Protein AF-0000000078818838 (afdb_homodimer)

Nearest PDB structures (foldseek):
  2gzx-assembly2_B  TM=6.848E-01  e=1.339E-09  Staphylococcus aureus subsp. aureus MW2
  4ovx-assembly1_A  TM=4.962E-01  e=3.332E-05  Planctopirus limnophila DSM 3776
  3mcm-assembly1_A  TM=5.283E-01  e=4.052E-03  Francisella tularensis subsp. holarctica LVS
  1yad-assembly2_D  TM=4.573E-01  e=8.690E-02  Bacillus subtilis
  4ld0-assembly1_A  TM=4.520E-01  e=1.173E+00  Thermus thermophilus HB8

Secondary structure (DSSP, 8-state):
----S--EEEEEE--TTTTTHHHHHHHHHTT--EEEEEPPPGGGGT---SSGGGGHHHHHHHHHHHHHHHHTT-EEEEEEE--TTHHHHHTTTS-HHHHHHHHHHHHHHHHHHHHTTS-SEEEEE--SS---HHHHHHHHHHHHHHHHHHHHHT-EEEEE-SS--HHHHHHHHHHHHHHT--GGGEEEEEE-S-HHHHHHHT-EEEEE--TTHHHHHHHH-S--EEE--EE--TTSTTSS--TTHHHHHHHHHHHHH-SHHHHIIIIIHHHHHHT-----/---SS--EEEEEE--TTTTTHHHHHHHHHTT--EEEEEPPPGGGGT---SSGGGHHHHHHHHHHHHHHHHHTT-EEEEEEE--TTHHHHHTTTS-HHHHHHHHHHHHHHHHHHHHTTS-SEEEEE--SS---HHHHHHHHHHHHHHHHHHHHHT-EEEEE-SS--HHHHHHHHHHHHHHT--GGGEEEEEE-S-HHHHHHHT-EEEEE--TTHHHHHHHH-S--EEE--EE--TTSTTSS--TTHHHHHHHHHHHHH-SHHHHIIIIIHHHHHHT-----

Radius of gyration: 23.93 Å; Cα contacts (8 Å, |Δi|>4): 1188; chains: 2; bounding box: 56×64×53 Å

Solvent-accessible surface area (backbone atoms only — not comparable to full-atom values): 28040 Å² total; per-residue (Å²): 129,75,72,89,57,66,28,36,35,63,31,33,33,77,26,80,91,45,61,25,65,58,46,51,48,47,16,40,75,43,42,29,37,32,35,32,36,36,56,69,50,50,66,83,71,74,44,79,70,86,49,38,74,54,49,50,60,52,48,54,49,42,43,51,50,29,52,55,40,40,73,75,69,29,47,49,43,29,26,27,49,41,54,39,63,50,56,65,61,37,47,71,82,38,56,64,70,58,37,45,52,33,47,44,47,30,37,52,54,30,48,49,35,35,74,71,67,59,25,38,27,35,32,30,26,32,58,55,59,75,65,28,71,66,54,49,52,47,32,50,52,43,29,47,50,46,34,37,50,20,37,75,66,69,33,14,31,39,27,45,53,40,51,64,52,73,68,54,48,49,55,52,38,53,56,39,54,73,55,61,28,63,42,60,22,35,28,37,48,73,23,50,51,50,36,54,62,26,56,76,60,32,37,28,35,26,23,36,63,49,82,60,20,56,62,47,18,54,74,58,43,55,70,36,32,39,16,39,53,21,56,46,39,81,84,42,72,66,76,52,34,53,62,38,48,54,27,47,50,50,59,57,46,30,76,76,66,43,63,68,56,44,48,36,24,29,33,52,45,50,24,65,36,40,72,50,85,80,77,130,129,74,68,90,56,65,28,37,33,63,32,33,32,77,26,78,92,45,58,24,67,58,46,51,48,46,14,39,76,43,37,30,37,33,35,32,36,36,56,70,51,49,66,84,70,74,44,79,71,86,50,37,74,54,48,50,62,53,49,52,50,43,43,51,50,31,53,57,41,40,74,73,70,29,48,48,41,29,27,28,50,42,55,38,63,50,55,67,62,36,47,72,82,39,55,64,71,58,36,44,49,33,47,45,46,30,36,51,55,30,50,49,36,34,76,72,66,59,26,39,27,34,34,31,26,33,58,53,60,76,65,27,70,66,55,48,52,46,33,50,51,41,30,46,50,46,32,38,49,19,37,74,67,70,33,15,33,40,27,46,53,38,54,62,53,74,68,55,49,47,54,51,39,52,54,38,54,74,55,60,27,62,43,59,22,35,28,38,48,73,22,51,51,50,36,54,64,26,54,75,60,33,36,28,33,26,22,36,63,51,83,59,20,55,62,48,19,56,73,57,42,54,72,36,33,40,15,39,54,21,53,46,37,80,84,41,71,66,76,53,35,52,61,38,47,53,26,47,52,50,58,56,46,30,77,78,66,42,61,68,56,43,49,35,25,30,31,52,44,51,23,65,36,41,71,49,85,80,78,129

InterPro domains:
  IPR001130 3'-5' ssDNA/RNA exonuclease TatD-like [PF01026] (8-274)
  IPR011589 MJ1127-like [PIRSF004961] (3-279)
  IPR011589 MJ1127-like [PTHR42206] (1-280)
  IPR032466 Metal-dependent hydrolase [SSF51556] (6-277)

Foldseek 3Di:
DQPPAEFEAEAEEADPVFCQCVLVVLLVVLRHAEYAYEFDACVLVVQDDPALCSQVVRLVVSLVSQVVSVVVRHHYAYAYAHELCVQVVNVVPDPNVRSLVSRLVNLVVSLVCLVVVSHLAYEAEHDQDDDDPSSRVSSLVSLLSRLLSCQVSVGAYEYDYHPDDLVVLLVSLVSSVVSPHQQLSYEYECDALPCVSSVVSSHEYAHEQDPPRVVSNVVVNLRYAYHFNYDRDPVCVPVTGGSSRSSNVLVVVCVPPNCVSVNCHRAVSCCVNRVDHDDD/DQQPAEFEAEAEEADPVFCQVVLVVLLVVLRHAEYAYEFDACVLVVQDDPALCSQVVRLVVSLVSQVVSVVVRHHYAYAYAHELCVQVVNVVPDPNVRSLVSRLVNLVVSLVCLVVVSHLYYEAEHDQDDDDPSSRVSSLVSLLSRLLSCQVSVGAYEYDYHPDDLVNLLVSLVSSVVSPHQQLSYEYECDALPCVSSVVSSHEYAHEQDPPRVVSNVVVNLRYAYHFNYDRDPVCVPVTGGSSRSSNSLVVVCVPPNCVSVNCHRAVSVCVNRVDHDDD

Structure (mmCIF, N/CA/C/O backbone):
data_AF-0000000078818838-model_v1
#
loop_
_entity.id
_entity.type
_entity.pdbx_description
1 polymer 'Metal-dependent hydrolase'
#
loop_
_atom_site.group_PDB
_atom_site.id
_atom_site.type_symbol
_atom_site.label_atom_id
_atom_site.label_alt_id
_atom_site.label_comp_id
_atom_site.label_asym_id
_atom_site.label_entity_id
_atom_site.label_seq_id
_atom_site.pdbx_PDB_ins_code
_atom_site.Cartn_x
_atom_site.Cartn_y
_atom_site.Cartn_z
_atom_site.occupancy
_atom_site.B_iso_or_equiv
_atom_site.auth_seq_id
_atom_site.auth_comp_id
_atom_site.auth_asym_id
_atom_site.auth_atom_id
_atom_site.pdbx_PDB_model_num
ATOM 1 N N . MET A 1 1 ? 25.266 -16.844 -24.875 1 34.34 1 MET A N 1
ATOM 2 C CA . MET A 1 1 ? 25.016 -18.234 -24.484 1 34.34 1 MET A CA 1
ATOM 3 C C . MET A 1 1 ? 23.641 -18.375 -23.828 1 34.34 1 MET A C 1
ATOM 5 O O . MET A 1 1 ? 23.266 -17.547 -23 1 34.34 1 MET A O 1
ATOM 9 N N . SER A 1 2 ? 22.516 -18.703 -24.562 1 45.09 2 SER A N 1
ATOM 10 C CA . SER A 1 2 ? 21.094 -18.844 -24.25 1 45.09 2 SER A CA 1
ATOM 11 C C . SER A 1 2 ? 20.875 -19.297 -22.812 1 45.09 2 SER A C 1
ATOM 13 O O . SER A 1 2 ? 21.656 -20.109 -22.281 1 45.09 2 SER A O 1
ATOM 15 N N . ALA A 1 3 ? 20.422 -18.406 -22.016 1 51.94 3 ALA A N 1
ATOM 16 C CA . ALA A 1 3 ? 20.312 -18.859 -20.641 1 51.94 3 ALA A CA 1
ATOM 17 C C . ALA A 1 3 ? 19.953 -20.344 -20.562 1 51.94 3 ALA A C 1
ATOM 19 O O . ALA A 1 3 ? 18.984 -20.781 -21.188 1 51.94 3 ALA A O 1
ATOM 20 N N . LYS A 1 4 ? 20.781 -21.344 -20.203 1 77.06 4 LYS A N 1
ATOM 21 C CA . LYS A 1 4 ? 20.672 -22.781 -20.031 1 77.06 4 LYS A CA 1
ATOM 22 C C . LYS A 1 4 ? 19.781 -23.141 -18.844 1 77.06 4 LYS A C 1
ATOM 24 O O . LYS A 1 4 ? 19.359 -24.281 -18.703 1 77.06 4 LYS A O 1
ATOM 29 N N . ILE A 1 5 ? 19.281 -22.172 -18.078 1 94.31 5 ILE A N 1
ATOM 30 C CA . ILE A 1 5 ? 18.438 -22.578 -16.969 1 94.31 5 ILE A CA 1
ATOM 31 C C . ILE A 1 5 ? 17.031 -22.016 -17.141 1 94.31 5 ILE A C 1
ATOM 33 O O . ILE A 1 5 ? 16.859 -20.969 -17.781 1 94.31 5 ILE A O 1
ATOM 37 N N . PRO A 1 6 ? 15.977 -22.719 -16.703 1 97.81 6 PRO A N 1
ATOM 38 C CA . PRO A 1 6 ? 14.656 -22.078 -16.703 1 97.81 6 PRO A CA 1
ATOM 39 C C . PRO A 1 6 ? 14.602 -20.828 -15.836 1 97.81 6 PRO A C 1
ATOM 41 O O . PRO A 1 6 ? 15.289 -20.75 -14.812 1 97.81 6 PRO A O 1
ATOM 44 N N . ILE A 1 7 ? 13.883 -19.828 -16.25 1 98.69 7 ILE A N 1
ATOM 45 C CA . ILE A 1 7 ? 13.641 -18.609 -15.484 1 98.69 7 ILE A CA 1
ATOM 46 C C . ILE A 1 7 ? 12.141 -18.359 -15.375 1 98.69 7 ILE A C 1
ATOM 48 O O . ILE A 1 7 ? 11.477 -18.078 -16.375 1 98.69 7 ILE A O 1
ATOM 52 N N . THR A 1 8 ? 11.633 -18.484 -14.117 1 98.88 8 THR A N 1
ATOM 53 C CA . THR A 1 8 ? 10.203 -18.406 -13.844 1 98.88 8 THR A CA 1
ATOM 54 C C . THR A 1 8 ? 9.867 -17.109 -13.125 1 98.88 8 THR A C 1
ATOM 56 O O . THR A 1 8 ? 10.523 -16.734 -12.148 1 98.88 8 THR A O 1
ATOM 59 N N . ASP A 1 9 ? 8.922 -16.359 -13.633 1 98.88 9 ASP A N 1
ATOM 60 C CA . ASP A 1 9 ? 8.312 -15.25 -12.891 1 98.88 9 ASP A CA 1
ATOM 61 C C . ASP A 1 9 ? 7.062 -15.711 -12.156 1 98.88 9 ASP A C 1
ATOM 63 O O . ASP A 1 9 ? 6.062 -16.062 -12.781 1 98.88 9 ASP A O 1
ATOM 67 N N . ASN A 1 10 ? 7.082 -15.609 -10.859 1 98.88 10 ASN A N 1
ATOM 68 C CA . ASN A 1 10 ? 6.074 -16.25 -10.016 1 98.88 10 ASN A CA 1
ATOM 69 C C . ASN A 1 10 ? 4.781 -15.445 -9.977 1 98.88 10 ASN A C 1
ATOM 71 O O . ASN A 1 10 ? 3.783 -15.891 -9.406 1 98.88 10 ASN A O 1
ATOM 75 N N . HIS A 1 11 ? 4.711 -14.266 -10.555 1 98.62 11 HIS A N 1
ATOM 76 C CA . HIS A 1 11 ? 3.508 -13.445 -10.484 1 98.62 11 HIS A CA 1
ATOM 77 C C . HIS A 1 11 ? 3.508 -12.367 -11.562 1 98.62 11 HIS A C 1
ATOM 79 O O . HIS A 1 11 ? 4.223 -11.367 -11.453 1 98.62 11 HIS A O 1
ATOM 85 N N . MET A 1 12 ? 2.678 -12.555 -12.57 1 97.5 12 MET A N 1
ATOM 86 C CA . MET A 1 12 ? 2.527 -11.594 -13.664 1 97.5 12 MET A CA 1
ATOM 87 C C . MET A 1 12 ? 1.062 -11.461 -14.07 1 97.5 12 MET A C 1
ATOM 89 O O . MET A 1 12 ? 0.307 -12.43 -14.023 1 97.5 12 MET A O 1
ATOM 93 N N . HIS A 1 13 ? 0.708 -10.289 -14.375 1 97.38 13 HIS A N 1
ATOM 94 C CA . HIS A 1 13 ? -0.593 -10.023 -14.977 1 97.38 13 HIS A CA 1
ATOM 95 C C . HIS A 1 13 ? -0.448 -9.586 -16.438 1 97.38 13 HIS A C 1
ATOM 97 O O . HIS A 1 13 ? 0.18 -8.562 -16.719 1 97.38 13 HIS A O 1
ATOM 103 N N . ILE A 1 14 ? -1.091 -10.258 -17.359 1 97.25 14 ILE A N 1
ATOM 104 C CA . ILE A 1 14 ? -1.054 -9.93 -18.781 1 97.25 14 ILE A CA 1
ATOM 105 C C . ILE A 1 14 ? -2.457 -9.57 -19.266 1 97.25 14 ILE A C 1
ATOM 107 O O . ILE A 1 14 ? -3.43 -10.25 -18.938 1 97.25 14 ILE A O 1
ATOM 111 N N . ASP A 1 15 ? -2.559 -8.516 -19.953 1 94.56 15 ASP A N 1
ATOM 112 C CA . ASP A 1 15 ? -3.812 -8.039 -20.531 1 94.56 15 ASP A CA 1
ATOM 113 C C . ASP A 1 15 ? -3.727 -7.973 -22.062 1 94.56 15 ASP A C 1
ATOM 115 O O . ASP A 1 15 ? -2.941 -7.199 -22.609 1 94.56 15 ASP A O 1
ATOM 119 N N . PRO A 1 16 ? -4.504 -8.734 -22.75 1 91.25 16 PRO A N 1
ATOM 120 C CA . PRO A 1 16 ? -4.461 -8.719 -24.219 1 91.25 16 PRO A CA 1
ATOM 121 C C . PRO A 1 16 ? -4.848 -7.363 -24.797 1 91.25 16 PRO A C 1
ATOM 123 O O . PRO A 1 16 ? -4.551 -7.078 -25.969 1 91.25 16 PRO A O 1
ATOM 126 N N . ARG A 1 17 ? -5.555 -6.461 -24.016 1 92.44 17 ARG A N 1
ATOM 127 C CA . ARG A 1 17 ? -5.984 -5.145 -24.484 1 92.44 17 ARG A CA 1
ATOM 128 C C . ARG A 1 17 ? -4.883 -4.109 -24.297 1 92.44 17 ARG A C 1
ATOM 130 O O . ARG A 1 17 ? -5 -2.979 -24.766 1 92.44 17 ARG A O 1
ATOM 137 N N . ALA A 1 18 ? -3.773 -4.535 -23.641 1 93.62 18 ALA A N 1
ATOM 138 C CA . ALA A 1 18 ? -2.611 -3.674 -23.422 1 93.62 18 ALA A CA 1
ATOM 139 C C . ALA A 1 18 ? -1.417 -4.156 -24.25 1 93.62 18 ALA A C 1
ATOM 141 O O . ALA A 1 18 ? -1.499 -4.27 -25.469 1 93.62 18 ALA A O 1
ATOM 142 N N . ARG A 1 19 ? -0.243 -4.453 -23.641 1 94.81 19 ARG A N 1
ATOM 143 C CA . ARG A 1 19 ? 0.895 -4.973 -24.406 1 94.81 19 ARG A CA 1
ATOM 144 C C . ARG A 1 19 ? 0.68 -6.43 -24.781 1 94.81 19 ARG A C 1
ATOM 146 O O . ARG A 1 19 ? 1.132 -6.875 -25.844 1 94.81 19 ARG A O 1
ATOM 153 N N . GLY A 1 20 ? -0.037 -7.18 -23.922 1 96 20 GLY A N 1
ATOM 154 C CA . GLY A 1 20 ? -0.364 -8.562 -24.219 1 96 20 GLY A CA 1
ATOM 155 C C . GLY A 1 20 ? 0.86 -9.43 -24.453 1 96 20 GLY A C 1
ATOM 156 O O . GLY A 1 20 ? 1.785 -9.438 -23.641 1 96 20 GLY A O 1
ATOM 157 N N . LEU A 1 21 ? 0.867 -10.07 -25.547 1 97.69 21 LEU A N 1
ATOM 158 C CA . LEU A 1 21 ? 1.922 -11.023 -25.875 1 97.69 21 LEU A CA 1
ATOM 159 C C . LEU A 1 21 ? 3.248 -10.305 -26.109 1 97.69 21 LEU A C 1
ATOM 161 O O . LEU A 1 21 ? 4.316 -10.906 -25.969 1 97.69 21 LEU A O 1
ATOM 165 N N . GLU A 1 22 ? 3.182 -8.992 -26.422 1 97.62 22 GLU A N 1
ATOM 166 C CA . GLU A 1 22 ? 4.426 -8.25 -26.609 1 97.62 22 GLU A CA 1
ATOM 167 C C . GLU A 1 22 ? 5.215 -8.172 -25.297 1 97.62 22 GLU A C 1
ATOM 169 O O . GLU A 1 22 ? 6.449 -8.219 -25.312 1 97.62 22 GLU A O 1
ATOM 174 N N . ALA A 1 23 ? 4.527 -8.031 -24.156 1 97.56 23 ALA A N 1
ATOM 175 C CA . ALA A 1 23 ? 5.195 -8.047 -22.859 1 97.56 23 ALA A CA 1
ATOM 176 C C . ALA A 1 23 ? 5.832 -9.406 -22.594 1 97.56 23 ALA A C 1
ATOM 178 O O . ALA A 1 23 ? 6.938 -9.484 -22.047 1 97.56 23 ALA A O 1
ATOM 179 N N . VAL A 1 24 ? 5.156 -10.453 -23.016 1 98.62 24 VAL A N 1
ATOM 180 C CA . VAL A 1 24 ? 5.66 -11.805 -22.828 1 98.62 24 VAL A CA 1
ATOM 181 C C . VAL A 1 24 ? 6.895 -12.023 -23.703 1 98.62 24 VAL A C 1
ATOM 183 O O . VAL A 1 24 ? 7.867 -12.656 -23.266 1 98.62 24 VAL A O 1
ATOM 186 N N . LYS A 1 25 ? 6.871 -11.5 -24.875 1 98.44 25 LYS A N 1
ATOM 187 C CA . LYS A 1 25 ? 8.023 -11.617 -25.766 1 98.44 25 LYS A CA 1
ATOM 188 C C . LYS A 1 25 ? 9.242 -10.914 -25.188 1 98.44 25 LYS A C 1
ATOM 190 O O . LYS A 1 25 ? 10.367 -11.398 -25.297 1 98.44 25 LYS A O 1
ATOM 195 N N . ASP A 1 26 ? 9.008 -9.75 -24.594 1 97.75 26 ASP A N 1
ATOM 196 C CA . ASP A 1 26 ? 10.094 -9.055 -23.922 1 97.75 26 ASP A CA 1
ATOM 197 C C . ASP A 1 26 ? 10.68 -9.914 -22.797 1 97.75 26 ASP A C 1
ATOM 199 O O . ASP A 1 26 ? 11.898 -9.977 -22.641 1 97.75 26 ASP A O 1
ATOM 203 N N . PHE A 1 27 ? 9.82 -10.484 -22.031 1 98.38 27 PHE A N 1
ATOM 204 C CA . PHE A 1 27 ? 10.219 -11.422 -20.984 1 98.38 27 PHE A CA 1
ATOM 205 C C . PHE A 1 27 ? 11.047 -12.562 -21.578 1 98.38 27 PHE A C 1
ATOM 207 O O . PHE A 1 27 ? 12.141 -12.859 -21.078 1 98.38 27 PHE A O 1
ATOM 214 N N . GLN A 1 28 ? 10.578 -13.156 -22.625 1 98.19 28 GLN A N 1
ATOM 215 C CA . GLN A 1 28 ? 11.227 -14.281 -23.297 1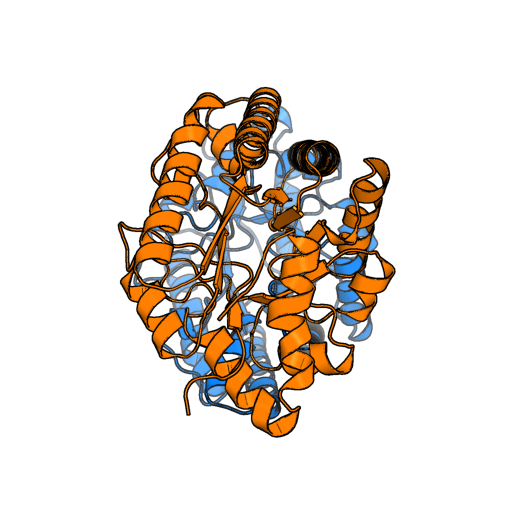 98.19 28 GLN A CA 1
ATOM 216 C C . GLN A 1 28 ? 12.586 -13.875 -23.844 1 98.19 28 GLN A C 1
ATOM 218 O O . GLN A 1 28 ? 13.578 -14.586 -23.672 1 98.19 28 GLN A O 1
ATOM 223 N N . LYS A 1 29 ? 12.672 -12.758 -24.5 1 97.75 29 LYS A N 1
ATOM 224 C CA . LYS A 1 29 ? 13.906 -12.273 -25.109 1 97.75 29 LYS A CA 1
ATOM 225 C C . LYS A 1 29 ? 14.977 -12.008 -24.062 1 97.75 29 LYS A C 1
ATOM 227 O O . LYS A 1 29 ? 16.172 -12.094 -24.344 1 97.75 29 LYS A O 1
ATOM 232 N N . SER A 1 30 ? 14.516 -11.734 -22.891 1 97.81 30 SER A N 1
ATOM 233 C CA . SER A 1 30 ? 15.453 -11.43 -21.812 1 97.81 30 SER A CA 1
ATOM 234 C C . SER A 1 30 ? 15.867 -12.703 -21.078 1 97.81 30 SER A C 1
ATOM 236 O O . SER A 1 30 ? 16.625 -12.641 -20.109 1 97.81 30 SER A O 1
ATOM 238 N N . GLY A 1 31 ? 15.297 -13.812 -21.484 1 97.38 31 GLY A N 1
ATOM 239 C CA . GLY A 1 31 ? 15.727 -15.086 -20.922 1 97.38 31 GLY A CA 1
ATOM 240 C C . GLY A 1 31 ? 14.641 -15.773 -20.109 1 97.38 31 GLY A C 1
ATOM 241 O O . GLY A 1 31 ? 14.836 -16.891 -19.625 1 97.38 31 GLY A O 1
ATOM 242 N N . GLY A 1 32 ? 13.469 -15.141 -20 1 98.5 32 GLY A N 1
ATOM 243 C CA . GLY A 1 32 ? 12.367 -15.75 -19.266 1 98.5 32 GLY A CA 1
ATOM 244 C C . GLY A 1 32 ? 11.773 -16.953 -19.969 1 98.5 32 GLY A C 1
ATOM 245 O O . GLY A 1 32 ? 11.68 -16.984 -21.203 1 98.5 32 GLY A O 1
ATOM 246 N N . THR A 1 33 ? 11.305 -17.984 -19.188 1 98.69 33 THR A N 1
ATOM 247 C CA . THR A 1 33 ? 10.836 -19.203 -19.828 1 98.69 33 THR A CA 1
ATOM 248 C C . THR A 1 33 ? 9.461 -19.609 -19.297 1 98.69 33 THR A C 1
ATOM 250 O O . THR A 1 33 ? 8.688 -20.266 -20 1 98.69 33 THR A O 1
ATOM 253 N N . HIS A 1 34 ? 9.109 -19.312 -18.078 1 98.81 34 HIS A N 1
ATOM 254 C CA . HIS A 1 34 ? 7.84 -19.719 -17.484 1 98.81 34 HIS A CA 1
ATOM 255 C C . HIS A 1 34 ? 7.215 -18.578 -16.688 1 98.81 34 HIS A C 1
ATOM 257 O O . HIS A 1 34 ? 7.93 -17.781 -16.078 1 98.81 34 HIS A O 1
ATOM 263 N N . ILE A 1 35 ? 5.91 -18.531 -16.625 1 98.81 35 ILE A N 1
ATOM 264 C CA . ILE A 1 35 ? 5.16 -17.5 -15.922 1 98.81 35 ILE A CA 1
ATOM 265 C C . ILE A 1 35 ? 4.043 -18.156 -15.109 1 98.81 35 ILE A C 1
ATOM 267 O O . ILE A 1 35 ? 3.311 -19 -15.609 1 98.81 35 ILE A O 1
ATOM 271 N N . ILE A 1 36 ? 3.967 -17.875 -13.805 1 98.94 36 ILE A N 1
ATOM 272 C CA . ILE A 1 36 ? 2.713 -18.031 -13.086 1 98.94 36 ILE A CA 1
ATOM 273 C C . ILE A 1 36 ? 1.794 -16.844 -13.359 1 98.94 36 ILE A C 1
ATOM 275 O O . ILE A 1 36 ? 2.051 -15.734 -12.898 1 98.94 36 ILE A O 1
ATOM 279 N N . LEU A 1 37 ? 0.773 -17.078 -14.195 1 98.81 37 LEU A N 1
ATOM 280 C CA . LEU A 1 37 ? -0.107 -16.031 -14.711 1 98.81 37 LEU A CA 1
ATOM 281 C C . LEU A 1 37 ? -1.313 -15.836 -13.805 1 98.81 37 LEU A C 1
ATOM 283 O O . LEU A 1 37 ? -2.16 -16.719 -13.688 1 98.81 37 LEU A O 1
ATOM 287 N N . VAL A 1 38 ? -1.447 -14.664 -13.211 1 98.5 38 VAL A N 1
ATOM 288 C CA . VAL A 1 38 ? -2.455 -14.43 -12.188 1 98.5 38 VAL A CA 1
ATOM 289 C C . VAL A 1 38 ? -3.57 -13.547 -12.742 1 98.5 38 VAL A C 1
ATOM 291 O O . VAL A 1 38 ? -3.307 -12.578 -13.461 1 98.5 38 VAL A O 1
ATOM 294 N N . THR A 1 39 ? -4.77 -13.828 -12.375 1 96.38 39 THR A N 1
ATOM 295 C CA . THR A 1 39 ? -5.914 -13.055 -12.844 1 96.38 39 THR A CA 1
ATOM 296 C C . THR A 1 39 ? -5.805 -11.602 -12.383 1 96.38 39 THR A C 1
ATOM 298 O O . THR A 1 39 ? -5.277 -11.32 -11.305 1 96.38 39 THR A O 1
ATOM 301 N N . LYS A 1 40 ? -6.262 -10.734 -13.211 1 93.06 40 LYS A N 1
ATOM 302 C CA . LYS A 1 40 ? -6.453 -9.344 -12.828 1 93.06 40 LYS A CA 1
ATOM 303 C C . LYS A 1 40 ? -7.773 -9.156 -12.086 1 93.06 40 LYS A C 1
ATOM 305 O O . LYS A 1 40 ? -8.703 -9.953 -12.242 1 93.06 40 LYS A O 1
ATOM 310 N N . PRO A 1 41 ? -7.902 -8.133 -11.305 1 92.94 41 PRO A N 1
ATOM 311 C CA . PRO A 1 41 ? -9.203 -7.863 -10.68 1 92.94 41 PRO A CA 1
ATOM 312 C C . PRO A 1 41 ? -10.305 -7.598 -11.695 1 92.94 41 PRO A C 1
ATOM 314 O O . PRO A 1 41 ? -10.055 -6.984 -12.734 1 92.94 41 PRO A O 1
ATOM 317 N N . SER A 1 42 ? -11.531 -7.926 -11.359 1 93.69 42 SER A N 1
ATOM 318 C CA . SER A 1 42 ? -12.648 -7.855 -12.297 1 93.69 42 SER A CA 1
ATOM 319 C C . SER A 1 42 ? -12.867 -6.426 -12.781 1 93.69 42 SER A C 1
ATOM 321 O O . SER A 1 42 ? -13.094 -6.203 -13.977 1 93.69 42 SER A O 1
ATOM 323 N N . TRP A 1 43 ? -12.695 -5.469 -11.906 1 86.75 43 TRP A N 1
ATOM 324 C CA . TRP A 1 43 ? -12.992 -4.086 -12.258 1 86.75 43 TRP A CA 1
ATOM 325 C C . TRP A 1 43 ? -11.984 -3.557 -13.273 1 86.75 43 TRP A C 1
ATOM 327 O O . TRP A 1 43 ? -12.312 -2.697 -14.094 1 86.75 43 TRP A O 1
ATOM 337 N N . SER A 1 44 ? -10.773 -4.07 -13.211 1 85.38 44 SER A N 1
ATOM 338 C CA . SER A 1 44 ? -9.742 -3.639 -14.156 1 85.38 44 SER A CA 1
ATOM 339 C C . SER A 1 44 ? -10.016 -4.18 -15.555 1 85.38 44 SER A C 1
ATOM 341 O O . SER A 1 44 ? -9.438 -3.705 -16.531 1 85.38 44 SER A O 1
ATOM 343 N N . LEU A 1 45 ? -10.945 -5.137 -15.625 1 88.88 45 LEU A N 1
ATOM 344 C CA . LEU A 1 45 ? -11.336 -5.719 -16.906 1 88.88 45 LEU A CA 1
ATOM 345 C C . LEU A 1 45 ? -12.711 -5.219 -17.328 1 88.88 45 LEU A C 1
ATOM 347 O O . LEU A 1 45 ? -13.305 -5.75 -18.266 1 88.88 45 LEU A O 1
ATOM 351 N N . GLY A 1 46 ? -13.281 -4.285 -16.578 1 86.19 46 GLY A N 1
ATOM 352 C CA . GLY A 1 46 ? -14.578 -3.715 -16.891 1 86.19 46 GLY A CA 1
ATOM 353 C C . GLY A 1 46 ? -15.734 -4.625 -16.516 1 86.19 46 GLY A C 1
ATOM 354 O O . GLY A 1 46 ? -16.844 -4.469 -17.031 1 86.19 46 GLY A O 1
ATOM 355 N N . ILE A 1 47 ? -15.469 -5.562 -15.727 1 91.31 47 ILE A N 1
ATOM 356 C CA . ILE A 1 47 ? -16.5 -6.52 -15.352 1 91.31 47 ILE A CA 1
ATOM 357 C C . ILE A 1 47 ? -17.078 -6.137 -13.992 1 91.31 47 ILE A C 1
ATOM 359 O O . ILE A 1 47 ? -16.375 -6.137 -12.977 1 91.31 47 ILE A O 1
ATOM 363 N N . ALA A 1 48 ? -18.328 -5.773 -13.93 1 91.88 48 ALA A N 1
ATOM 364 C CA . ALA A 1 48 ? -19.047 -5.535 -12.68 1 91.88 48 ALA A CA 1
ATOM 365 C C . ALA A 1 48 ? -19.609 -6.84 -12.117 1 91.88 48 ALA A C 1
ATOM 367 O O . ALA A 1 48 ? -20.516 -7.438 -12.703 1 91.88 48 ALA A O 1
ATOM 368 N N . VAL A 1 49 ? -19.156 -7.207 -11.031 1 97.38 49 VAL A N 1
ATOM 369 C CA . VAL A 1 49 ? -19.578 -8.477 -10.438 1 97.38 49 VAL A CA 1
ATOM 370 C C . VAL A 1 49 ? -20.875 -8.273 -9.664 1 97.38 49 VAL A C 1
ATOM 372 O O . VAL A 1 49 ? -20.906 -7.574 -8.648 1 97.38 49 VAL A O 1
ATOM 375 N N . LYS A 1 50 ? -21.984 -8.836 -10.109 1 96.38 50 LYS A N 1
ATOM 376 C CA . LYS A 1 50 ? -23.281 -8.758 -9.445 1 96.38 50 LYS A CA 1
ATOM 377 C C . LYS A 1 50 ? -23.656 -10.102 -8.82 1 96.38 50 LYS A C 1
ATOM 379 O O . LYS A 1 50 ? -24.5 -10.156 -7.914 1 96.38 50 LYS A O 1
ATOM 384 N N . LYS A 1 51 ? -23.062 -11.102 -9.375 1 97.38 51 LYS A N 1
ATOM 385 C CA . LYS A 1 51 ? -23.172 -12.477 -8.906 1 97.38 51 LYS A CA 1
ATOM 386 C C . LYS A 1 51 ? -21.875 -13.242 -9.109 1 97.38 51 LYS A C 1
ATOM 388 O O . LYS A 1 51 ? -21.062 -12.867 -9.953 1 97.38 51 LYS A O 1
ATOM 393 N N . PRO A 1 52 ? -21.625 -14.344 -8.383 1 98.19 52 PRO A N 1
ATOM 394 C CA . PRO A 1 52 ? -20.344 -15.078 -8.445 1 98.19 52 PRO A CA 1
ATOM 395 C C . PRO A 1 52 ? -19.984 -15.5 -9.867 1 98.19 52 PRO A C 1
ATOM 397 O O . PRO A 1 52 ? -18.812 -15.453 -10.242 1 98.19 52 PRO A O 1
ATOM 400 N N . GLU A 1 53 ? -20.969 -15.883 -10.695 1 98.38 53 GLU A N 1
ATOM 401 C CA . GLU A 1 53 ? -20.734 -16.422 -12.039 1 98.38 53 GLU A CA 1
ATOM 402 C C . GLU A 1 53 ? -20.094 -15.367 -12.945 1 98.38 53 GLU A C 1
ATOM 404 O O . GLU A 1 53 ? -19.531 -15.703 -13.992 1 98.38 53 GLU A O 1
ATOM 409 N N . ASP A 1 54 ? -20.188 -14.109 -12.539 1 98.25 54 ASP A N 1
ATOM 410 C CA . ASP A 1 54 ? -19.578 -13.047 -13.328 1 98.25 54 ASP A CA 1
ATOM 411 C C . ASP A 1 54 ? -18.047 -13.164 -13.328 1 98.25 54 ASP A C 1
ATOM 413 O O . ASP A 1 54 ? -17.391 -12.672 -14.242 1 98.25 54 ASP A O 1
ATOM 417 N N . TYR A 1 55 ? -17.438 -13.891 -12.367 1 98.44 55 TYR A N 1
ATOM 418 C CA . TYR A 1 55 ? -16 -14.094 -12.305 1 98.44 55 TYR A CA 1
ATOM 419 C C . TYR A 1 55 ? -15.531 -15.031 -13.414 1 98.44 55 TYR A C 1
ATOM 421 O O . TYR A 1 55 ? -14.344 -15.039 -13.766 1 98.44 55 TYR A O 1
ATOM 429 N N . LEU A 1 56 ? -16.453 -15.844 -13.945 1 98.5 56 LEU A N 1
ATOM 430 C CA . LEU A 1 56 ? -16.078 -16.812 -14.969 1 98.5 56 LEU A CA 1
ATOM 431 C C . LEU A 1 56 ? -15.461 -16.125 -16.188 1 98.5 56 LEU A C 1
ATOM 433 O O . LEU A 1 56 ? -14.547 -16.656 -16.812 1 98.5 56 LEU A O 1
ATOM 437 N N . ALA A 1 57 ? -15.953 -14.961 -16.469 1 97.75 57 ALA A N 1
ATOM 438 C CA . ALA A 1 57 ? -15.406 -14.211 -17.594 1 97.75 57 ALA A CA 1
ATOM 439 C C . ALA A 1 57 ? -13.938 -13.859 -17.359 1 97.75 57 ALA A C 1
ATOM 441 O O . ALA A 1 57 ? -13.133 -13.883 -18.297 1 97.75 57 ALA A O 1
ATOM 442 N N . VAL A 1 58 ? -13.602 -13.531 -16.156 1 97.5 58 VAL A N 1
ATOM 443 C CA . VAL A 1 58 ? -12.234 -13.195 -15.773 1 97.5 58 VAL A CA 1
ATOM 444 C C . VAL A 1 58 ? -11.352 -14.438 -15.875 1 97.5 58 VAL A C 1
ATOM 446 O O . VAL A 1 58 ? -10.25 -14.375 -16.438 1 97.5 58 VAL A O 1
ATOM 449 N N . PHE A 1 59 ? -11.852 -15.547 -15.375 1 98.69 59 PHE A N 1
ATOM 450 C CA . PHE A 1 59 ? -11.102 -16.797 -15.344 1 98.69 59 PHE A CA 1
ATOM 451 C C . PHE A 1 59 ? -10.875 -17.328 -16.75 1 98.69 59 PHE A C 1
ATOM 453 O O . PHE A 1 59 ? -9.75 -17.703 -17.109 1 98.69 59 PHE A O 1
ATOM 460 N N . ASP A 1 60 ? -11.93 -17.281 -17.578 1 98.38 60 ASP A N 1
ATOM 461 C CA . ASP A 1 60 ? -11.836 -17.766 -18.953 1 98.38 60 ASP A CA 1
ATOM 462 C C . ASP A 1 60 ? -10.812 -16.953 -19.75 1 98.38 60 ASP A C 1
ATOM 464 O O . ASP A 1 60 ? -10.031 -17.516 -20.516 1 98.38 60 ASP A O 1
ATOM 468 N N . GLU A 1 61 ? -10.844 -15.711 -19.516 1 97.56 61 GLU A N 1
ATOM 469 C CA . GLU A 1 61 ? -9.891 -14.859 -20.219 1 97.56 61 GLU A CA 1
ATOM 470 C C . GLU A 1 61 ? -8.453 -15.188 -19.828 1 97.56 61 GLU A C 1
ATOM 472 O O . GLU A 1 61 ? -7.562 -15.227 -20.672 1 97.56 61 GLU A O 1
ATOM 477 N N . THR A 1 62 ? -8.188 -15.406 -18.562 1 98.38 62 THR A N 1
ATOM 478 C CA . THR A 1 62 ? -6.852 -15.727 -18.078 1 98.38 62 THR A CA 1
ATOM 479 C C . THR A 1 62 ? -6.367 -17.047 -18.656 1 98.38 62 THR A C 1
ATOM 481 O O . THR A 1 62 ? -5.223 -17.156 -19.094 1 98.38 62 THR A O 1
ATOM 484 N N . VAL A 1 63 ? -7.234 -18.031 -18.703 1 98.69 63 VAL A N 1
ATOM 485 C CA . VAL A 1 63 ? -6.891 -19.328 -19.25 1 98.69 63 VAL A CA 1
ATOM 486 C C . VAL A 1 63 ? -6.594 -19.203 -20.75 1 98.69 63 VAL A C 1
ATOM 488 O O . VAL A 1 63 ? -5.648 -19.828 -21.25 1 98.69 63 VAL A O 1
ATOM 491 N N . GLU A 1 64 ? -7.391 -18.406 -21.422 1 98.38 64 GLU A N 1
ATOM 492 C CA . GLU A 1 64 ? -7.172 -18.203 -22.859 1 98.38 64 GLU A CA 1
ATOM 493 C C . GLU A 1 64 ? -5.82 -17.531 -23.109 1 98.38 64 GLU A C 1
ATOM 495 O O . GLU A 1 64 ? -5.09 -17.938 -24.016 1 98.38 64 GLU A O 1
ATOM 500 N N . ILE A 1 65 ? -5.508 -16.516 -22.344 1 98.06 65 ILE A N 1
ATOM 501 C CA . ILE A 1 65 ? -4.234 -15.812 -22.484 1 98.06 65 ILE A CA 1
ATOM 502 C C . ILE A 1 65 ? -3.08 -16.781 -22.219 1 98.06 65 ILE A C 1
ATOM 504 O O . ILE A 1 65 ? -2.055 -16.734 -22.891 1 98.06 65 ILE A O 1
ATOM 508 N N . ALA A 1 66 ? -3.229 -17.625 -21.219 1 98.69 66 ALA A N 1
ATOM 509 C CA . ALA A 1 66 ? -2.203 -18.625 -20.906 1 98.69 66 ALA A CA 1
ATOM 510 C C . ALA A 1 66 ? -1.941 -19.547 -22.094 1 98.69 66 ALA A C 1
ATOM 512 O O . ALA A 1 66 ? -0.79 -19.859 -22.406 1 98.69 66 ALA A O 1
ATOM 513 N N . SER A 1 67 ? -3.02 -19.938 -22.734 1 98.5 67 SER A N 1
ATOM 514 C CA . SER A 1 67 ? -2.891 -20.797 -23.906 1 98.5 67 SER A CA 1
ATOM 515 C C . SER A 1 67 ? -2.105 -20.094 -25.016 1 98.5 67 SER A C 1
ATOM 517 O O . SER A 1 67 ? -1.221 -20.688 -25.625 1 98.5 67 SER A O 1
ATOM 519 N N . LYS A 1 68 ? -2.387 -18.828 -25.25 1 98.5 68 LYS A N 1
ATOM 520 C CA . LYS A 1 68 ? -1.697 -18.047 -26.266 1 98.5 68 LYS A CA 1
ATOM 521 C C . LYS A 1 68 ? -0.22 -17.875 -25.938 1 98.5 68 LYS A C 1
ATOM 523 O O . LYS A 1 68 ? 0.634 -17.891 -26.828 1 98.5 68 LYS A O 1
ATOM 528 N N . ILE A 1 69 ? 0.037 -17.688 -24.656 1 98.75 69 ILE A N 1
ATOM 529 C CA . ILE A 1 69 ? 1.417 -17.562 -24.203 1 98.75 69 ILE A CA 1
ATOM 530 C C . ILE A 1 69 ? 2.178 -18.844 -24.469 1 98.75 69 ILE A C 1
ATOM 532 O O . ILE A 1 69 ? 3.307 -18.812 -24.969 1 98.75 69 ILE A O 1
ATOM 536 N N . ARG A 1 70 ? 1.591 -19.969 -24.203 1 98.19 70 ARG A N 1
ATOM 537 C CA . ARG A 1 70 ? 2.225 -21.266 -24.453 1 98.19 70 ARG A CA 1
ATOM 538 C C . ARG A 1 70 ? 2.502 -21.469 -25.938 1 98.19 70 ARG A C 1
ATOM 540 O O . ARG A 1 70 ? 3.508 -22.078 -26.312 1 98.19 70 ARG A O 1
ATOM 547 N N . GLU A 1 71 ? 1.66 -20.969 -26.766 1 98.19 71 GLU A N 1
ATOM 548 C CA . GLU A 1 71 ? 1.804 -21.109 -28.219 1 98.19 71 GLU A CA 1
ATOM 549 C C . GLU A 1 71 ? 3.074 -20.438 -28.719 1 98.19 71 GLU A C 1
ATOM 551 O O . GLU A 1 71 ? 3.652 -20.844 -29.719 1 98.19 71 GLU A O 1
ATOM 556 N N . ILE A 1 72 ? 3.496 -19.438 -27.984 1 97.19 72 ILE A N 1
ATOM 557 C CA . ILE A 1 72 ? 4.676 -18.734 -28.484 1 97.19 72 ILE A CA 1
ATOM 558 C C . ILE A 1 72 ? 5.918 -19.219 -27.75 1 97.19 72 ILE A C 1
ATOM 560 O O . ILE A 1 72 ? 6.98 -18.609 -27.828 1 97.19 72 ILE A O 1
ATOM 564 N N . GLY A 1 73 ? 5.812 -20.266 -26.906 1 97 73 GLY A N 1
ATOM 565 C CA . GLY A 1 73 ? 6.98 -20.969 -26.406 1 97 73 GLY A CA 1
ATOM 566 C C . GLY A 1 73 ? 7.305 -20.625 -24.969 1 97 73 GLY A C 1
ATOM 567 O O . GLY A 1 73 ? 8.383 -20.969 -24.469 1 97 73 GLY A O 1
ATOM 568 N N . VAL A 1 74 ? 6.449 -19.953 -24.266 1 98.44 74 VAL A N 1
ATOM 569 C CA . VAL A 1 74 ? 6.637 -19.625 -22.859 1 98.44 74 VAL A CA 1
ATOM 570 C C . VAL A 1 74 ? 5.645 -20.438 -22.016 1 98.44 74 VAL A C 1
ATOM 572 O O . VAL A 1 74 ? 4.449 -20.469 -22.312 1 98.44 74 VAL A O 1
ATOM 575 N N . GLY A 1 75 ? 6.164 -21.188 -21.016 1 98.5 75 GLY A N 1
ATOM 576 C CA . GLY A 1 75 ? 5.25 -21.844 -20.094 1 98.5 75 GLY A CA 1
ATOM 577 C C . GLY A 1 75 ? 4.375 -20.875 -19.328 1 98.5 75 GLY A C 1
ATOM 578 O O . GLY A 1 75 ? 4.848 -19.828 -18.875 1 98.5 75 GLY A O 1
ATOM 579 N N . ALA A 1 76 ? 3.115 -21.156 -19.25 1 98.75 76 ALA A N 1
ATOM 580 C CA . ALA A 1 76 ? 2.178 -20.297 -18.547 1 98.75 76 ALA A CA 1
ATOM 581 C C . ALA A 1 76 ? 1.217 -21.109 -17.688 1 98.75 76 ALA A C 1
ATOM 583 O O . ALA A 1 76 ? 0.536 -22 -18.188 1 98.75 76 ALA A O 1
ATOM 584 N N . PHE A 1 77 ? 1.145 -20.828 -16.484 1 98.94 77 PHE A N 1
ATOM 585 C CA . PHE A 1 77 ? 0.346 -21.562 -15.508 1 98.94 77 PHE A CA 1
ATOM 586 C C . PHE A 1 77 ? -0.611 -20.625 -14.773 1 98.94 77 PHE A C 1
ATOM 588 O O . PHE A 1 77 ? -0.186 -19.812 -13.953 1 98.94 77 PHE A O 1
ATOM 595 N N . PRO A 1 78 ? -1.902 -20.719 -15.008 1 98.88 78 PRO A N 1
ATOM 596 C CA . PRO A 1 78 ? -2.877 -19.781 -14.453 1 98.88 78 PRO A CA 1
ATOM 597 C C . PRO A 1 78 ? -3.088 -19.969 -12.953 1 98.88 78 PRO A C 1
ATOM 599 O O . PRO A 1 78 ? -3.17 -21.109 -12.469 1 98.88 78 PRO A O 1
ATOM 602 N N . VAL A 1 79 ? -3.086 -18.938 -12.188 1 98.94 79 VAL A N 1
ATOM 603 C CA . VAL A 1 79 ? -3.617 -18.797 -10.836 1 98.94 79 VAL A CA 1
ATOM 604 C C . VAL A 1 79 ? -4.848 -17.906 -10.844 1 98.94 79 VAL A C 1
ATOM 606 O O . VAL A 1 79 ? -4.758 -16.734 -11.219 1 98.94 79 VAL A O 1
ATOM 609 N N . LEU A 1 80 ? -6.004 -18.5 -10.508 1 98.88 80 LEU A N 1
ATOM 610 C CA . LEU A 1 80 ? -7.285 -17.812 -10.617 1 98.88 80 LEU A CA 1
ATOM 611 C C . LEU A 1 80 ? -7.871 -17.531 -9.242 1 98.88 80 LEU A C 1
ATOM 613 O O . LEU A 1 80 ? -7.66 -18.312 -8.305 1 98.88 80 LEU A O 1
ATOM 617 N N . GLY A 1 81 ? -8.562 -16.422 -9.102 1 97.94 81 GLY A N 1
ATOM 618 C CA . GLY A 1 81 ? -9.195 -16.141 -7.824 1 97.94 81 GLY A CA 1
ATOM 619 C C . GLY A 1 81 ? -9.75 -14.727 -7.734 1 97.94 81 GLY A C 1
ATOM 620 O O . GLY A 1 81 ? -10.148 -14.141 -8.742 1 97.94 81 GLY A O 1
ATOM 621 N N . VAL A 1 82 ? -9.93 -14.344 -6.512 1 97.69 82 VAL A N 1
ATOM 622 C CA . VAL A 1 82 ? -10.594 -13.07 -6.238 1 97.69 82 VAL A CA 1
ATOM 623 C C . VAL A 1 82 ? -9.656 -12.172 -5.438 1 97.69 82 VAL A C 1
ATOM 625 O O . VAL A 1 82 ? -9.242 -12.516 -4.328 1 97.69 82 VAL A O 1
ATOM 628 N N . HIS A 1 83 ? -9.297 -11.055 -6.066 1 95.81 83 HIS A N 1
ATOM 629 C CA . HIS A 1 83 ? -8.43 -10.086 -5.402 1 95.81 83 HIS A CA 1
ATOM 630 C C . HIS A 1 83 ? -9.102 -9.516 -4.156 1 95.81 83 HIS A C 1
ATOM 632 O O . HIS A 1 83 ? -10.297 -9.219 -4.168 1 95.81 83 HIS A O 1
ATOM 638 N N . PRO A 1 84 ? -8.352 -9.367 -3.104 1 94.88 84 PRO A N 1
ATOM 639 C CA . PRO A 1 84 ? -8.984 -8.914 -1.86 1 94.88 84 PRO A CA 1
ATOM 640 C C . PRO A 1 84 ? -9.609 -7.531 -1.982 1 94.88 84 PRO A C 1
ATOM 642 O O . PRO A 1 84 ? -10.602 -7.234 -1.306 1 94.88 84 PRO A O 1
ATOM 645 N N . ALA A 1 85 ? -9.148 -6.695 -2.836 1 90.31 85 ALA A N 1
ATOM 646 C CA . ALA A 1 85 ? -9.672 -5.34 -2.986 1 90.31 85 ALA A CA 1
ATOM 647 C C . ALA A 1 85 ? -11.078 -5.352 -3.574 1 90.31 85 ALA A C 1
ATOM 649 O O . ALA A 1 85 ? -11.773 -4.336 -3.561 1 90.31 85 ALA A O 1
ATOM 650 N N . GLU A 1 86 ? -11.531 -6.465 -4.059 1 94.56 86 GLU A N 1
ATOM 651 C CA . GLU A 1 86 ? -12.875 -6.59 -4.605 1 94.56 86 GLU A CA 1
ATOM 652 C C . GLU A 1 86 ? -13.93 -6.297 -3.545 1 94.56 86 GLU A C 1
ATOM 654 O O . GLU A 1 86 ? -15.023 -5.828 -3.863 1 94.56 86 GLU A O 1
ATOM 659 N N . ILE A 1 87 ? -13.609 -6.516 -2.318 1 94.5 87 ILE A N 1
ATOM 660 C CA . ILE A 1 87 ? -14.578 -6.312 -1.25 1 94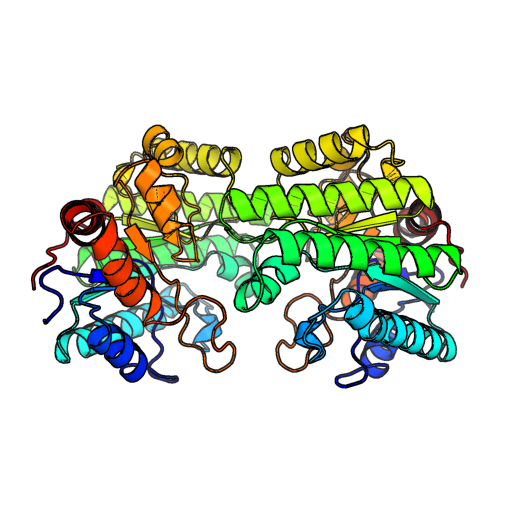.5 87 ILE A CA 1
ATOM 661 C C . ILE A 1 87 ? -14.977 -4.84 -1.186 1 94.5 87 ILE A C 1
ATOM 663 O O . ILE A 1 87 ? -16.156 -4.516 -0.985 1 94.5 87 ILE A O 1
ATOM 667 N N . SER A 1 88 ? -14.039 -3.986 -1.381 1 87 88 SER A N 1
ATOM 668 C CA . SER A 1 88 ? -14.312 -2.553 -1.366 1 87 88 SER A CA 1
ATOM 669 C C . SER A 1 88 ? -15.141 -2.137 -2.574 1 87 88 SER A C 1
ATOM 671 O O . SER A 1 88 ? -16.031 -1.282 -2.465 1 87 88 SER A O 1
ATOM 673 N N . LYS A 1 89 ? -14.898 -2.719 -3.719 1 88.56 89 LYS A N 1
ATOM 674 C CA . LYS A 1 89 ? -15.641 -2.412 -4.938 1 88.56 89 LYS A CA 1
ATOM 675 C C . LYS A 1 89 ? -17.078 -2.91 -4.848 1 88.56 89 LYS A C 1
ATOM 677 O O . LYS A 1 89 ? -18.016 -2.182 -5.172 1 88.56 89 LYS A O 1
ATOM 682 N N . LEU A 1 90 ? -17.172 -4.137 -4.328 1 95.25 90 LEU A N 1
ATOM 683 C CA . LEU A 1 90 ? -18.5 -4.746 -4.254 1 95.25 90 LEU A CA 1
ATOM 684 C C . LEU A 1 90 ? -19.375 -4.016 -3.244 1 95.25 90 LEU A C 1
ATOM 686 O O . LEU A 1 90 ? -20.578 -3.846 -3.471 1 95.25 90 LEU A O 1
ATOM 690 N N . THR A 1 91 ? -18.844 -3.504 -2.207 1 91.44 91 THR A N 1
ATOM 691 C CA . THR A 1 91 ? -19.609 -2.881 -1.145 1 91.44 91 THR A CA 1
ATOM 692 C C . THR A 1 91 ? -20.078 -1.489 -1.562 1 91.44 91 THR A C 1
ATOM 694 O O . THR A 1 91 ? -20.828 -0.831 -0.827 1 91.44 91 THR A O 1
ATOM 697 N N . GLU A 1 92 ? -19.656 -1.08 -2.703 1 81.81 92 GLU A N 1
ATOM 698 C CA . GLU A 1 92 ? -20.203 0.148 -3.273 1 81.81 92 GLU A CA 1
ATOM 699 C C . GLU A 1 92 ? -21.656 -0.043 -3.707 1 81.81 92 GLU A C 1
ATOM 701 O O . GLU A 1 92 ? -22.422 0.923 -3.793 1 81.81 92 GLU A O 1
ATOM 706 N N . TYR A 1 93 ? -22.031 -1.278 -4.023 1 90.25 93 TYR A N 1
ATOM 707 C CA . TYR A 1 93 ? -23.375 -1.46 -4.555 1 90.25 93 TYR A CA 1
ATOM 708 C C . TYR A 1 93 ? -24.016 -2.715 -3.982 1 90.25 93 TYR A C 1
ATOM 710 O O . TYR A 1 93 ? -25.109 -3.111 -4.414 1 90.25 93 TYR A O 1
ATOM 718 N N . MET A 1 94 ? -23.359 -3.402 -3.086 1 94.38 94 MET A N 1
ATOM 719 C CA . MET A 1 94 ? -23.969 -4.523 -2.375 1 94.38 94 MET A CA 1
ATOM 720 C C . MET A 1 94 ? -23.578 -4.508 -0.901 1 94.38 94 MET A C 1
ATOM 722 O O . MET A 1 94 ? -22.547 -3.941 -0.533 1 94.38 94 MET A O 1
ATOM 726 N N . GLU A 1 95 ? -24.359 -5.129 -0.014 1 95.12 95 GLU A N 1
ATOM 727 C CA . GLU A 1 95 ? -24.078 -5.211 1.415 1 95.12 95 GLU A CA 1
ATOM 728 C C . GLU A 1 95 ? -22.875 -6.129 1.688 1 95.12 95 GLU A C 1
ATOM 730 O O . GLU A 1 95 ? -22.625 -7.07 0.934 1 95.12 95 GLU A O 1
ATOM 735 N N . LEU A 1 96 ? -22.188 -5.945 2.777 1 95.88 96 LEU A N 1
ATOM 736 C CA . LEU A 1 96 ? -20.953 -6.637 3.115 1 95.88 96 LEU A CA 1
ATOM 737 C C . LEU A 1 96 ? -21.156 -8.148 3.168 1 95.88 96 LEU A C 1
ATOM 739 O O . LEU A 1 96 ? -20.375 -8.906 2.615 1 95.88 96 LEU A O 1
ATOM 743 N N . PRO A 1 97 ? -22.25 -8.656 3.777 1 97.81 97 PRO A N 1
ATOM 744 C CA . PRO A 1 97 ? -22.453 -10.109 3.787 1 97.81 97 PRO A CA 1
ATOM 745 C C . PRO A 1 97 ? -22.625 -10.688 2.387 1 97.81 97 PRO A C 1
ATOM 747 O O . PRO A 1 97 ? -22.109 -11.773 2.096 1 97.81 97 PRO A O 1
ATOM 750 N N . GLU A 1 98 ? -23.312 -9.945 1.562 1 98.25 98 GLU A N 1
ATOM 751 C CA . GLU A 1 98 ? -23.5 -10.398 0.186 1 98.25 98 GLU A CA 1
ATOM 752 C C . GLU A 1 98 ? -22.188 -10.391 -0.584 1 98.25 98 GLU A C 1
ATOM 754 O O . GLU A 1 98 ? -21.891 -11.32 -1.336 1 98.25 98 GLU A O 1
ATOM 759 N N . ALA A 1 99 ? -21.391 -9.359 -0.41 1 98 99 ALA A N 1
ATOM 760 C CA . ALA A 1 99 ? -20.078 -9.266 -1.034 1 98 99 ALA A CA 1
ATOM 761 C C . ALA A 1 99 ? -19.188 -10.422 -0.599 1 98 99 ALA A C 1
ATOM 763 O O . ALA A 1 99 ? -18.5 -11.039 -1.426 1 98 99 ALA A O 1
ATOM 764 N N . THR A 1 100 ? -19.219 -10.719 0.676 1 98.56 100 THR A N 1
ATOM 765 C CA . THR A 1 100 ? -18.422 -11.805 1.247 1 98.56 100 THR A CA 1
ATOM 766 C C . THR A 1 100 ? -18.781 -13.141 0.602 1 98.56 100 THR A C 1
ATOM 768 O O . THR A 1 100 ? -17.891 -13.875 0.15 1 98.56 100 THR A O 1
ATOM 771 N N . GLU A 1 101 ? -20.062 -13.375 0.501 1 98.69 101 GLU A N 1
ATOM 772 C CA . GLU A 1 101 ? -20.516 -14.625 -0.09 1 98.69 101 GLU A CA 1
ATOM 773 C C . GLU A 1 101 ? -20.188 -14.688 -1.577 1 98.69 101 GLU A C 1
ATOM 775 O O . GLU A 1 101 ? -19.812 -15.75 -2.092 1 98.69 101 GLU A O 1
ATOM 780 N N . THR A 1 102 ? -20.344 -13.602 -2.234 1 98.75 102 THR A N 1
ATOM 781 C CA . THR A 1 102 ? -20.031 -13.531 -3.656 1 98.75 102 THR A CA 1
ATOM 782 C C . THR A 1 102 ? -18.547 -13.852 -3.895 1 98.75 102 THR A C 1
ATOM 784 O O . THR A 1 102 ? -18.219 -14.625 -4.797 1 98.75 102 THR A O 1
ATOM 787 N N . MET A 1 103 ? -17.703 -13.359 -3.092 1 98.75 103 MET A N 1
ATOM 788 C CA . MET A 1 103 ? -16.266 -13.578 -3.236 1 98.75 103 MET A CA 1
ATOM 789 C C . MET A 1 103 ? -15.906 -15.016 -2.902 1 98.75 103 MET A C 1
ATOM 791 O O . MET A 1 103 ? -15.086 -15.625 -3.592 1 98.75 103 MET A O 1
ATOM 795 N N . LYS A 1 104 ? -16.516 -15.57 -1.875 1 98.88 104 LYS A N 1
ATOM 796 C CA . LYS A 1 104 ? -16.25 -16.969 -1.529 1 98.88 104 LYS A CA 1
ATOM 797 C C . LYS A 1 104 ? -16.688 -17.906 -2.658 1 98.88 104 LYS A C 1
ATOM 799 O O . LYS A 1 104 ? -15.953 -18.828 -3.016 1 98.88 104 LYS A O 1
ATOM 804 N N . LYS A 1 105 ? -17.844 -17.609 -3.193 1 98.88 105 LYS A N 1
ATOM 805 C CA . LYS A 1 105 ? -18.312 -18.422 -4.301 1 98.88 105 LYS A CA 1
ATOM 806 C C . LYS A 1 105 ? -17.438 -18.266 -5.535 1 98.88 105 LYS A C 1
ATOM 808 O O . LYS A 1 105 ? -17.25 -19.203 -6.301 1 98.88 105 LYS A O 1
ATOM 813 N N . GLY A 1 106 ? -16.984 -17.047 -5.762 1 98.81 106 GLY A N 1
ATOM 814 C CA . GLY A 1 106 ? -15.992 -16.844 -6.812 1 98.81 106 GLY A CA 1
ATOM 815 C C . GLY A 1 106 ? -14.758 -17.719 -6.652 1 98.81 106 GLY A C 1
ATOM 816 O O . GLY A 1 106 ? -14.258 -18.281 -7.629 1 98.81 106 GLY A O 1
ATOM 817 N N . LEU A 1 107 ? -14.297 -17.859 -5.43 1 98.88 107 LEU A N 1
ATOM 818 C CA . LEU A 1 107 ? -13.148 -18.703 -5.141 1 98.88 107 LEU A CA 1
ATOM 819 C C . LEU A 1 107 ? -13.477 -20.172 -5.41 1 98.88 107 LEU A C 1
ATOM 821 O O . LEU A 1 107 ? -12.617 -20.922 -5.891 1 98.88 107 LEU A O 1
ATOM 825 N N . GLU A 1 108 ? -14.656 -20.562 -5.098 1 98.94 108 GLU A N 1
ATOM 826 C CA . GLU A 1 108 ? -15.078 -21.922 -5.402 1 98.94 108 GLU A CA 1
ATOM 827 C C . GLU A 1 108 ? -15.055 -22.188 -6.906 1 98.94 108 GLU A C 1
ATOM 829 O O . GLU A 1 108 ? -14.648 -23.266 -7.348 1 98.94 108 GLU A O 1
ATOM 834 N N . LEU A 1 109 ? -15.539 -21.234 -7.625 1 98.94 109 LEU A N 1
ATOM 835 C CA . LEU A 1 109 ? -15.5 -21.359 -9.078 1 98.94 109 LEU A CA 1
ATOM 836 C C . LEU A 1 109 ? -14.062 -21.469 -9.578 1 98.94 109 LEU A C 1
ATOM 838 O O . LEU A 1 109 ? -13.766 -22.266 -10.461 1 98.94 109 LEU A O 1
ATOM 842 N N . ALA A 1 110 ? -13.156 -20.688 -9.031 1 98.88 110 ALA A N 1
ATOM 843 C CA . ALA A 1 110 ? -11.742 -20.781 -9.375 1 98.88 110 ALA A CA 1
ATOM 844 C C . ALA A 1 110 ? -11.188 -22.156 -9.055 1 98.88 110 ALA A C 1
ATOM 846 O O . ALA A 1 110 ? -10.453 -22.75 -9.852 1 98.88 110 ALA A O 1
ATOM 847 N N . ALA A 1 111 ? -11.539 -22.656 -7.906 1 98.88 111 ALA A N 1
ATOM 848 C CA . ALA A 1 111 ? -11.125 -24 -7.508 1 98.88 111 ALA A CA 1
ATOM 849 C C . ALA A 1 111 ? -11.609 -25.047 -8.508 1 98.88 111 ALA A C 1
ATOM 851 O O . ALA A 1 111 ? -10.922 -26.047 -8.75 1 98.88 111 ALA A O 1
ATOM 852 N N . GLY A 1 112 ? -12.766 -24.766 -9.047 1 98.81 112 GLY A N 1
ATOM 853 C CA . GLY A 1 112 ? -13.266 -25.656 -10.086 1 98.81 112 GLY A CA 1
ATOM 854 C C . GLY A 1 112 ? -12.352 -25.734 -11.297 1 98.81 112 GLY A C 1
ATOM 855 O O . GLY A 1 112 ? -12.195 -26.797 -11.898 1 98.81 112 GLY A O 1
ATOM 856 N N . TYR A 1 113 ? -11.75 -24.688 -11.656 1 98.88 113 TYR A N 1
ATOM 857 C CA . TYR A 1 113 ? -10.797 -24.688 -12.758 1 98.88 113 TYR A CA 1
ATOM 858 C C . TYR A 1 113 ? -9.562 -25.516 -12.414 1 98.88 113 TYR A C 1
ATOM 860 O O . TYR A 1 113 ? -8.992 -26.172 -13.273 1 98.88 113 TYR A O 1
ATOM 868 N N . VAL A 1 114 ? -9.141 -25.438 -11.172 1 98.88 114 VAL A N 1
ATOM 869 C CA . VAL A 1 114 ? -8.016 -26.25 -10.727 1 98.88 114 VAL A CA 1
ATOM 870 C C . VAL A 1 114 ? -8.367 -27.734 -10.859 1 98.88 114 VAL A C 1
ATOM 872 O O . VAL A 1 114 ? -7.578 -28.516 -11.375 1 98.88 114 VAL A O 1
ATOM 875 N N . GLU A 1 115 ? -9.523 -28.031 -10.43 1 98.56 115 GLU A N 1
ATOM 876 C CA . GLU A 1 115 ? -10.008 -29.406 -10.5 1 98.56 115 GLU A CA 1
ATOM 877 C C . GLU A 1 115 ? -9.984 -29.922 -11.93 1 98.56 115 GLU A C 1
ATOM 879 O O . GLU A 1 115 ? -9.688 -31.094 -12.164 1 98.56 115 GLU A O 1
ATOM 884 N N . ARG A 1 116 ? -10.273 -29.062 -12.898 1 98.38 116 ARG A N 1
ATOM 885 C CA . ARG A 1 116 ? -10.359 -29.453 -14.305 1 98.38 116 ARG A CA 1
ATOM 886 C C . ARG A 1 116 ? -9 -29.375 -14.977 1 98.38 116 ARG A C 1
ATOM 888 O O . ARG A 1 116 ? -8.875 -29.625 -16.172 1 98.38 116 ARG A O 1
ATOM 895 N N . GLY A 1 117 ? -7.996 -28.953 -14.258 1 98.12 117 GLY A N 1
ATOM 896 C CA . GLY A 1 117 ? -6.645 -28.891 -14.789 1 98.12 117 GLY A CA 1
ATOM 897 C C . GLY A 1 117 ? -6.363 -27.641 -15.586 1 98.12 117 GLY A C 1
ATOM 898 O O . GLY A 1 117 ? -5.395 -27.578 -16.344 1 98.12 117 GLY A O 1
ATOM 899 N N . LEU A 1 118 ? -7.176 -26.594 -15.398 1 98.56 118 LEU A N 1
ATOM 900 C CA . LEU A 1 118 ? -7.066 -25.375 -16.188 1 98.56 118 LEU A CA 1
ATOM 901 C C . LEU A 1 118 ? -6.316 -24.297 -15.414 1 98.56 118 LEU A C 1
ATOM 903 O O . LEU A 1 118 ? -5.938 -23.266 -15.984 1 98.56 118 LEU A O 1
ATOM 907 N N . ALA A 1 119 ? -6.062 -24.516 -14.125 1 98.88 119 ALA A N 1
ATOM 908 C CA . ALA A 1 119 ? -5.305 -23.625 -13.258 1 98.88 119 ALA A CA 1
ATOM 909 C C . ALA A 1 119 ? -4.469 -24.422 -12.25 1 98.88 119 ALA A C 1
ATOM 911 O O . ALA A 1 119 ? -4.723 -25.594 -12.023 1 98.88 119 ALA A O 1
ATOM 912 N N . VAL A 1 120 ? -3.473 -23.75 -11.664 1 98.88 120 VAL A N 1
ATOM 913 C CA . VAL A 1 120 ? -2.561 -24.484 -10.797 1 98.88 120 VAL A CA 1
ATOM 914 C C . VAL A 1 120 ? -2.678 -23.953 -9.367 1 98.88 120 VAL A C 1
ATOM 916 O O . VAL A 1 120 ? -1.999 -24.438 -8.461 1 98.88 120 VAL A O 1
ATOM 919 N N . GLY A 1 121 ? -3.506 -22.938 -9.133 1 98.88 121 GLY A N 1
ATOM 920 C CA . GLY A 1 121 ? -3.691 -22.359 -7.812 1 98.88 121 GLY A CA 1
ATOM 921 C C . GLY A 1 121 ? -4.805 -21.328 -7.762 1 98.88 121 GLY A C 1
ATOM 922 O O . GLY A 1 121 ? -5.43 -21.031 -8.781 1 98.88 121 GLY A O 1
ATOM 923 N N . ILE A 1 122 ? -4.988 -20.797 -6.512 1 98.75 122 ILE A N 1
ATOM 924 C CA . ILE A 1 122 ? -6.043 -19.812 -6.242 1 98.75 122 ILE A CA 1
ATOM 925 C C . ILE A 1 122 ? -5.438 -18.562 -5.633 1 98.75 122 ILE A C 1
ATOM 927 O O . ILE A 1 122 ? -4.484 -18.625 -4.852 1 98.75 122 ILE A O 1
ATOM 931 N N . LYS A 1 123 ? -6.047 -17.406 -6.051 1 98.62 123 LYS A N 1
ATOM 932 C CA . LYS A 1 123 ? -5.59 -16.125 -5.527 1 98.62 123 LYS A CA 1
ATOM 933 C C . LYS A 1 123 ? -6.586 -15.555 -4.52 1 98.62 123 LYS A C 1
ATOM 935 O O . LYS A 1 123 ? -7.789 -15.5 -4.789 1 98.62 123 LYS A O 1
ATOM 940 N N . SER A 1 124 ? -6.188 -15.141 -3.369 1 98.12 124 SER A N 1
ATOM 941 C CA . SER A 1 124 ? -6.957 -14.453 -2.334 1 98.12 124 SER A CA 1
ATOM 942 C C . SER A 1 124 ? -6.059 -13.57 -1.474 1 98.12 124 SER A C 1
ATOM 944 O O . SER A 1 124 ? -4.973 -13.18 -1.903 1 98.12 124 SER A O 1
ATOM 946 N N . GLY A 1 125 ? -6.531 -13.164 -0.347 1 95.88 125 GLY A N 1
ATOM 947 C CA . GLY A 1 125 ? -5.707 -12.383 0.561 1 95.88 125 GLY A CA 1
ATOM 948 C C . GLY A 1 125 ? -6.5 -11.391 1.388 1 95.88 125 GLY A C 1
ATOM 949 O O . GLY A 1 125 ? -7.66 -11.641 1.726 1 95.88 125 GLY A O 1
ATOM 950 N N . ARG A 1 126 ? -5.727 -10.234 1.743 1 91.62 126 ARG A N 1
ATOM 951 C CA . ARG A 1 126 ? -6.25 -9.156 2.572 1 91.62 126 ARG A CA 1
ATOM 952 C C . ARG A 1 126 ? -5.926 -7.793 1.966 1 91.62 126 ARG A C 1
ATOM 954 O O . ARG A 1 126 ? -4.949 -7.652 1.23 1 91.62 126 ARG A O 1
ATOM 961 N N . PRO A 1 127 ? -6.844 -6.883 2.338 1 86.25 127 PRO A N 1
ATOM 962 C CA . PRO A 1 127 ? -6.5 -5.535 1.886 1 86.25 127 PRO A CA 1
ATOM 963 C C . PRO A 1 127 ? -5.156 -5.055 2.434 1 86.25 127 PRO A C 1
ATOM 965 O O . PRO A 1 127 ? -4.828 -5.316 3.594 1 86.25 127 PRO A O 1
ATOM 968 N N . HIS A 1 128 ? -4.402 -4.34 1.606 1 80.62 128 HIS A N 1
ATOM 969 C CA . HIS A 1 128 ? -3.143 -3.77 2.062 1 80.62 128 HIS A CA 1
ATOM 970 C C . HIS A 1 128 ? -3.305 -2.297 2.428 1 80.62 128 HIS A C 1
ATOM 972 O O . HIS A 1 128 ? -2.32 -1.556 2.486 1 80.62 128 HIS A O 1
ATOM 978 N N . TYR A 1 129 ? -4.543 -1.834 2.557 1 78.25 129 TYR A N 1
ATOM 979 C CA . TYR A 1 129 ? -4.93 -0.484 2.955 1 78.25 129 TYR A CA 1
ATOM 980 C C . TYR A 1 129 ? -5.906 -0.519 4.125 1 78.25 129 TYR A C 1
ATOM 982 O O . TYR A 1 129 ? -6.512 -1.556 4.402 1 78.25 129 TYR A O 1
ATOM 990 N N . PRO A 1 130 ? -6.031 0.507 4.812 1 78.06 130 PRO A N 1
ATOM 991 C CA . PRO A 1 130 ? -6.93 0.503 5.969 1 78.06 130 PRO A CA 1
ATOM 992 C C . PRO A 1 130 ? -8.391 0.259 5.586 1 78.06 130 PRO A C 1
ATOM 994 O O . PRO A 1 130 ? -8.875 0.83 4.609 1 78.06 130 PRO A O 1
ATOM 997 N N . VAL A 1 131 ? -8.977 -0.58 6.348 1 83.5 131 VAL A N 1
ATOM 998 C CA . VAL A 1 131 ? -10.391 -0.891 6.176 1 83.5 131 VAL A CA 1
ATOM 999 C C . VAL A 1 131 ? -11.07 -0.969 7.539 1 83.5 131 VAL A C 1
ATOM 1001 O O . VAL A 1 131 ? -10.398 -1.023 8.57 1 83.5 131 VAL A O 1
ATOM 1004 N N . SER A 1 132 ? -12.391 -0.967 7.59 1 82.69 132 SER A N 1
ATOM 1005 C CA . SER A 1 132 ? -13.125 -1.124 8.836 1 82.69 132 SER A CA 1
ATOM 1006 C C . SER A 1 132 ? -12.922 -2.514 9.43 1 82.69 132 SER A C 1
ATOM 1008 O O . SER A 1 132 ? -12.477 -3.432 8.734 1 82.69 132 SER A O 1
ATOM 1010 N N . SER A 1 133 ? -13.188 -2.703 10.703 1 84.12 133 SER A N 1
ATOM 1011 C CA . SER A 1 133 ? -13.055 -3.99 11.383 1 84.12 133 SER A CA 1
ATOM 1012 C C . SER A 1 133 ? -13.953 -5.043 10.734 1 84.12 133 SER A C 1
ATOM 1014 O O . SER A 1 133 ? -13.586 -6.219 10.664 1 84.12 133 SER A O 1
ATOM 1016 N N . GLU A 1 134 ? -15.125 -4.547 10.297 1 89.81 134 GLU A N 1
ATOM 1017 C CA . GLU A 1 134 ? -16.047 -5.484 9.664 1 89.81 134 GLU A CA 1
ATOM 1018 C C . GLU A 1 134 ? -15.492 -5.996 8.336 1 89.81 134 GLU A C 1
ATOM 1020 O O . GLU A 1 134 ? -15.578 -7.191 8.039 1 89.81 134 GLU A O 1
ATOM 1025 N N . VAL A 1 135 ? -14.953 -5.121 7.602 1 90.44 135 VAL A N 1
ATOM 1026 C CA . VAL A 1 135 ? -14.359 -5.496 6.32 1 90.44 135 VAL A CA 1
ATOM 1027 C C . VAL A 1 135 ? -13.125 -6.367 6.555 1 90.44 135 VAL A C 1
ATOM 1029 O O . VAL A 1 135 ? -12.883 -7.324 5.816 1 90.44 135 VAL A O 1
ATOM 1032 N N . TRP A 1 136 ? -12.391 -6.082 7.559 1 89.5 136 TRP A N 1
ATOM 1033 C CA . TRP A 1 136 ? -11.227 -6.879 7.91 1 89.5 136 TRP A CA 1
ATOM 1034 C C . TRP A 1 136 ? -11.625 -8.305 8.266 1 89.5 136 TRP A C 1
ATOM 1036 O O . TRP A 1 136 ? -11.023 -9.266 7.781 1 89.5 136 TRP A O 1
ATOM 1046 N N . ALA A 1 137 ? -12.633 -8.398 9.086 1 93.5 137 ALA A N 1
ATOM 1047 C CA . ALA A 1 137 ? -13.133 -9.719 9.477 1 93.5 137 ALA A CA 1
ATOM 1048 C C . ALA A 1 137 ? -13.625 -10.5 8.266 1 93.5 137 ALA A C 1
ATOM 1050 O O . ALA A 1 137 ? -13.344 -11.688 8.125 1 93.5 137 ALA A O 1
ATOM 1051 N N . ALA A 1 138 ? -14.367 -9.789 7.414 1 96.81 138 ALA A N 1
ATOM 1052 C CA . ALA A 1 138 ? -14.859 -10.414 6.191 1 96.81 138 ALA A CA 1
ATOM 1053 C C . ALA A 1 138 ? -13.703 -10.859 5.301 1 96.81 138 ALA A C 1
ATOM 1055 O O . ALA A 1 138 ? -13.742 -11.945 4.711 1 96.81 138 ALA A O 1
ATOM 1056 N N . SER A 1 139 ? -12.703 -10.055 5.195 1 96.12 139 SER A N 1
ATOM 1057 C CA . SER A 1 139 ? -11.531 -10.375 4.387 1 96.12 139 SER A CA 1
ATOM 1058 C C . SER A 1 139 ? -10.82 -11.625 4.91 1 96.12 139 SER A C 1
ATOM 1060 O O . SER A 1 139 ? -10.367 -12.461 4.129 1 96.12 139 SER A O 1
ATOM 1062 N N . ASN A 1 140 ? -10.734 -11.766 6.211 1 96 140 ASN A N 1
ATOM 1063 C CA . ASN A 1 140 ? -10.141 -12.953 6.82 1 96 140 ASN A CA 1
ATOM 1064 C C . ASN A 1 140 ? -10.969 -14.203 6.523 1 96 140 ASN A C 1
ATOM 1066 O O . ASN A 1 140 ? -10.406 -15.266 6.227 1 96 140 ASN A O 1
ATOM 1070 N N . GLU A 1 141 ? -12.227 -14 6.633 1 98.19 141 GLU A N 1
ATOM 1071 C CA . GLU A 1 141 ? -13.117 -15.117 6.328 1 98.19 141 GLU A CA 1
ATOM 1072 C C . GLU A 1 141 ? -12.922 -15.602 4.895 1 98.19 141 GLU A C 1
ATOM 1074 O O . GLU A 1 141 ? -12.852 -16.812 4.645 1 98.19 141 GLU A O 1
ATOM 1079 N N . ILE A 1 142 ? -12.844 -14.711 3.986 1 98.69 142 ILE A N 1
ATOM 1080 C CA . ILE A 1 142 ? -12.672 -15.023 2.572 1 98.69 142 ILE A CA 1
ATOM 1081 C C . ILE A 1 142 ? -11.32 -15.695 2.352 1 98.69 142 ILE A C 1
ATOM 1083 O O . ILE A 1 142 ? -11.234 -16.719 1.664 1 98.69 142 ILE A O 1
ATOM 1087 N N . MET A 1 143 ? -10.273 -15.203 2.918 1 98.31 143 MET A N 1
ATOM 1088 C CA . MET A 1 143 ? -8.938 -15.766 2.809 1 98.31 143 MET A CA 1
ATOM 1089 C C . MET A 1 143 ? -8.891 -17.188 3.375 1 98.31 143 MET A C 1
ATOM 1091 O O . MET A 1 143 ? -8.312 -18.078 2.77 1 98.31 143 MET A O 1
ATOM 1095 N N . GLU A 1 144 ? -9.516 -17.391 4.504 1 98.69 144 GLU A N 1
ATOM 1096 C CA . GLU A 1 144 ? -9.57 -18.719 5.113 1 98.69 144 GLU A CA 1
ATOM 1097 C C . GLU A 1 144 ? -10.32 -19.703 4.23 1 98.69 144 GLU A C 1
ATOM 1099 O O . GLU A 1 144 ? -9.961 -20.875 4.156 1 98.69 144 GLU A O 1
ATOM 1104 N N . HIS A 1 145 ? -11.383 -19.219 3.611 1 98.81 145 HIS A N 1
ATOM 1105 C CA . HIS A 1 145 ? -12.086 -20.062 2.656 1 98.81 145 HIS A CA 1
ATOM 1106 C C . HIS A 1 145 ? -11.164 -20.5 1.518 1 98.81 145 HIS A C 1
ATOM 1108 O O . HIS A 1 145 ? -11.227 -21.641 1.064 1 98.81 145 HIS A O 1
ATOM 1114 N N . ALA A 1 146 ? -10.328 -19.625 1.075 1 98.88 146 ALA A N 1
ATOM 1115 C CA . ALA A 1 146 ? -9.352 -19.969 0.043 1 98.88 146 ALA A CA 1
ATOM 1116 C C . ALA A 1 146 ? -8.398 -21.047 0.529 1 98.88 146 ALA A C 1
ATOM 1118 O O . ALA A 1 146 ? -8.062 -21.969 -0.219 1 98.88 146 ALA A O 1
ATOM 1119 N N . PHE A 1 147 ? -7.938 -20.922 1.775 1 98.88 147 PHE A N 1
ATOM 1120 C CA . PHE A 1 147 ? -7.074 -21.953 2.338 1 98.88 147 PHE A CA 1
ATOM 1121 C C . PHE A 1 147 ? -7.777 -23.297 2.348 1 98.88 147 PHE A C 1
ATOM 1123 O O . PHE A 1 147 ? -7.176 -24.328 2.014 1 98.88 147 PHE A O 1
ATOM 1130 N N . PHE A 1 148 ? -8.992 -23.281 2.74 1 98.81 148 PHE A N 1
ATOM 1131 C CA . PHE A 1 148 ? -9.781 -24.5 2.766 1 98.81 148 PHE A CA 1
ATOM 1132 C C . PHE A 1 148 ? -9.867 -25.125 1.374 1 98.81 148 PHE A C 1
ATOM 1134 O O . PHE A 1 148 ? -9.68 -26.328 1.213 1 98.81 148 PHE A O 1
ATOM 1141 N N . LEU A 1 149 ? -10.156 -24.312 0.384 1 98.88 149 LEU A N 1
ATOM 1142 C CA . LEU A 1 149 ? -10.234 -24.797 -0.991 1 98.88 149 LEU A CA 1
ATOM 1143 C C . LEU A 1 149 ? -8.883 -25.328 -1.459 1 98.88 149 LEU A C 1
ATOM 1145 O O . LEU A 1 149 ? -8.812 -26.328 -2.18 1 98.88 149 LEU A O 1
ATOM 1149 N N . GLY A 1 150 ? -7.789 -24.594 -1.07 1 98.81 150 GLY A N 1
ATOM 1150 C CA . GLY A 1 150 ? -6.449 -25.062 -1.381 1 98.81 150 GLY A CA 1
ATOM 1151 C C . GLY A 1 150 ? -6.168 -26.453 -0.826 1 98.81 150 GLY A C 1
ATOM 1152 O O . GLY A 1 150 ? -5.57 -27.281 -1.505 1 98.81 150 GLY A O 1
ATOM 1153 N N . LYS A 1 151 ? -6.578 -26.656 0.386 1 98.81 151 LYS A N 1
ATOM 1154 C CA . LYS A 1 151 ? -6.457 -27.984 1.001 1 98.81 151 LYS A CA 1
ATOM 1155 C C . LYS A 1 151 ? -7.246 -29.016 0.216 1 98.81 151 LYS A C 1
ATOM 1157 O O . LYS A 1 151 ? -6.707 -30.078 -0.143 1 98.81 151 LYS A O 1
ATOM 1162 N N . GLU A 1 152 ? -8.453 -28.688 -0.123 1 98.62 152 GLU A N 1
ATOM 1163 C CA . GLU A 1 152 ? -9.344 -29.641 -0.782 1 98.62 152 GLU A CA 1
ATOM 1164 C C . GLU A 1 152 ? -8.836 -30 -2.174 1 98.62 152 GLU A C 1
ATOM 1166 O O . GLU A 1 152 ? -8.922 -31.156 -2.592 1 98.62 152 GLU A O 1
ATOM 1171 N N . GLN A 1 153 ? -8.312 -29.047 -2.867 1 98.62 153 GLN A N 1
ATOM 1172 C CA . GLN A 1 153 ? -7.855 -29.266 -4.238 1 98.62 153 GLN A CA 1
ATOM 1173 C C . GLN A 1 153 ? -6.367 -29.609 -4.273 1 98.62 153 GLN A C 1
ATOM 1175 O O . GLN A 1 153 ? -5.816 -29.891 -5.34 1 98.62 153 GLN A O 1
ATOM 1180 N N . ASP A 1 154 ? -5.762 -29.531 -3.102 1 98.62 154 ASP A N 1
ATOM 1181 C CA . ASP A 1 154 ? -4.32 -29.734 -3.006 1 98.62 154 ASP A CA 1
ATOM 1182 C C . ASP A 1 154 ? -3.57 -28.844 -3.988 1 98.62 154 ASP A C 1
ATOM 1184 O O . ASP A 1 154 ? -2.77 -29.328 -4.793 1 98.62 154 ASP A O 1
ATOM 1188 N N . CYS A 1 155 ? -3.865 -27.562 -3.922 1 98.88 155 CYS A N 1
ATOM 1189 C CA . CYS A 1 155 ? -3.254 -26.609 -4.832 1 98.88 155 CYS A CA 1
ATOM 1190 C C . CYS A 1 155 ? -2.736 -25.391 -4.07 1 98.88 155 CYS A C 1
ATOM 1192 O O . CYS A 1 155 ? -3.004 -25.234 -2.879 1 98.88 155 CYS A O 1
ATOM 1194 N N . ALA A 1 156 ? -1.954 -24.578 -4.734 1 98.94 156 ALA A N 1
ATOM 1195 C CA . ALA A 1 156 ? -1.357 -23.391 -4.137 1 98.94 156 ALA A CA 1
ATOM 1196 C C . ALA A 1 156 ? -2.404 -22.297 -3.924 1 98.94 156 ALA A C 1
ATOM 1198 O O . ALA A 1 156 ? -3.359 -22.188 -4.699 1 98.94 156 ALA A O 1
ATOM 1199 N N . VAL A 1 157 ? -2.248 -21.547 -2.869 1 98.88 157 VAL A N 1
ATOM 1200 C CA . VAL A 1 157 ? -2.969 -20.297 -2.637 1 98.88 157 VAL A CA 1
ATOM 1201 C C . VAL A 1 157 ? -1.985 -19.141 -2.602 1 98.88 157 VAL A C 1
ATOM 1203 O O . VAL A 1 157 ? -1.14 -19.062 -1.707 1 98.88 157 VAL A O 1
ATOM 1206 N N . GLN A 1 158 ? -2.045 -18.297 -3.605 1 98.62 158 GLN A N 1
ATOM 1207 C CA . GLN A 1 158 ? -1.208 -17.109 -3.639 1 98.62 158 GLN A CA 1
ATOM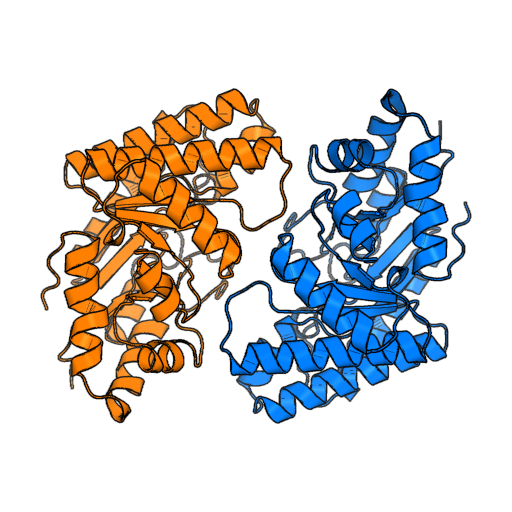 1208 C C . GLN A 1 158 ? -1.905 -15.93 -2.965 1 98.62 158 GLN A C 1
ATOM 1210 O O . GLN A 1 158 ? -3.049 -15.602 -3.293 1 98.62 158 GLN A O 1
ATOM 1215 N N . LEU A 1 159 ? -1.205 -15.273 -2.07 1 96.94 159 LEU A N 1
ATOM 1216 C CA . LEU A 1 159 ? -1.833 -14.281 -1.207 1 96.94 159 LEU A CA 1
ATOM 1217 C C . LEU A 1 159 ? -1.381 -12.867 -1.581 1 96.94 159 LEU A C 1
ATOM 1219 O O . LEU A 1 159 ? -0.181 -12.602 -1.654 1 96.94 159 LEU A O 1
ATOM 1223 N N . HIS A 1 160 ? -2.346 -12.031 -1.886 1 92.56 160 HIS A N 1
ATOM 1224 C CA . HIS A 1 160 ? -2.17 -10.586 -1.784 1 92.56 160 HIS A CA 1
ATOM 1225 C C . HIS A 1 160 ? -2.496 -10.094 -0.379 1 92.56 160 HIS A C 1
ATOM 1227 O O . HIS A 1 160 ? -3.646 -10.164 0.059 1 92.56 160 HIS A O 1
ATOM 1233 N N . THR A 1 161 ? -1.445 -9.609 0.308 1 85.88 161 THR A N 1
ATOM 1234 C CA . THR A 1 161 ? -1.658 -9.258 1.707 1 85.88 161 THR A CA 1
ATOM 1235 C C . THR A 1 161 ? -1.072 -7.879 2.01 1 85.88 161 THR A C 1
ATOM 1237 O O . THR A 1 161 ? -0.375 -7.297 1.177 1 85.88 161 THR A O 1
ATOM 1240 N N . GLU A 1 162 ? -1.437 -7.375 3.186 1 67.56 162 GLU A N 1
ATOM 1241 C CA . GLU A 1 162 ? -0.868 -6.137 3.707 1 67.56 162 GLU A CA 1
ATOM 1242 C C . GLU A 1 162 ? 0.656 -6.203 3.75 1 67.56 162 GLU A C 1
ATOM 1244 O O . GLU A 1 162 ? 1.242 -7.266 3.537 1 67.56 162 GLU A O 1
ATOM 1249 N N . SER A 1 163 ? 1.202 -4.918 3.703 1 63.88 163 SER A N 1
ATOM 1250 C CA . SER A 1 163 ? 2.645 -4.953 3.922 1 63.88 163 SER A CA 1
ATOM 1251 C C . SER A 1 163 ? 2.994 -5.773 5.16 1 63.88 163 SER A C 1
ATOM 1253 O O . SER A 1 163 ? 2.389 -5.598 6.219 1 63.88 163 SER A O 1
ATOM 1255 N N . VAL A 1 164 ? 3.656 -6.77 4.996 1 58.66 164 VAL A N 1
ATOM 1256 C CA . VAL A 1 164 ? 3.742 -7.77 6.055 1 58.66 164 VAL A CA 1
ATOM 1257 C C . VAL A 1 164 ? 5.141 -7.758 6.664 1 58.66 164 VAL A C 1
ATOM 1259 O O . VAL A 1 164 ? 6.141 -7.773 5.945 1 58.66 164 VAL A O 1
ATOM 1262 N N . GLU A 1 165 ? 5.031 -7.363 7.824 1 63.22 165 GLU A N 1
ATOM 1263 C CA . GLU A 1 165 ? 6.16 -7.738 8.672 1 63.22 165 GLU A CA 1
ATOM 1264 C C . GLU A 1 165 ? 5.883 -9.047 9.414 1 63.22 165 GLU A C 1
ATOM 1266 O O . GLU A 1 165 ? 4.871 -9.703 9.164 1 63.22 165 GLU A O 1
ATOM 1271 N N . GLU A 1 166 ? 6.738 -9.461 10.203 1 67 166 GLU A N 1
ATOM 1272 C CA . GLU A 1 166 ? 6.73 -10.75 10.883 1 67 166 GLU A CA 1
ATOM 1273 C C . GLU A 1 166 ? 5.406 -10.984 11.609 1 67 166 GLU A C 1
ATOM 1275 O O . GLU A 1 166 ? 4.828 -12.07 11.523 1 67 166 GLU A O 1
ATOM 1280 N N . PRO A 1 167 ? 4.73 -9.961 12.164 1 71.44 167 PRO A N 1
ATOM 1281 C CA . PRO A 1 167 ? 3.484 -10.242 12.883 1 71.44 167 PRO A CA 1
ATOM 1282 C C . PRO A 1 167 ? 2.326 -10.578 11.953 1 71.44 167 PRO A C 1
ATOM 1284 O O . PRO A 1 167 ? 1.508 -11.445 12.266 1 71.44 167 PRO A O 1
ATOM 1287 N N . GLU A 1 168 ? 2.256 -9.859 10.867 1 77.38 168 GLU A N 1
ATOM 1288 C CA . GLU A 1 168 ? 1.196 -10.141 9.906 1 77.38 168 GLU A CA 1
ATOM 1289 C C . GLU A 1 168 ? 1.377 -11.523 9.266 1 77.38 168 GLU A C 1
ATOM 1291 O O . GLU A 1 168 ? 0.4 -12.234 9.031 1 77.38 168 GLU A O 1
ATOM 1296 N N . LEU A 1 169 ? 2.615 -11.875 9.062 1 84 169 LEU A N 1
ATOM 1297 C CA . LEU A 1 169 ? 2.908 -13.188 8.5 1 84 169 LEU A CA 1
ATOM 1298 C C . LEU A 1 169 ? 2.516 -14.297 9.477 1 84 169 LEU A C 1
ATOM 1300 O O . LEU A 1 169 ? 2.016 -15.344 9.062 1 84 169 LEU A O 1
ATOM 1304 N N . GLN A 1 170 ? 2.76 -14.008 10.703 1 88.56 170 GLN A N 1
ATOM 1305 C CA . GLN A 1 170 ? 2.406 -14.992 11.727 1 88.56 170 GLN A CA 1
ATOM 1306 C C . GLN A 1 170 ? 0.898 -15.211 11.773 1 88.56 170 GLN A C 1
ATOM 1308 O O . GLN A 1 170 ? 0.436 -16.344 11.891 1 88.56 170 GLN A O 1
ATOM 1313 N N . ASP A 1 171 ? 0.181 -14.164 11.773 1 89.88 171 ASP A N 1
ATOM 1314 C CA . ASP A 1 171 ? -1.275 -14.266 11.797 1 89.88 171 ASP A CA 1
ATOM 1315 C C . ASP A 1 171 ? -1.795 -15.055 10.594 1 89.88 171 ASP A C 1
ATOM 1317 O O . ASP A 1 171 ? -2.656 -15.922 10.742 1 89.88 171 ASP A O 1
ATOM 1321 N N . ILE A 1 172 ? -1.287 -14.773 9.461 1 92.81 172 ILE A N 1
ATOM 1322 C CA . ILE A 1 172 ? -1.679 -15.453 8.227 1 92.81 172 ILE A CA 1
ATOM 1323 C C . ILE A 1 172 ? -1.335 -16.938 8.32 1 92.81 172 ILE A C 1
ATOM 1325 O O . ILE A 1 172 ? -2.158 -17.797 7.992 1 92.81 172 ILE A O 1
ATOM 1329 N N . ALA A 1 173 ? -0.13 -17.234 8.781 1 96 173 ALA A N 1
ATOM 1330 C CA . ALA A 1 173 ? 0.325 -18.609 8.898 1 96 173 ALA A CA 1
ATOM 1331 C C . ALA A 1 173 ? -0.566 -19.406 9.844 1 96 173 ALA A C 1
ATOM 1333 O O . ALA A 1 173 ? -0.925 -20.547 9.562 1 96 173 ALA A O 1
ATOM 1334 N N . GLU A 1 174 ? -0.925 -18.797 10.93 1 96.69 174 GLU A N 1
ATOM 1335 C CA . GLU A 1 174 ? -1.771 -19.469 11.914 1 96.69 174 GLU A CA 1
ATOM 1336 C C . GLU A 1 174 ? -3.145 -19.781 11.328 1 96.69 174 GLU A C 1
ATOM 1338 O O . GLU A 1 174 ? -3.678 -20.875 11.539 1 96.69 174 GLU A O 1
ATOM 1343 N N . ARG A 1 175 ? -3.684 -18.844 10.656 1 96.62 175 ARG A N 1
ATOM 1344 C CA . ARG A 1 175 ? -4.988 -19.047 10.023 1 96.62 175 ARG A CA 1
ATOM 1345 C C . ARG A 1 175 ? -4.922 -20.156 8.977 1 96.62 175 ARG A C 1
ATOM 1347 O O . ARG A 1 175 ? -5.844 -20.969 8.859 1 96.62 175 ARG A O 1
ATOM 1354 N N . ALA A 1 176 ? -3.898 -20.156 8.18 1 98.44 176 ALA A N 1
ATOM 1355 C CA . ALA A 1 176 ? -3.711 -21.188 7.168 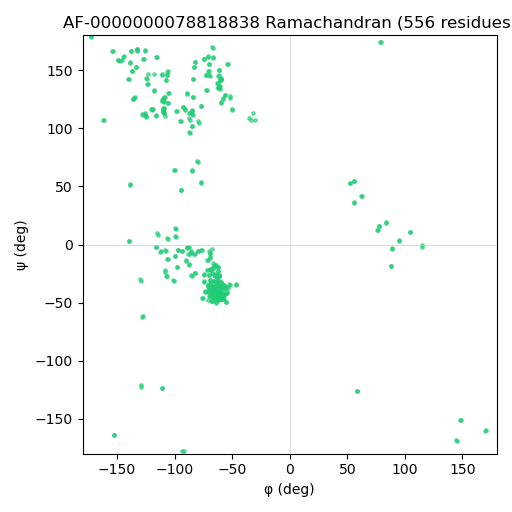1 98.44 176 ALA A CA 1
ATOM 1356 C C . ALA A 1 176 ? -3.576 -22.562 7.812 1 98.44 176 ALA A C 1
ATOM 1358 O O . ALA A 1 176 ? -4.23 -23.516 7.391 1 98.44 176 ALA A O 1
ATOM 1359 N N . LYS A 1 177 ? -2.748 -22.656 8.836 1 98.06 177 LYS A N 1
ATOM 1360 C CA . LYS A 1 177 ? -2.504 -23.922 9.523 1 98.06 177 LYS A CA 1
ATOM 1361 C C . LYS A 1 177 ? -3.809 -24.531 10.039 1 98.06 177 LYS A C 1
ATOM 1363 O O . LYS A 1 177 ? -3.996 -25.75 9.977 1 98.06 177 LYS A O 1
ATOM 1368 N N . LYS A 1 178 ? -4.66 -23.703 10.484 1 97.81 178 LYS A N 1
ATOM 1369 C CA . LYS A 1 178 ? -5.926 -24.156 11.062 1 97.81 178 LYS A CA 1
ATOM 1370 C C . LYS A 1 178 ? -6.777 -24.875 10.016 1 97.81 178 LYS A C 1
ATOM 1372 O O . LYS A 1 178 ? -7.582 -25.734 10.352 1 97.81 178 LYS A O 1
ATOM 1377 N N . THR A 1 179 ? -6.652 -24.562 8.781 1 97.94 179 THR A N 1
ATOM 1378 C CA . THR A 1 179 ? -7.465 -25.156 7.723 1 97.94 179 THR A CA 1
ATOM 1379 C C . THR A 1 179 ? -6.898 -26.5 7.301 1 97.94 179 THR A C 1
ATOM 1381 O O . THR A 1 179 ? -7.59 -27.297 6.668 1 97.94 179 THR A O 1
ATOM 1384 N N . GLY A 1 180 ? -5.551 -26.719 7.527 1 97.94 180 GLY A N 1
ATOM 1385 C CA . GLY A 1 180 ? -4.918 -27.969 7.152 1 97.94 180 GLY A CA 1
ATOM 1386 C C . GLY A 1 180 ? -4.25 -27.922 5.793 1 97.94 180 GLY A C 1
ATOM 1387 O O . GLY A 1 180 ? -3.746 -28.938 5.305 1 97.94 180 GLY A O 1
ATOM 1388 N N . ILE A 1 181 ? -4.246 -26.797 5.164 1 98.75 181 ILE A N 1
ATOM 1389 C CA . ILE A 1 181 ? -3.541 -26.672 3.893 1 98.75 181 ILE A CA 1
ATOM 1390 C C . ILE A 1 181 ? -2.055 -26.969 4.094 1 98.75 181 ILE A C 1
ATOM 1392 O O . ILE A 1 181 ? -1.502 -26.688 5.16 1 98.75 181 ILE A O 1
ATOM 1396 N N . LYS A 1 182 ? -1.462 -27.641 3.117 1 98.81 182 LYS A N 1
ATOM 1397 C CA . LYS A 1 182 ? -0.008 -27.766 3.154 1 98.81 182 LYS A CA 1
ATOM 1398 C C . LYS A 1 182 ? 0.67 -26.406 3.119 1 98.81 182 LYS A C 1
ATOM 1400 O O . LYS A 1 182 ? 0.527 -25.656 2.148 1 98.81 182 LYS A O 1
ATOM 1405 N N . MET A 1 183 ? 1.454 -26.078 4.074 1 98.69 183 MET A N 1
ATOM 1406 C CA . MET A 1 183 ? 1.932 -24.719 4.285 1 98.69 183 MET A CA 1
ATOM 1407 C C . MET A 1 183 ? 2.838 -24.266 3.143 1 98.69 183 MET A C 1
ATOM 1409 O O . MET A 1 183 ? 2.863 -23.094 2.789 1 98.69 183 MET A O 1
ATOM 1413 N N . TYR A 1 184 ? 3.566 -25.219 2.533 1 98.62 184 TYR A N 1
ATOM 1414 C CA . TYR A 1 184 ? 4.449 -24.828 1.44 1 98.62 184 TYR A CA 1
ATOM 1415 C C . TYR A 1 184 ? 3.648 -24.391 0.218 1 98.62 184 TYR A C 1
ATOM 1417 O O . TYR A 1 184 ? 4.207 -23.844 -0.734 1 98.62 184 TYR A O 1
ATOM 1425 N N . ARG A 1 185 ? 2.312 -24.562 0.222 1 98.75 185 ARG A N 1
ATOM 1426 C CA . ARG A 1 185 ? 1.449 -24.141 -0.879 1 98.75 185 ARG A CA 1
ATOM 1427 C C . ARG A 1 185 ? 0.831 -22.781 -0.605 1 98.75 185 ARG A C 1
ATOM 1429 O O . ARG A 1 185 ? 0.102 -22.234 -1.443 1 98.75 185 ARG A O 1
ATOM 1436 N N . VAL A 1 186 ? 1.082 -22.266 0.576 1 98.62 186 VAL A N 1
ATOM 1437 C CA . VAL A 1 186 ? 0.696 -20.891 0.909 1 98.62 186 VAL A CA 1
ATOM 1438 C C . VAL A 1 186 ? 1.801 -19.938 0.485 1 98.62 186 VAL A C 1
ATOM 1440 O O . VAL A 1 186 ? 2.857 -19.875 1.119 1 98.62 186 VAL A O 1
ATOM 1443 N N . VAL A 1 187 ? 1.514 -19.172 -0.576 1 98.19 187 VAL A N 1
ATOM 1444 C CA . VAL A 1 187 ? 2.531 -18.328 -1.197 1 98.19 187 VAL A CA 1
ATOM 1445 C C . VAL A 1 187 ? 2.285 -16.875 -0.834 1 98.19 187 VAL A C 1
ATOM 1447 O O . VAL A 1 187 ? 1.193 -16.344 -1.06 1 98.19 187 VAL A O 1
ATOM 1450 N N . LYS A 1 188 ? 3.215 -16.234 -0.233 1 95.44 188 LYS A N 1
ATOM 1451 C CA . LYS A 1 188 ? 3.148 -14.781 -0.037 1 95.44 188 LYS A CA 1
ATOM 1452 C C . LYS A 1 188 ? 3.678 -14.039 -1.259 1 95.44 188 LYS A C 1
ATOM 1454 O O . LYS A 1 188 ? 4.887 -13.852 -1.405 1 95.44 188 LYS A O 1
ATOM 1459 N N . HIS A 1 189 ? 2.754 -13.531 -2.061 1 94.12 189 HIS A N 1
ATOM 1460 C CA . HIS A 1 189 ? 3.123 -12.688 -3.191 1 94.12 189 HIS A CA 1
ATOM 1461 C C . HIS A 1 189 ? 3.633 -11.328 -2.721 1 94.12 189 HIS A C 1
ATOM 1463 O O . HIS A 1 189 ? 3.246 -10.852 -1.651 1 94.12 189 HIS A O 1
ATOM 1469 N N . TYR A 1 190 ? 4.574 -10.758 -3.553 1 92.62 190 TYR A N 1
ATOM 1470 C CA . TYR A 1 190 ? 5.125 -9.445 -3.238 1 92.62 190 TYR A CA 1
ATOM 1471 C C . TYR A 1 190 ? 5.859 -9.461 -1.903 1 92.62 190 TYR A C 1
ATOM 1473 O O . TYR A 1 190 ? 5.703 -8.555 -1.084 1 92.62 190 TYR A O 1
ATOM 1481 N N . SER A 1 191 ? 6.625 -10.492 -1.636 1 91.69 191 SER A N 1
ATOM 1482 C CA . SER A 1 191 ? 7.285 -10.711 -0.354 1 91.69 191 SER A CA 1
ATOM 1483 C C . SER A 1 191 ? 8.609 -9.953 -0.279 1 91.69 191 SER A C 1
ATOM 1485 O O . SER A 1 191 ? 9.352 -9.898 -1.258 1 91.69 191 SER A O 1
ATOM 1487 N N . PRO A 1 192 ? 8.914 -9.422 0.917 1 87.94 192 PRO A N 1
ATOM 1488 C CA . PRO A 1 192 ? 10.312 -9.055 1.173 1 87.94 192 PRO A CA 1
ATOM 1489 C C . PRO A 1 192 ? 11.234 -10.266 1.251 1 87.94 192 PRO A C 1
ATOM 1491 O O . PRO A 1 192 ? 10.773 -11.406 1.193 1 87.94 192 PRO A O 1
ATOM 1494 N N . PRO A 1 193 ? 12.531 -10.062 1.271 1 91.31 193 PRO A N 1
ATOM 1495 C CA . PRO A 1 193 ? 13.477 -11.18 1.292 1 91.31 193 PRO A CA 1
ATOM 1496 C C . PRO A 1 193 ? 13.602 -11.828 2.672 1 91.31 193 PRO A C 1
ATOM 1498 O O . PRO A 1 193 ? 14.711 -12.055 3.154 1 91.31 193 PRO A O 1
ATOM 1501 N N . LEU A 1 194 ? 12.492 -12.203 3.223 1 87.69 194 LEU A N 1
ATOM 1502 C CA . LEU A 1 194 ? 12.422 -12.836 4.535 1 87.69 194 LEU A CA 1
ATOM 1503 C C . LEU A 1 194 ? 12.281 -14.352 4.406 1 87.69 194 LEU A C 1
ATOM 1505 O O . LEU A 1 194 ? 11.305 -14.93 4.895 1 87.69 194 LEU A O 1
ATOM 1509 N N . VAL A 1 195 ? 13.297 -14.961 3.854 1 95.19 195 VAL A N 1
ATOM 1510 C CA . VAL A 1 195 ? 13.25 -16.375 3.467 1 95.19 195 VAL A CA 1
ATOM 1511 C C . VAL A 1 195 ? 13.219 -17.25 4.715 1 95.19 195 VAL A C 1
ATOM 1513 O O . VAL A 1 195 ? 12.367 -18.141 4.84 1 95.19 195 VAL A O 1
ATOM 1516 N N . LYS A 1 196 ? 14.039 -16.938 5.688 1 95.31 196 LYS A N 1
ATOM 1517 C CA . LYS A 1 196 ? 14.117 -17.75 6.902 1 95.31 196 LYS A CA 1
ATOM 1518 C C . LYS A 1 196 ? 12.836 -17.641 7.727 1 95.31 196 LYS A C 1
ATOM 1520 O O . LYS A 1 196 ? 12.328 -18.625 8.242 1 95.31 196 LYS A O 1
ATOM 1525 N N . THR A 1 197 ? 12.375 -16.469 7.836 1 92.12 197 THR A N 1
ATOM 1526 C CA . THR A 1 197 ? 11.133 -16.234 8.562 1 92.12 197 THR A CA 1
ATOM 1527 C C . THR A 1 197 ? 9.984 -17.016 7.934 1 92.12 197 THR A C 1
ATOM 1529 O O . THR A 1 197 ? 9.211 -17.672 8.633 1 92.12 197 THR A O 1
ATOM 1532 N N . CYS A 1 198 ? 9.883 -16.953 6.641 1 94.94 198 CYS A N 1
ATOM 1533 C CA . CYS A 1 198 ? 8.828 -17.672 5.93 1 94.94 198 CYS A CA 1
ATOM 1534 C C . CYS A 1 198 ? 8.992 -19.172 6.086 1 94.94 198 CYS A C 1
ATOM 1536 O O . CYS A 1 198 ? 8.008 -19.906 6.219 1 94.94 198 CYS A O 1
ATOM 1538 N N . GLU A 1 199 ? 10.219 -19.609 6.066 1 97.12 199 GLU A N 1
ATOM 1539 C CA . GLU A 1 199 ? 10.492 -21.031 6.246 1 97.12 199 GLU A CA 1
ATOM 1540 C C . GLU A 1 199 ? 10.023 -21.516 7.617 1 97.12 199 GLU A C 1
ATOM 1542 O O . GL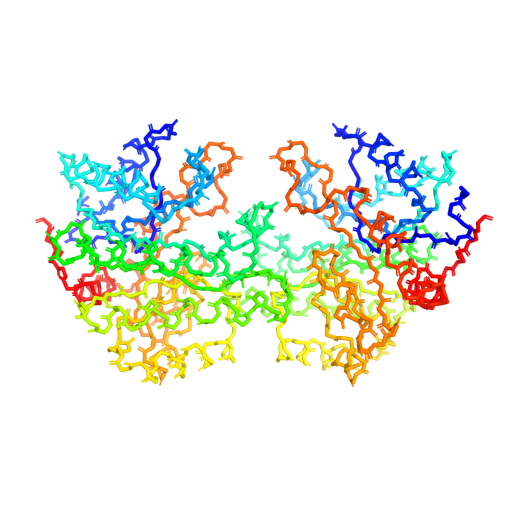U A 1 199 ? 9.414 -22.578 7.734 1 97.12 199 GLU A O 1
ATOM 1547 N N . GLU A 1 200 ? 10.281 -20.703 8.625 1 96.56 200 GLU A N 1
ATOM 1548 C CA . GLU A 1 200 ? 9.875 -21.047 9.992 1 96.56 200 GLU A CA 1
ATOM 1549 C C . GLU A 1 200 ? 8.352 -21.109 10.109 1 96.56 200 GLU A C 1
ATOM 1551 O O . GLU A 1 200 ? 7.82 -21.922 10.867 1 96.56 200 GLU A O 1
ATOM 1556 N N . LEU A 1 201 ? 7.695 -20.328 9.359 1 96.19 201 LEU A N 1
ATOM 1557 C CA . LEU A 1 201 ? 6.238 -20.266 9.414 1 96.19 201 LEU A CA 1
ATOM 1558 C C . LEU A 1 201 ? 5.613 -21.25 8.445 1 96.19 201 LEU A C 1
ATOM 1560 O O . LEU A 1 201 ? 4.402 -21.484 8.477 1 96.19 201 LEU A O 1
ATOM 1564 N N . GLY A 1 202 ? 6.422 -21.797 7.52 1 97.38 202 GLY A N 1
ATOM 1565 C CA . GLY A 1 202 ? 5.965 -22.766 6.539 1 97.38 202 GLY A CA 1
ATOM 1566 C C . GLY A 1 202 ? 5.434 -22.141 5.27 1 97.38 202 GLY A C 1
ATOM 1567 O O . GLY A 1 202 ? 5.07 -22.828 4.32 1 97.38 202 GLY A O 1
ATOM 1568 N N . ILE A 1 203 ? 5.371 -20.797 5.207 1 96.75 203 ILE A N 1
ATOM 1569 C CA . ILE A 1 203 ? 4.863 -20.062 4.059 1 96.75 203 ILE A CA 1
ATOM 1570 C C . ILE A 1 203 ? 5.965 -19.922 3.008 1 96.75 203 ILE A C 1
ATOM 1572 O O . ILE A 1 203 ? 7.152 -20.016 3.328 1 96.75 203 ILE A O 1
ATOM 1576 N N . PHE A 1 204 ? 5.602 -19.797 1.781 1 98.12 204 PHE A N 1
ATOM 1577 C CA . PHE A 1 204 ? 6.574 -19.734 0.694 1 98.12 204 PHE A CA 1
ATOM 1578 C C . PHE A 1 204 ? 6.625 -18.344 0.099 1 98.12 204 PHE A C 1
ATOM 1580 O O . PHE A 1 204 ? 5.656 -17.875 -0.502 1 98.12 204 PHE A O 1
ATOM 1587 N N . PRO A 1 205 ? 7.734 -17.672 0.186 1 96.56 205 PRO A N 1
ATOM 1588 C CA . PRO A 1 205 ? 7.805 -16.281 -0.283 1 96.56 205 PRO A CA 1
ATOM 1589 C C . PRO A 1 205 ? 8.07 -16.188 -1.783 1 96.56 205 PRO A C 1
ATOM 1591 O O . PRO A 1 205 ? 8.953 -16.875 -2.307 1 96.56 205 PRO A O 1
ATOM 1594 N N . GLY A 1 206 ? 7.242 -15.445 -2.535 1 97.31 206 GLY A N 1
ATOM 1595 C CA . GLY A 1 206 ? 7.59 -14.875 -3.826 1 97.31 206 GLY A CA 1
ATOM 1596 C C . GLY A 1 206 ? 8.25 -13.508 -3.717 1 97.31 206 GLY A C 1
ATOM 1597 O O . GLY A 1 206 ? 7.57 -12.484 -3.65 1 97.31 206 GLY A O 1
ATOM 1598 N N . VAL A 1 207 ? 9.539 -13.531 -3.758 1 96.19 207 VAL A N 1
ATOM 1599 C CA . VAL A 1 207 ? 10.305 -12.328 -3.443 1 96.19 207 VAL A CA 1
ATOM 1600 C C . VAL A 1 207 ? 10.266 -11.359 -4.629 1 96.19 207 VAL A C 1
ATOM 1602 O O . VAL A 1 207 ? 10.641 -11.727 -5.746 1 96.19 207 VAL A O 1
ATOM 1605 N N . ILE A 1 208 ? 9.734 -10.203 -4.359 1 94.44 208 ILE A N 1
ATOM 1606 C CA . ILE A 1 208 ? 9.711 -9.164 -5.375 1 94.44 208 ILE A CA 1
ATOM 1607 C C . ILE A 1 208 ? 11.141 -8.797 -5.777 1 94.44 208 ILE A C 1
ATOM 1609 O O . ILE A 1 208 ? 12 -8.609 -4.914 1 94.44 208 ILE A O 1
ATOM 1613 N N . SER A 1 209 ? 11.422 -8.633 -7.027 1 95.75 209 SER A N 1
ATOM 1614 C CA . SER A 1 209 ? 12.789 -8.562 -7.531 1 95.75 209 SER A CA 1
ATOM 1615 C C . SER A 1 209 ? 13.266 -7.121 -7.637 1 95.75 209 SER A C 1
ATOM 1617 O O . SER A 1 209 ? 13.836 -6.719 -8.648 1 95.75 209 SER A O 1
ATOM 1619 N N . VAL A 1 210 ? 13.023 -6.422 -6.594 1 88.12 210 VAL A N 1
ATOM 1620 C CA . VAL A 1 210 ? 13.586 -5.078 -6.527 1 88.12 210 VAL A CA 1
ATOM 1621 C C . VAL A 1 210 ? 15.078 -5.16 -6.234 1 88.12 210 VAL A C 1
ATOM 1623 O O . VAL A 1 210 ? 15.578 -6.199 -5.801 1 88.12 210 VAL A O 1
ATOM 1626 N N . LYS A 1 211 ? 15.812 -4.137 -6.527 1 83.62 211 LYS A N 1
ATOM 1627 C CA . LYS A 1 211 ? 17.266 -4.102 -6.375 1 83.62 211 LYS A CA 1
ATOM 1628 C C . LYS A 1 211 ? 17.672 -4.523 -4.965 1 83.62 211 LYS A C 1
ATOM 1630 O O . LYS A 1 211 ? 17.125 -4.031 -3.979 1 83.62 211 LYS A O 1
ATOM 1635 N N . GLY A 1 212 ? 18.516 -5.426 -4.844 1 88.81 212 GLY A N 1
ATOM 1636 C CA . GLY A 1 212 ? 19.109 -5.852 -3.584 1 88.81 212 GLY A CA 1
ATOM 1637 C C . GLY A 1 212 ? 18.297 -6.922 -2.879 1 88.81 212 GLY A C 1
ATOM 1638 O O . GLY A 1 212 ? 18.812 -7.609 -1.991 1 88.81 212 GLY A O 1
ATOM 1639 N N . ALA A 1 213 ? 17.094 -7.098 -3.197 1 92.19 213 ALA A N 1
ATOM 1640 C CA . ALA A 1 213 ? 16.203 -8.016 -2.482 1 92.19 213 ALA A CA 1
ATOM 1641 C C . ALA A 1 213 ? 16.625 -9.461 -2.717 1 92.19 213 ALA A C 1
ATOM 1643 O O . ALA A 1 213 ? 16.625 -10.273 -1.785 1 92.19 213 ALA A O 1
ATOM 1644 N N . ILE A 1 214 ? 16.938 -9.75 -3.975 1 96.88 214 ILE A N 1
ATOM 1645 C CA . ILE A 1 214 ? 17.25 -11.133 -4.301 1 96.88 214 ILE A CA 1
ATOM 1646 C C . ILE A 1 214 ? 18.609 -11.508 -3.686 1 96.88 214 ILE A C 1
ATOM 1648 O O . ILE A 1 214 ? 18.781 -12.617 -3.189 1 96.88 214 ILE A O 1
ATOM 1652 N N . GLU A 1 215 ? 19.516 -10.555 -3.691 1 95.5 215 GLU A N 1
ATOM 1653 C CA . GLU A 1 215 ? 20.781 -10.789 -3.012 1 95.5 215 GLU A CA 1
ATOM 1654 C C . GLU A 1 215 ? 20.562 -11.102 -1.533 1 95.5 215 GLU A C 1
ATOM 1656 O O . GLU A 1 215 ? 21.156 -12.047 -1.003 1 95.5 215 GLU A O 1
ATOM 1661 N N . GLN A 1 216 ? 19.734 -10.375 -0.97 1 94.56 216 GLN A N 1
ATOM 1662 C CA . GLN A 1 216 ? 19.438 -10.586 0.442 1 94.56 216 GLN A CA 1
ATOM 1663 C C . GLN A 1 216 ? 18.734 -11.93 0.66 1 94.56 216 GLN A C 1
ATOM 1665 O O . GLN A 1 216 ? 19.016 -12.633 1.631 1 94.56 216 GLN A O 1
ATOM 1670 N N . ALA A 1 217 ? 17.812 -12.25 -0.159 1 96.94 217 ALA A N 1
ATOM 1671 C CA . ALA A 1 217 ? 17.125 -13.539 -0.067 1 96.94 217 ALA A CA 1
ATOM 1672 C C . ALA A 1 217 ? 18.125 -14.688 -0.143 1 96.94 217 ALA A C 1
ATOM 1674 O O . ALA A 1 217 ? 18.047 -15.641 0.642 1 96.94 217 ALA A O 1
ATOM 1675 N N . LEU A 1 218 ? 19.094 -14.57 -1.067 1 97.69 218 LEU A N 1
ATOM 1676 C CA . LEU A 1 218 ? 20.094 -15.617 -1.283 1 97.69 218 LEU A CA 1
ATOM 1677 C C . LEU A 1 218 ? 20.984 -15.781 -0.057 1 97.69 218 LEU A C 1
ATOM 1679 O O . LEU A 1 218 ? 21.5 -16.875 0.203 1 97.69 218 LEU A O 1
ATOM 1683 N N . GLU A 1 219 ? 21.109 -14.672 0.696 1 96.56 219 GLU A N 1
ATOM 1684 C CA . GLU A 1 219 ? 21.875 -14.766 1.938 1 96.56 219 GLU A CA 1
ATOM 1685 C C . GLU A 1 219 ? 21.156 -15.641 2.959 1 96.56 219 GLU A C 1
ATOM 1687 O O . GLU A 1 219 ? 21.797 -16.234 3.83 1 96.56 219 GLU A O 1
ATOM 1692 N N . GLU A 1 220 ? 19.891 -15.742 2.805 1 96.69 220 GLU A N 1
ATOM 1693 C CA . GLU A 1 220 ? 19.094 -16.5 3.773 1 96.69 220 GLU A CA 1
ATOM 1694 C C . GLU A 1 220 ? 18.812 -17.906 3.273 1 96.69 220 GLU A C 1
ATOM 1696 O O . GLU A 1 220 ? 18.422 -18.781 4.051 1 96.69 220 GLU A O 1
ATOM 1701 N N . GLY A 1 221 ? 18.938 -18.156 1.994 1 97.62 221 GLY A N 1
ATOM 1702 C CA . GLY A 1 221 ? 18.719 -19.469 1.412 1 97.62 221 GLY A CA 1
ATOM 1703 C C . GLY A 1 221 ? 18.094 -19.406 0.029 1 97.62 221 GLY A C 1
ATOM 1704 O O . GLY A 1 221 ? 18.047 -18.344 -0.592 1 97.62 221 GLY A O 1
ATOM 1705 N N . THR A 1 222 ? 17.641 -20.609 -0.447 1 98.62 222 THR A N 1
ATOM 1706 C CA . THR A 1 222 ? 17.109 -20.672 -1.809 1 98.62 222 THR A CA 1
ATOM 1707 C C . THR A 1 222 ? 15.625 -21.016 -1.803 1 98.62 222 THR A C 1
ATOM 1709 O O . THR A 1 222 ? 15.031 -21.234 -2.859 1 98.62 222 THR A O 1
ATOM 1712 N N . ARG A 1 223 ? 15.016 -21 -0.574 1 98.69 223 ARG A N 1
ATOM 1713 C CA . ARG A 1 223 ? 13.609 -21.375 -0.474 1 98.69 223 ARG A CA 1
ATOM 1714 C C . ARG A 1 223 ? 12.703 -20.188 -0.767 1 98.69 223 ARG A C 1
ATOM 1716 O O . ARG A 1 223 ? 11.953 -19.734 0.107 1 98.69 223 ARG A O 1
ATOM 1723 N N . PHE A 1 224 ? 12.758 -19.688 -1.95 1 98.69 224 PHE A N 1
ATOM 1724 C CA . PHE A 1 224 ? 11.898 -18.609 -2.422 1 98.69 224 PHE A CA 1
ATOM 1725 C C . PHE A 1 224 ? 11.734 -18.672 -3.936 1 98.69 224 PHE A C 1
ATOM 1727 O O . PHE A 1 224 ? 12.414 -19.453 -4.609 1 98.69 224 PHE A O 1
ATOM 1734 N N . MET A 1 225 ? 10.805 -17.969 -4.449 1 98.88 225 MET A N 1
ATOM 1735 C CA . MET A 1 225 ? 10.617 -17.703 -5.875 1 98.88 225 MET A CA 1
ATOM 1736 C C . MET A 1 225 ? 10.789 -16.234 -6.188 1 98.88 225 MET A C 1
ATOM 1738 O O . MET A 1 225 ? 10.812 -15.398 -5.281 1 98.88 225 MET A O 1
ATOM 1742 N N . MET A 1 226 ? 11.023 -15.938 -7.438 1 98.75 226 MET A N 1
ATOM 1743 C CA . MET A 1 226 ? 11.195 -14.547 -7.855 1 98.75 226 MET A CA 1
ATOM 1744 C C . MET A 1 226 ? 9.969 -14.055 -8.617 1 98.75 226 MET A C 1
ATOM 1746 O O . MET A 1 226 ? 9.344 -14.812 -9.359 1 98.75 226 MET A O 1
ATOM 1750 N N . GLU A 1 227 ? 9.688 -12.781 -8.414 1 98.5 227 GLU A N 1
ATOM 1751 C CA . GLU A 1 227 ? 8.555 -12.25 -9.164 1 98.5 227 GLU A CA 1
ATOM 1752 C C . GLU A 1 227 ? 8.742 -10.773 -9.484 1 98.5 227 GLU A C 1
ATOM 1754 O O . GLU A 1 227 ? 9.547 -10.094 -8.836 1 98.5 227 GLU A O 1
ATOM 1759 N N . THR A 1 228 ? 7.996 -10.336 -10.531 1 97.12 228 THR A N 1
ATOM 1760 C CA . THR A 1 228 ? 7.988 -8.93 -10.898 1 97.12 228 THR A CA 1
ATOM 1761 C C . THR A 1 228 ? 6.727 -8.242 -10.383 1 97.12 228 THR A C 1
ATOM 1763 O O . THR A 1 228 ? 6.738 -7.043 -10.086 1 97.12 228 THR A O 1
ATOM 1766 N N . ASP A 1 229 ? 5.637 -9.008 -10.297 1 96.19 229 ASP A N 1
ATOM 1767 C CA . ASP A 1 229 ? 4.301 -8.43 -10.164 1 96.19 229 ASP A CA 1
ATOM 1768 C C . ASP A 1 229 ? 4.008 -7.453 -11.305 1 96.19 229 ASP A C 1
ATOM 1770 O O . ASP A 1 229 ? 3.371 -6.418 -11.086 1 96.19 229 ASP A O 1
ATOM 1774 N N . TYR A 1 230 ? 4.473 -7.727 -12.492 1 96.25 230 TYR A N 1
ATOM 1775 C CA . TYR A 1 230 ? 4.191 -6.906 -13.664 1 96.25 230 TYR A CA 1
ATOM 1776 C C . TYR A 1 230 ? 2.691 -6.801 -13.906 1 96.25 230 TYR A C 1
ATOM 1778 O O . TYR A 1 230 ? 1.988 -7.812 -13.938 1 96.25 230 TYR A O 1
ATOM 1786 N N . ILE A 1 231 ? 2.275 -5.605 -13.984 1 91.75 231 ILE A N 1
ATOM 1787 C CA . ILE A 1 231 ? 0.879 -5.332 -14.312 1 91.75 231 ILE A CA 1
ATOM 1788 C C . ILE A 1 231 ? 0.782 -4.73 -15.711 1 91.75 231 ILE A C 1
ATOM 1790 O O . ILE A 1 231 ? 1.215 -3.6 -15.945 1 91.75 231 ILE A O 1
ATOM 1794 N N . ASP A 1 232 ? 0.187 -5.445 -16.625 1 92.06 232 ASP A N 1
ATOM 1795 C CA . ASP A 1 232 ? 0.033 -5.004 -18.016 1 92.06 232 ASP A CA 1
ATOM 1796 C C . ASP A 1 232 ? -1.133 -4.027 -18.156 1 92.06 232 ASP A C 1
ATOM 1798 O O . ASP A 1 232 ? -2.213 -4.406 -18.609 1 92.06 232 ASP A O 1
ATOM 1802 N N . ASP A 1 233 ? -0.917 -2.877 -17.641 1 82.25 233 ASP A N 1
ATOM 1803 C CA . ASP A 1 233 ? -1.9 -1.798 -17.625 1 82.25 233 ASP A CA 1
ATOM 1804 C C . ASP A 1 233 ? -1.312 -0.509 -18.203 1 82.25 233 ASP A C 1
ATOM 1806 O O . ASP A 1 233 ? -0.422 0.093 -17.594 1 82.25 233 ASP A O 1
ATOM 1810 N N . PRO A 1 234 ? -1.814 -0.127 -19.344 1 73 234 PRO A N 1
ATOM 1811 C CA . PRO A 1 234 ? -1.264 1.069 -19.984 1 73 234 PRO A CA 1
ATOM 1812 C C . PRO A 1 234 ? -1.448 2.328 -19.141 1 73 234 PRO A C 1
ATOM 1814 O O . PRO A 1 234 ? -0.7 3.297 -19.297 1 73 234 PRO A O 1
ATOM 1817 N N . ASP A 1 235 ? -2.451 2.266 -18.234 1 67.31 235 ASP A N 1
ATOM 1818 C CA . ASP A 1 235 ? -2.73 3.453 -17.438 1 67.31 235 ASP A CA 1
ATOM 1819 C C . ASP A 1 235 ? -1.789 3.541 -16.234 1 67.31 235 ASP A C 1
ATOM 1821 O O . ASP A 1 235 ? -1.701 4.586 -15.586 1 67.31 235 ASP A O 1
ATOM 1825 N N . ARG A 1 236 ? -0.971 2.486 -15.969 1 71.5 236 ARG A N 1
ATOM 1826 C CA . ARG A 1 236 ? -0.048 2.441 -14.836 1 71.5 236 ARG A CA 1
ATOM 1827 C C . ARG A 1 236 ? 1.292 1.84 -15.25 1 71.5 236 ARG A C 1
ATOM 1829 O O . ARG A 1 236 ? 1.759 0.876 -14.641 1 71.5 236 ARG A O 1
ATOM 1836 N N . PRO A 1 237 ? 1.812 2.48 -16.391 1 58.94 237 PRO A N 1
ATOM 1837 C CA . PRO A 1 237 ? 3.086 1.899 -16.828 1 58.94 237 PRO A CA 1
ATOM 1838 C C . PRO A 1 237 ? 4.145 1.909 -15.719 1 58.94 237 PRO A C 1
ATOM 1840 O O . PRO A 1 237 ? 4.312 2.918 -15.031 1 58.94 237 PRO A O 1
ATOM 1843 N N . GLY A 1 238 ? 4.77 0.687 -15.469 1 62.81 238 GLY A N 1
ATOM 1844 C CA . GLY A 1 238 ? 5.848 0.617 -14.5 1 62.81 238 GLY A CA 1
ATOM 1845 C C . GLY A 1 238 ? 5.355 0.641 -13.062 1 62.81 238 GLY A C 1
ATOM 1846 O O . GLY A 1 238 ? 6.133 0.902 -12.141 1 62.81 238 GLY A O 1
ATOM 1847 N N . ALA A 1 239 ? 4.027 0.469 -12.836 1 68.31 239 ALA A N 1
ATOM 1848 C CA . ALA A 1 239 ? 3.469 0.473 -11.484 1 68.31 239 ALA A CA 1
ATOM 1849 C C . ALA A 1 239 ? 4.297 -0.397 -10.547 1 68.31 239 ALA A C 1
ATOM 1851 O O . ALA A 1 239 ? 4.469 -0.064 -9.375 1 68.31 239 ALA A O 1
ATOM 1852 N N . VAL A 1 240 ? 4.809 -1.449 -11.117 1 81.12 240 VAL A N 1
ATOM 1853 C CA . VAL A 1 240 ? 5.723 -2.301 -10.359 1 81.12 240 VAL A CA 1
ATOM 1854 C C . VAL A 1 240 ? 6.996 -2.541 -11.172 1 81.12 240 VAL A C 1
ATOM 1856 O O . VAL A 1 240 ? 7.691 -1.593 -11.547 1 81.12 240 VAL A O 1
ATOM 1859 N N . LEU A 1 241 ? 7.355 -3.812 -11.461 1 90.94 241 LEU A N 1
ATOM 1860 C CA . LEU A 1 241 ? 8.57 -4.098 -12.219 1 90.94 241 LEU A CA 1
ATOM 1861 C C . LEU A 1 241 ? 8.227 -4.516 -13.648 1 90.94 241 LEU A C 1
ATOM 1863 O O . LEU A 1 241 ? 7.148 -5.055 -13.898 1 90.94 241 LEU A O 1
ATOM 1867 N N . GLY A 1 242 ? 9.102 -4.195 -14.523 1 93.38 242 GLY A N 1
ATOM 1868 C CA . GLY A 1 242 ? 8.914 -4.617 -15.898 1 93.38 242 GLY A CA 1
ATOM 1869 C C . GLY A 1 242 ? 9.117 -6.109 -16.109 1 93.38 242 GLY A C 1
ATOM 1870 O O . GLY A 1 242 ? 9.742 -6.77 -15.273 1 93.38 242 GLY A O 1
ATOM 1871 N N . PRO A 1 243 ? 8.578 -6.574 -17.266 1 96.94 243 PRO A N 1
ATOM 1872 C CA . PRO A 1 243 ? 8.594 -8.016 -17.5 1 96.94 243 PRO A CA 1
ATOM 1873 C C . PRO A 1 243 ? 10.008 -8.57 -17.672 1 96.94 243 PRO A C 1
ATOM 1875 O O . PRO A 1 243 ? 10.227 -9.781 -17.562 1 96.94 243 PRO A O 1
ATOM 1878 N N . LYS A 1 244 ? 11.039 -7.734 -17.953 1 97.38 244 LYS A N 1
ATOM 1879 C CA . LYS A 1 244 ? 12.398 -8.188 -18.219 1 97.38 244 LYS A CA 1
ATOM 1880 C C . LYS A 1 244 ? 13.188 -8.336 -16.922 1 97.38 244 LYS A C 1
ATOM 1882 O O . LYS A 1 244 ? 14.281 -8.906 -16.922 1 97.38 244 LYS A O 1
ATOM 1887 N N . THR A 1 245 ? 12.648 -7.895 -15.812 1 97.06 245 THR A N 1
ATOM 1888 C CA . THR A 1 245 ? 13.414 -7.684 -14.594 1 97.06 245 THR A CA 1
ATOM 1889 C C . THR A 1 245 ? 13.914 -9.008 -14.031 1 97.06 245 THR A C 1
ATOM 1891 O O . THR A 1 245 ? 15.102 -9.164 -13.734 1 97.06 245 THR A O 1
ATOM 1894 N N . VAL A 1 246 ? 13.055 -10.008 -13.914 1 98.5 246 VAL A N 1
ATOM 1895 C CA . VAL A 1 246 ? 13.43 -11.273 -13.281 1 98.5 246 VAL A CA 1
ATOM 1896 C C . VAL A 1 246 ? 14.492 -11.969 -14.125 1 98.5 246 VAL A C 1
ATOM 1898 O O . VAL A 1 246 ? 15.547 -12.359 -13.609 1 98.5 246 VAL A O 1
ATOM 1901 N N . PRO A 1 247 ? 14.328 -12.055 -15.461 1 98.38 247 PRO A N 1
ATOM 1902 C CA . PRO A 1 247 ? 15.383 -12.695 -16.25 1 98.38 247 PRO A CA 1
ATOM 1903 C C . PRO A 1 247 ? 16.719 -11.945 -16.172 1 98.38 247 PRO A C 1
ATOM 1905 O O . PRO A 1 247 ? 17.766 -12.562 -15.953 1 98.38 247 PRO A O 1
ATOM 1908 N N . LYS A 1 248 ? 16.672 -10.664 -16.25 1 97.44 248 LYS A N 1
ATOM 1909 C CA . LYS A 1 248 ? 17.906 -9.883 -16.234 1 97.44 248 LYS A CA 1
ATOM 1910 C C . LYS A 1 248 ? 18.609 -10 -14.883 1 97.44 248 LYS A C 1
ATOM 1912 O O . LYS A 1 248 ? 19.828 -10.164 -14.828 1 97.44 248 LYS A O 1
ATOM 1917 N N . ARG A 1 249 ? 17.859 -9.906 -13.867 1 97.31 249 ARG A N 1
ATOM 1918 C CA . ARG A 1 249 ? 18.453 -10 -12.531 1 97.31 249 ARG A CA 1
ATOM 1919 C C . ARG A 1 249 ? 19.016 -11.391 -12.281 1 97.31 249 ARG A C 1
ATOM 1921 O O . ARG A 1 249 ? 20.094 -11.531 -11.688 1 97.31 249 ARG A O 1
ATOM 1928 N N . THR A 1 250 ? 18.281 -12.391 -12.688 1 98.19 250 THR A N 1
ATOM 1929 C CA . THR A 1 250 ? 18.766 -13.766 -12.539 1 98.19 250 THR A CA 1
ATOM 1930 C C . THR A 1 250 ? 20.094 -13.961 -13.266 1 98.19 250 THR A C 1
ATOM 1932 O O . THR A 1 250 ? 21.047 -14.461 -12.68 1 98.19 250 THR A O 1
ATOM 1935 N N . MET A 1 251 ? 20.172 -13.484 -14.484 1 97.12 251 MET A N 1
ATOM 1936 C CA . MET A 1 251 ? 21.391 -13.656 -15.289 1 97.12 251 MET A CA 1
ATOM 1937 C C . MET A 1 251 ? 22.562 -12.914 -14.664 1 97.12 251 MET A C 1
ATOM 1939 O O . MET A 1 251 ? 23.688 -13.43 -14.641 1 97.12 251 MET A O 1
ATOM 1943 N N . LYS A 1 252 ? 22.297 -11.773 -14.148 1 96.5 252 LYS A N 1
ATOM 1944 C CA . LYS A 1 252 ? 23.344 -11.008 -13.492 1 96.5 252 LYS A CA 1
ATOM 1945 C C . LYS A 1 252 ? 23.844 -11.719 -12.234 1 96.5 252 LYS A C 1
ATOM 1947 O O . LYS A 1 252 ? 25.062 -11.797 -12.008 1 96.5 252 LYS A O 1
ATOM 1952 N N . LEU A 1 253 ? 22.984 -12.227 -11.469 1 97.25 253 LEU A N 1
ATOM 1953 C CA . LEU A 1 253 ? 23.328 -12.82 -10.18 1 97.25 253 LEU A CA 1
ATOM 1954 C C . LEU A 1 253 ? 24 -14.18 -10.375 1 97.25 253 LEU A C 1
ATOM 1956 O O . LEU A 1 253 ? 24.75 -14.633 -9.516 1 97.25 253 LEU A O 1
ATOM 1960 N N . ILE A 1 254 ? 23.719 -14.836 -11.484 1 96.81 254 ILE A N 1
ATOM 1961 C CA . ILE A 1 254 ? 24.375 -16.094 -11.805 1 96.81 254 ILE A CA 1
ATOM 1962 C C . ILE A 1 254 ? 25.875 -15.883 -11.914 1 96.81 254 ILE A C 1
ATOM 1964 O O . ILE A 1 254 ? 26.672 -16.75 -11.539 1 96.81 254 ILE A O 1
ATOM 1968 N N . GLU A 1 255 ? 26.281 -14.711 -12.359 1 96.31 255 GLU A N 1
ATOM 1969 C CA . GLU A 1 255 ? 27.703 -14.391 -12.508 1 96.31 255 GLU A CA 1
ATOM 1970 C C . GLU A 1 255 ? 28.422 -14.438 -11.156 1 96.31 255 GLU A C 1
ATOM 1972 O O . GLU A 1 255 ? 29.594 -14.805 -11.086 1 96.31 255 GLU A O 1
ATOM 1977 N N . THR A 1 256 ? 27.703 -14.125 -10.141 1 95.38 256 THR A N 1
ATOM 1978 C CA . THR A 1 256 ? 28.359 -14.016 -8.836 1 95.38 256 THR A CA 1
ATOM 1979 C C . THR A 1 256 ? 27.969 -15.195 -7.945 1 95.38 256 THR A C 1
ATOM 1981 O O . THR A 1 256 ? 28.75 -15.609 -7.086 1 95.38 256 THR A O 1
ATOM 1984 N N . HIS A 1 257 ? 26.812 -15.812 -8.133 1 96.06 257 HIS A N 1
ATOM 1985 C CA . HIS A 1 257 ? 26.312 -16.828 -7.207 1 96.06 257 HIS A CA 1
ATOM 1986 C C . HIS A 1 257 ? 26.297 -18.203 -7.863 1 96.06 257 HIS A C 1
ATOM 1988 O O . HIS A 1 257 ? 26.016 -19.203 -7.199 1 96.06 257 HIS A O 1
ATOM 1994 N N . GLY A 1 258 ? 26.594 -18.234 -9.156 1 95.69 258 GLY A N 1
ATOM 1995 C CA . GLY A 1 258 ? 26.484 -19.5 -9.875 1 95.69 258 GLY A CA 1
ATOM 1996 C C . GLY A 1 258 ? 25.047 -19.828 -10.258 1 95.69 258 GLY A C 1
ATOM 1997 O O . GLY A 1 258 ? 24.109 -19.188 -9.805 1 95.69 258 GLY A O 1
ATOM 1998 N N . GLU A 1 259 ? 24.859 -20.938 -11.039 1 96.06 259 GLU A N 1
ATOM 1999 C CA . GLU A 1 259 ? 23.562 -21.328 -11.578 1 96.06 259 GLU A CA 1
ATOM 2000 C C . GLU A 1 259 ? 22.766 -22.156 -10.578 1 96.06 259 GLU A C 1
ATOM 2002 O O . GLU A 1 259 ? 21.531 -22.172 -10.602 1 96.06 259 GLU A O 1
ATOM 2007 N N . GLU A 1 260 ? 23.453 -22.828 -9.727 1 96.81 260 GLU A N 1
ATOM 2008 C CA . GLU A 1 260 ? 22.844 -23.875 -8.898 1 96.81 260 GLU A CA 1
ATOM 2009 C C . GLU A 1 260 ? 21.688 -23.312 -8.062 1 96.81 260 GLU A C 1
ATOM 2011 O O . GLU A 1 260 ? 20.594 -23.875 -8.047 1 96.81 260 GLU A O 1
ATOM 2016 N N . PRO A 1 261 ? 21.875 -22.125 -7.391 1 98.12 261 PRO A N 1
ATOM 2017 C CA . PRO A 1 261 ? 20.766 -21.594 -6.598 1 98.12 261 PRO A CA 1
ATOM 2018 C C . PRO A 1 261 ? 19.531 -21.281 -7.441 1 98.12 261 PRO A C 1
ATOM 2020 O O . PRO A 1 261 ? 18.406 -21.406 -6.961 1 98.12 261 PRO A O 1
ATOM 2023 N N . PHE A 1 262 ? 19.766 -21.016 -8.641 1 98.19 262 PHE A N 1
ATOM 2024 C CA . PHE A 1 262 ? 18.656 -20.547 -9.469 1 98.19 262 PHE A CA 1
ATOM 2025 C C . PHE A 1 262 ? 17.906 -21.703 -10.094 1 98.19 262 PHE A C 1
ATOM 2027 O O . PHE A 1 262 ? 16.766 -21.547 -10.523 1 98.19 262 PHE A O 1
ATOM 2034 N N . TRP A 1 263 ? 18.484 -22.953 -10.148 1 97.94 263 TRP A N 1
ATOM 2035 C CA . TRP A 1 263 ? 17.734 -24.156 -10.469 1 97.94 263 TRP A CA 1
ATOM 2036 C C . TRP A 1 263 ? 16.672 -24.422 -9.406 1 97.94 263 TRP A C 1
ATOM 2038 O O . TRP A 1 263 ? 15.562 -24.859 -9.719 1 97.94 263 TRP A O 1
ATOM 2048 N N . VAL A 1 264 ? 17.031 -24.078 -8.203 1 98.56 264 VAL A N 1
ATOM 2049 C CA . VAL A 1 264 ? 16.109 -24.281 -7.098 1 98.56 264 VAL A CA 1
ATOM 2050 C C . VAL A 1 264 ? 15.016 -23.203 -7.141 1 98.56 264 VAL A C 1
ATOM 2052 O O . VAL A 1 264 ? 13.828 -23.531 -7.145 1 98.56 264 VAL A O 1
ATOM 2055 N N . VAL A 1 265 ? 15.328 -21.938 -7.336 1 98.81 265 VAL A N 1
ATOM 2056 C CA . VAL A 1 265 ? 14.445 -20.781 -7.23 1 98.81 265 VAL A CA 1
ATOM 2057 C C . VAL A 1 265 ? 13.461 -20.781 -8.398 1 98.81 265 VAL A C 1
ATOM 2059 O O . VAL A 1 265 ? 12.281 -20.453 -8.227 1 98.81 265 VAL A O 1
ATOM 2062 N N . HIS A 1 266 ? 13.945 -21.25 -9.57 1 98.75 266 HIS A N 1
ATOM 2063 C CA . HIS A 1 266 ? 13.141 -21.062 -10.773 1 98.75 266 HIS A CA 1
ATOM 2064 C C . HIS A 1 266 ? 12.508 -22.375 -11.219 1 98.75 266 HIS A C 1
ATOM 2066 O O . HIS A 1 266 ? 11.602 -22.375 -12.062 1 98.75 266 HIS A O 1
ATOM 2072 N N . LYS A 1 267 ? 12.938 -23.547 -10.672 1 98.5 267 LYS A N 1
ATOM 2073 C CA . LYS A 1 267 ? 12.398 -24.828 -11.125 1 98.5 267 LYS A CA 1
ATOM 2074 C C . LYS A 1 267 ? 11.898 -25.656 -9.953 1 98.5 267 LYS A C 1
ATOM 2076 O O . LYS A 1 267 ? 10.695 -25.922 -9.836 1 98.5 267 LYS A O 1
ATOM 2081 N N . GLU A 1 268 ? 12.773 -25.984 -9.086 1 98.62 268 GLU A N 1
ATOM 2082 C CA . GLU A 1 268 ? 12.398 -26.922 -8.031 1 98.62 268 GLU A CA 1
ATOM 2083 C C . GLU A 1 268 ? 11.289 -26.344 -7.152 1 98.62 268 GLU A C 1
ATOM 2085 O O . GLU A 1 268 ? 10.312 -27.031 -6.848 1 98.62 268 GLU A O 1
ATOM 2090 N N . ASN A 1 269 ? 11.445 -25.062 -6.707 1 98.88 269 ASN A N 1
ATOM 2091 C CA . ASN A 1 269 ? 10.461 -24.438 -5.824 1 98.88 269 ASN A CA 1
ATOM 2092 C C . ASN A 1 269 ? 9.109 -24.281 -6.516 1 98.88 269 ASN A C 1
ATOM 2094 O O . ASN A 1 269 ? 8.086 -24.719 -5.996 1 98.88 269 ASN A O 1
ATOM 2098 N N . PRO A 1 270 ? 9.094 -23.719 -7.727 1 98.88 270 PRO A N 1
ATOM 2099 C CA . PRO A 1 270 ? 7.785 -23.625 -8.391 1 98.88 270 PRO A CA 1
ATOM 2100 C C . PRO A 1 270 ? 7.148 -24.984 -8.648 1 98.88 270 PRO A C 1
ATOM 2102 O O . PRO A 1 270 ? 5.934 -25.141 -8.516 1 98.88 270 PRO A O 1
ATOM 2105 N N . GLU A 1 271 ? 7.938 -26.016 -9.031 1 98.88 271 GLU A N 1
ATOM 2106 C CA . GLU A 1 271 ? 7.398 -27.359 -9.266 1 98.88 271 GLU A CA 1
ATOM 2107 C C . GLU A 1 271 ? 6.762 -27.922 -8 1 98.88 271 GLU A C 1
ATOM 2109 O O . GLU A 1 271 ? 5.668 -28.484 -8.047 1 98.88 271 GLU A O 1
ATOM 2114 N N . LYS A 1 272 ? 7.395 -27.703 -6.934 1 98.75 272 LYS A N 1
ATOM 2115 C CA . LYS A 1 272 ? 6.906 -28.203 -5.652 1 98.75 272 LYS A CA 1
ATOM 2116 C C . LYS A 1 272 ? 5.633 -27.484 -5.227 1 98.75 272 LYS A C 1
ATOM 2118 O O . LYS A 1 272 ? 4.633 -28.109 -4.883 1 98.75 272 LYS A O 1
ATOM 2123 N N . VAL A 1 273 ? 5.605 -26.172 -5.27 1 98.88 273 VAL A N 1
ATOM 2124 C CA . VAL A 1 273 ? 4.543 -25.344 -4.73 1 98.88 273 VAL A CA 1
ATOM 2125 C C . VAL A 1 273 ? 3.275 -25.5 -5.562 1 98.88 273 VAL A C 1
ATOM 2127 O O . VAL A 1 273 ? 2.176 -25.625 -5.016 1 98.88 273 VAL A O 1
ATOM 2130 N N . TYR A 1 274 ? 3.461 -25.594 -6.914 1 98.88 274 TYR A N 1
ATOM 2131 C CA . TYR A 1 274 ? 2.301 -25.531 -7.793 1 98.88 274 TYR A CA 1
ATOM 2132 C C . TYR A 1 274 ? 1.995 -26.891 -8.398 1 98.88 274 TYR A C 1
ATOM 2134 O O . TYR A 1 274 ? 0.991 -27.062 -9.094 1 98.88 274 TYR A O 1
ATOM 2142 N N . ASP A 1 275 ? 2.828 -27.891 -8.156 1 98.5 275 ASP A N 1
ATOM 2143 C CA . ASP A 1 275 ? 2.691 -29.219 -8.75 1 98.5 275 ASP A CA 1
ATOM 2144 C C . ASP A 1 275 ? 2.66 -29.141 -10.273 1 98.5 275 ASP A C 1
ATOM 2146 O O . ASP A 1 275 ? 1.724 -29.641 -10.906 1 98.5 275 ASP A O 1
ATOM 2150 N N . ILE A 1 276 ? 3.732 -28.484 -10.766 1 98.44 276 ILE A N 1
ATOM 2151 C CA . ILE A 1 276 ? 3.877 -28.328 -12.211 1 98.44 276 ILE A CA 1
ATOM 2152 C C . ILE A 1 276 ? 5.238 -28.859 -12.656 1 98.44 276 ILE A C 1
ATOM 2154 O O . ILE A 1 276 ? 6.09 -29.172 -11.82 1 98.44 276 ILE A O 1
ATOM 2158 N N . GLU A 1 277 ? 5.348 -29 -13.969 1 97.25 277 GLU A N 1
ATOM 2159 C CA . GLU A 1 277 ? 6.629 -29.375 -14.562 1 97.25 277 GLU A CA 1
ATOM 2160 C C . GLU A 1 277 ? 7.238 -28.203 -15.336 1 97.25 277 GLU A C 1
ATOM 2162 O O . GLU A 1 277 ? 6.602 -27.656 -16.234 1 97.25 277 GLU A O 1
ATOM 2167 N N . ILE A 1 278 ? 8.398 -27.781 -14.867 1 97 278 ILE A N 1
ATOM 2168 C CA . ILE A 1 278 ? 9.164 -26.75 -15.555 1 97 278 ILE A CA 1
ATOM 2169 C C . ILE A 1 278 ? 10.203 -27.391 -16.469 1 97 278 ILE A C 1
ATOM 2171 O O . ILE A 1 278 ? 11.172 -27.984 -16 1 97 278 ILE A O 1
ATOM 2175 N N . GLU A 1 279 ? 9.977 -27.359 -17.766 1 90.19 279 GLU A N 1
ATOM 2176 C CA . GLU A 1 279 ? 10.875 -27.953 -18.75 1 90.19 279 GLU A CA 1
ATOM 2177 C C . GLU A 1 279 ? 11.328 -26.922 -19.781 1 90.19 279 GLU A C 1
ATOM 2179 O O . GLU A 1 279 ? 10.562 -26.031 -20.141 1 90.19 279 GLU A O 1
ATOM 2184 N N . LEU A 1 280 ? 12.586 -26.984 -20.094 1 86.5 280 LEU A N 1
ATOM 2185 C CA . LEU A 1 280 ? 13.109 -26.125 -21.141 1 86.5 280 LEU A CA 1
ATOM 2186 C C . LEU A 1 280 ? 12.859 -26.734 -22.516 1 86.5 280 LEU A C 1
ATOM 2188 O O . LEU A 1 280 ? 12.875 -27.953 -22.672 1 86.5 280 LEU A O 1
ATOM 2192 N N . MET B 1 1 ? -28.266 25.062 5.852 1 34.31 1 MET B N 1
ATOM 2193 C CA . MET B 1 1 ? -27.719 25.688 7.059 1 34.31 1 MET B CA 1
ATOM 2194 C C . MET B 1 1 ? -26.203 25.516 7.121 1 34.31 1 MET B C 1
ATOM 2196 O O . MET B 1 1 ? -25.672 24.453 6.828 1 34.31 1 MET B O 1
ATOM 2200 N N . SER B 1 2 ? -25.375 26.547 6.684 1 45.28 2 SER B N 1
ATOM 2201 C CA . SER B 1 2 ? -23.922 26.672 6.586 1 45.28 2 SER B CA 1
ATOM 2202 C C . SER B 1 2 ? -23.219 25.875 7.68 1 45.28 2 SER B C 1
ATOM 2204 O O . SER B 1 2 ? -23.734 25.75 8.789 1 45.28 2 SER B O 1
ATOM 2206 N N . ALA B 1 3 ? -22.531 24.875 7.277 1 52.16 3 ALA B N 1
ATOM 2207 C CA . ALA B 1 3 ? -21.891 24.109 8.336 1 52.16 3 ALA B CA 1
ATOM 2208 C C . ALA B 1 3 ? -21.438 25.016 9.477 1 52.16 3 ALA B C 1
ATOM 2210 O O . ALA B 1 3 ? -20.734 25.984 9.258 1 52.16 3 ALA B O 1
ATOM 2211 N N . LYS B 1 4 ? -21.984 25.094 10.703 1 76.56 4 LYS B N 1
ATOM 2212 C CA . LYS B 1 4 ? -21.703 25.844 11.914 1 76.56 4 LYS B CA 1
ATOM 2213 C C . LYS B 1 4 ? -20.422 25.359 12.578 1 76.56 4 LYS B C 1
ATOM 2215 O O . LYS B 1 4 ? -19.828 26.078 13.383 1 76.56 4 LYS B O 1
ATOM 2220 N N . ILE B 1 5 ? -19.812 24.312 12.094 1 94.69 5 ILE B N 1
ATOM 2221 C CA . ILE B 1 5 ? -18.578 23.906 12.75 1 94.69 5 ILE B CA 1
ATOM 2222 C C . ILE B 1 5 ? -17.438 23.875 11.734 1 94.69 5 ILE B C 1
ATOM 2224 O O . ILE B 1 5 ? -17.656 23.688 10.539 1 94.69 5 ILE B O 1
ATOM 2228 N N . PRO B 1 6 ? -16.203 24.188 12.125 1 97.88 6 PRO B N 1
ATOM 2229 C CA . PRO B 1 6 ? -15.086 23.984 11.203 1 97.88 6 PRO B CA 1
ATOM 2230 C C . PRO B 1 6 ? -14.938 22.516 10.773 1 97.88 6 PRO B C 1
ATOM 2232 O O . PRO B 1 6 ? -15.227 21.609 11.555 1 97.88 6 PRO B O 1
ATOM 2235 N N . ILE B 1 7 ? -14.586 22.281 9.547 1 98.69 7 ILE B N 1
ATOM 2236 C CA . ILE B 1 7 ? -14.297 20.953 9.016 1 98.69 7 ILE B CA 1
ATOM 2237 C C . ILE B 1 7 ? -12.914 20.953 8.375 1 98.69 7 ILE B C 1
ATOM 2239 O O . ILE B 1 7 ? -12.695 21.594 7.348 1 98.69 7 ILE B O 1
ATOM 2243 N N . THR B 1 8 ? -11.977 20.188 9.016 1 98.88 8 THR B N 1
ATOM 2244 C CA . THR B 1 8 ? -10.578 20.172 8.617 1 98.88 8 THR B CA 1
ATOM 2245 C C . THR B 1 8 ? -10.227 18.828 7.961 1 98.88 8 THR B C 1
ATOM 2247 O O . THR B 1 8 ? -10.555 17.766 8.492 1 98.88 8 THR B O 1
ATOM 2250 N N . ASP B 1 9 ? -9.664 18.859 6.781 1 98.88 9 ASP B N 1
ATOM 2251 C CA . ASP B 1 9 ? -9.023 17.688 6.191 1 98.88 9 ASP B CA 1
ATOM 2252 C C . ASP B 1 9 ? -7.531 17.656 6.516 1 98.88 9 ASP B C 1
ATOM 2254 O O . ASP B 1 9 ? -6.773 18.516 6.059 1 98.88 9 ASP B O 1
ATOM 2258 N N . ASN B 1 10 ? -7.117 16.641 7.211 1 98.81 10 ASN B N 1
ATOM 2259 C CA . ASN B 1 10 ? -5.789 16.609 7.812 1 98.81 10 ASN B CA 1
ATOM 2260 C C . ASN B 1 10 ? -4.715 16.25 6.789 1 98.81 10 ASN B C 1
ATOM 2262 O O . ASN B 1 10 ? -3.523 16.297 7.094 1 98.81 10 ASN B O 1
ATOM 2266 N N . HIS B 1 11 ? -5.055 15.906 5.566 1 98.62 11 HIS B N 1
ATOM 2267 C CA . HIS B 1 11 ? -4.051 15.508 4.582 1 98.62 11 HIS B CA 1
ATOM 2268 C C . HIS B 1 11 ? -4.609 15.594 3.166 1 98.62 11 HIS B C 1
ATOM 2270 O O . HIS B 1 11 ? -5.391 14.734 2.752 1 98.62 11 HIS B O 1
ATOM 2276 N N . MET B 1 12 ? -4.16 16.594 2.42 1 97.5 12 MET B N 1
ATOM 2277 C CA . MET B 1 12 ? -4.555 16.781 1.027 1 97.5 12 MET B CA 1
ATOM 2278 C C . MET B 1 12 ? -3.369 17.219 0.178 1 97.5 12 MET B C 1
ATOM 2280 O O . MET B 1 12 ? -2.492 17.938 0.656 1 97.5 12 MET B O 1
ATOM 2284 N N . HIS B 1 13 ? -3.346 16.719 -0.978 1 97.44 13 HIS B N 1
ATOM 2285 C CA . HIS B 1 13 ? -2.4 17.188 -1.983 1 97.44 13 HIS B CA 1
ATOM 2286 C C . HIS B 1 13 ? -3.115 17.938 -3.098 1 97.44 13 HIS B C 1
ATOM 2288 O O . HIS B 1 13 ? -3.957 17.375 -3.799 1 97.44 13 HIS B O 1
ATOM 2294 N N . ILE B 1 14 ? -2.729 19.188 -3.369 1 97.31 14 ILE B N 1
ATOM 2295 C CA . ILE B 1 14 ? -3.316 20 -4.426 1 97.31 14 ILE B CA 1
ATOM 2296 C C . ILE B 1 14 ? -2.252 20.344 -5.465 1 97.31 14 ILE B C 1
ATOM 2298 O O . ILE B 1 14 ? -1.128 20.719 -5.113 1 97.31 14 ILE B O 1
ATOM 2302 N N . ASP B 1 15 ? -2.58 20.172 -6.676 1 94.62 15 ASP B N 1
ATOM 2303 C CA . ASP B 1 15 ? -1.702 20.484 -7.801 1 94.62 15 ASP B CA 1
ATOM 2304 C C . ASP B 1 15 ? -2.328 21.531 -8.711 1 94.62 15 ASP B C 1
ATOM 2306 O O . ASP B 1 15 ? -3.371 21.297 -9.328 1 94.62 15 ASP B O 1
ATOM 2310 N N . PRO B 1 16 ? -1.729 22.688 -8.828 1 91.31 16 PRO B N 1
ATOM 2311 C CA . PRO B 1 16 ? -2.285 23.734 -9.68 1 91.31 16 PRO B CA 1
ATOM 2312 C C . PRO B 1 16 ? -2.355 23.328 -11.148 1 91.31 16 PRO B C 1
ATOM 2314 O O . PRO B 1 16 ? -3.09 23.938 -11.93 1 91.31 16 PRO B O 1
ATOM 2317 N N . ARG B 1 17 ? -1.568 22.266 -11.609 1 92.5 17 ARG B N 1
ATOM 2318 C CA . ARG B 1 17 ? -1.545 21.812 -12.992 1 92.5 17 ARG B CA 1
ATOM 2319 C C . ARG B 1 17 ? -2.666 20.812 -13.25 1 92.5 17 ARG B C 1
ATOM 2321 O O . ARG B 1 17 ? -2.914 20.438 -14.398 1 92.5 17 ARG B O 1
ATOM 2328 N N . ALA B 1 18 ? -3.391 20.422 -12.164 1 93.69 18 ALA B N 1
ATOM 2329 C CA . ALA B 1 18 ? -4.527 19.516 -12.258 1 93.69 18 ALA B CA 1
ATOM 2330 C C . ALA B 1 18 ? -5.836 20.234 -11.969 1 93.69 18 ALA B C 1
ATOM 2332 O O . ALA B 1 18 ? -6.16 21.234 -12.609 1 93.69 18 ALA B O 1
ATOM 2333 N N . ARG B 1 19 ? -6.664 19.797 -10.992 1 94.88 19 ARG B N 1
ATOM 2334 C CA . ARG B 1 19 ? -7.891 20.516 -10.656 1 94.88 19 ARG B CA 1
ATOM 2335 C C . ARG B 1 19 ? -7.59 21.797 -9.883 1 94.88 19 ARG B C 1
ATOM 2337 O O . ARG B 1 19 ? -8.305 22.781 -10.016 1 94.88 19 ARG B O 1
ATOM 2344 N N . GLY B 1 20 ? -6.512 21.766 -9.078 1 96.06 20 GLY B N 1
ATOM 2345 C CA . GLY B 1 20 ? -6.094 22.953 -8.352 1 96.06 20 GLY B CA 1
ATOM 2346 C C . GLY B 1 20 ? -7.164 23.5 -7.426 1 96.06 20 GLY B C 1
ATOM 2347 O O . GLY B 1 20 ? -7.734 22.766 -6.621 1 96.06 20 GLY B O 1
ATOM 2348 N N . LEU B 1 21 ? -7.449 24.734 -7.602 1 97.75 21 LEU B N 1
ATOM 2349 C CA . LEU B 1 21 ? -8.383 25.438 -6.727 1 97.75 21 LEU B CA 1
ATOM 2350 C C . LEU B 1 21 ? -9.805 24.922 -6.926 1 97.75 21 LEU B C 1
ATOM 2352 O O . LEU B 1 21 ? -10.641 25.047 -6.031 1 97.75 21 LEU B O 1
ATOM 2356 N N . GLU B 1 22 ? -10.062 24.281 -8.102 1 97.62 22 GLU B N 1
ATOM 2357 C CA . GLU B 1 22 ? -11.398 23.719 -8.305 1 97.62 22 GLU B CA 1
ATOM 2358 C C . GLU B 1 22 ? -11.68 22.594 -7.32 1 97.62 22 GLU B C 1
ATOM 2360 O O . GLU B 1 22 ? -12.812 22.438 -6.859 1 97.62 22 GLU B O 1
ATOM 2365 N N . ALA B 1 23 ? -10.664 21.781 -7 1 97.56 23 ALA B N 1
ATOM 2366 C CA . ALA B 1 23 ? -10.82 20.734 -5.992 1 97.56 23 ALA B CA 1
ATOM 2367 C C . ALA B 1 23 ? -11.094 21.328 -4.617 1 97.56 23 ALA B C 1
ATOM 2369 O O . ALA B 1 23 ? -11.906 20.797 -3.852 1 97.56 23 ALA B O 1
ATOM 2370 N N . VAL B 1 24 ? -10.445 22.438 -4.336 1 98.62 24 VAL B N 1
ATOM 2371 C CA . VAL B 1 24 ? -10.617 23.109 -3.057 1 98.62 24 VAL B CA 1
ATOM 2372 C C . VAL B 1 24 ? -12.023 23.703 -2.973 1 98.62 24 VAL B C 1
ATOM 2374 O O . VAL B 1 24 ? -12.664 23.641 -1.921 1 98.62 24 VAL B O 1
ATOM 2377 N N . LYS B 1 25 ? -12.5 24.234 -4.055 1 98.44 25 LYS B N 1
ATOM 2378 C CA . LYS B 1 25 ? -13.852 24.766 -4.082 1 98.44 25 LYS B CA 1
ATOM 2379 C C . LYS B 1 25 ? -14.883 23.672 -3.83 1 98.44 25 LYS B C 1
ATOM 2381 O O . LYS B 1 25 ? -15.883 23.906 -3.146 1 98.44 25 LYS B O 1
ATOM 2386 N N . ASP B 1 26 ? -14.656 22.516 -4.422 1 97.75 26 ASP B N 1
ATOM 2387 C CA . ASP B 1 26 ? -15.539 21.391 -4.152 1 97.75 26 ASP B CA 1
ATOM 2388 C C . ASP B 1 26 ? -15.547 21.031 -2.664 1 97.75 26 ASP B C 1
ATOM 2390 O O . ASP B 1 26 ? -16.594 20.75 -2.092 1 97.75 26 ASP B O 1
ATOM 2394 N N . PHE B 1 27 ? -14.391 20.984 -2.098 1 98.44 27 PHE B N 1
ATOM 2395 C CA . PHE B 1 27 ? -14.234 20.781 -0.664 1 98.44 27 PHE B CA 1
ATOM 2396 C C . PHE B 1 27 ? -15.016 21.828 0.123 1 98.44 27 PHE B C 1
ATOM 2398 O O . PHE B 1 27 ? -15.805 21.5 1.006 1 98.44 27 PHE B O 1
ATOM 2405 N N . GLN B 1 28 ? -14.852 23.062 -0.223 1 98.25 28 GLN B N 1
ATOM 2406 C CA . GLN B 1 28 ? -15.5 24.203 0.437 1 98.25 28 GLN B CA 1
ATOM 2407 C C . GLN B 1 28 ? -17.016 24.125 0.291 1 98.25 28 GLN B C 1
ATOM 2409 O O . GLN B 1 28 ? -17.75 24.297 1.267 1 98.25 28 GLN B O 1
ATOM 2414 N N . LYS B 1 29 ? -17.5 23.828 -0.876 1 97.81 29 LYS B N 1
ATOM 2415 C CA . LYS B 1 29 ? -18.938 23.766 -1.155 1 97.81 29 LYS B CA 1
ATOM 2416 C C . LYS B 1 29 ? -19.594 22.641 -0.357 1 97.81 29 LYS B C 1
ATOM 2418 O O . LYS B 1 29 ? -20.781 22.719 -0.039 1 97.81 29 LYS B O 1
ATOM 2423 N N . SER B 1 30 ? -18.812 21.688 -0.037 1 97.88 30 SER B N 1
ATOM 2424 C CA . SER B 1 30 ? -19.344 20.547 0.702 1 97.88 30 SER B CA 1
ATOM 2425 C C . SER B 1 30 ? -19.266 20.781 2.207 1 97.88 30 SER B C 1
ATOM 2427 O O . SER B 1 30 ? -19.625 19.906 2.994 1 97.88 30 SER B O 1
ATOM 2429 N N . GLY B 1 31 ? -18.703 21.906 2.586 1 97.44 31 GLY B N 1
ATOM 2430 C CA . GLY B 1 31 ? -18.688 22.25 3.998 1 97.44 31 GLY B CA 1
ATOM 2431 C C . GLY B 1 31 ? -17.297 22.297 4.59 1 97.44 31 GLY B C 1
ATOM 2432 O O . GLY B 1 31 ? -17.125 22.641 5.762 1 97.44 31 GLY B O 1
ATOM 2433 N N . GLY B 1 32 ? -16.281 21.984 3.77 1 98.56 32 GLY B N 1
ATOM 2434 C CA . GLY B 1 32 ? -14.906 22.031 4.25 1 98.56 32 GLY B CA 1
ATOM 2435 C C . GLY B 1 32 ? -14.414 23.438 4.516 1 98.56 32 GLY B C 1
ATOM 2436 O O . GLY B 1 32 ? -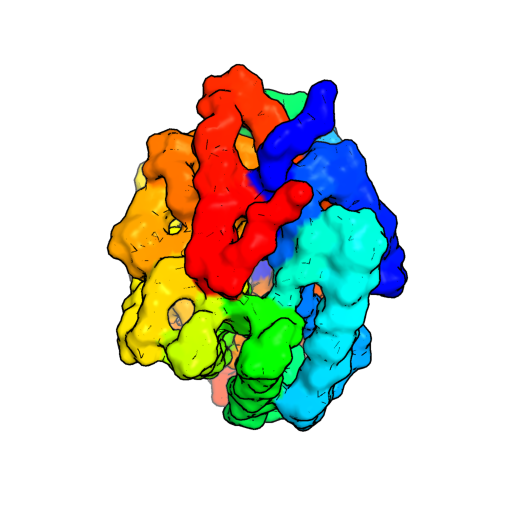14.766 24.375 3.789 1 98.56 32 GLY B O 1
ATOM 2437 N N . THR B 1 33 ? -13.539 23.625 5.57 1 98.69 33 THR B N 1
ATOM 2438 C CA . THR B 1 33 ? -13.125 24.969 5.93 1 98.69 33 THR B CA 1
ATOM 2439 C C . THR B 1 33 ? -11.609 25.062 6.043 1 98.69 33 THR B C 1
ATOM 2441 O O . THR B 1 33 ? -11.031 26.141 5.855 1 98.69 33 THR B O 1
ATOM 2444 N N . HIS B 1 34 ? -10.906 24.031 6.426 1 98.81 34 HIS B N 1
ATOM 2445 C CA . HIS B 1 34 ? -9.461 24.078 6.625 1 98.81 34 HIS B CA 1
ATOM 2446 C C . HIS B 1 34 ? -8.797 22.828 6.031 1 98.81 34 HIS B C 1
ATOM 2448 O O . HIS B 1 34 ? -9.367 21.75 6.047 1 98.81 34 HIS B O 1
ATOM 2454 N N . ILE B 1 35 ? -7.578 22.984 5.566 1 98.81 35 ILE B N 1
ATOM 2455 C CA . ILE B 1 35 ? -6.805 21.906 4.961 1 98.81 35 ILE B CA 1
ATOM 2456 C C . ILE B 1 35 ? -5.383 21.922 5.52 1 98.81 35 ILE B C 1
ATOM 2458 O O . ILE B 1 35 ? -4.742 22.969 5.594 1 98.81 35 ILE B O 1
ATOM 2462 N N . ILE B 1 36 ? -4.91 20.781 6.047 1 98.94 36 ILE B N 1
ATOM 2463 C CA . ILE B 1 36 ? -3.471 20.578 6.152 1 98.94 36 ILE B CA 1
ATOM 2464 C C . ILE B 1 36 ? -2.916 20.141 4.797 1 98.94 36 ILE B C 1
ATOM 2466 O O . ILE B 1 36 ? -3.172 19.016 4.344 1 98.94 36 ILE B O 1
ATOM 2470 N N . LEU B 1 37 ? -2.221 21.047 4.113 1 98.88 37 LEU B N 1
ATOM 2471 C CA . LEU B 1 37 ? -1.764 20.891 2.738 1 98.88 37 LEU B CA 1
ATOM 2472 C C . LEU B 1 37 ? -0.364 20.281 2.699 1 98.88 37 LEU B C 1
ATOM 2474 O O . LEU B 1 37 ? 0.605 20.922 3.113 1 98.88 37 LEU B O 1
ATOM 2478 N N . VAL B 1 38 ? -0.237 19.094 2.145 1 98.5 38 VAL B N 1
ATOM 2479 C CA . VAL B 1 38 ? 1.016 18.359 2.221 1 98.5 38 VAL B CA 1
ATOM 2480 C C . VAL B 1 38 ? 1.705 18.359 0.858 1 98.5 38 VAL B C 1
ATOM 2482 O O . VAL B 1 38 ? 1.05 18.203 -0.176 1 98.5 38 VAL B O 1
ATOM 2485 N N . THR B 1 39 ? 2.988 18.484 0.86 1 96.44 39 THR B N 1
ATOM 2486 C CA . THR B 1 39 ? 3.754 18.5 -0.382 1 96.44 39 THR B CA 1
ATOM 2487 C C . THR B 1 39 ? 3.578 17.188 -1.143 1 96.44 39 THR B C 1
ATOM 2489 O O . THR B 1 39 ? 3.416 16.125 -0.535 1 96.44 39 THR B O 1
ATOM 2492 N N . LYS B 1 40 ? 3.582 17.281 -2.416 1 93.06 40 LYS B N 1
ATOM 2493 C CA . LYS B 1 40 ? 3.668 16.109 -3.283 1 93.06 40 LYS B CA 1
ATOM 2494 C C . LYS B 1 40 ? 5.113 15.656 -3.445 1 93.06 40 LYS B C 1
ATOM 2496 O O . LYS B 1 40 ? 6.043 16.438 -3.275 1 93.06 40 LYS B O 1
ATOM 2501 N N . PRO B 1 41 ? 5.328 14.43 -3.783 1 92.94 41 PRO B N 1
ATOM 2502 C CA . PRO B 1 41 ? 6.699 14 -4.07 1 92.94 41 PRO B CA 1
ATOM 2503 C C . PRO B 1 41 ? 7.316 14.75 -5.25 1 92.94 41 PRO B C 1
ATOM 2505 O O . PRO B 1 41 ? 6.621 15.062 -6.223 1 92.94 41 PRO B O 1
ATOM 2508 N N . SER B 1 42 ? 8.625 14.914 -5.234 1 93.75 42 SER B N 1
ATOM 2509 C CA . SER B 1 42 ? 9.32 15.727 -6.227 1 93.75 42 SER B CA 1
ATOM 2510 C C . SER B 1 42 ? 9.117 15.18 -7.633 1 93.75 42 SER B C 1
ATOM 2512 O O . SER B 1 42 ? 8.875 15.93 -8.578 1 93.75 42 SER B O 1
ATOM 2514 N N . TRP B 1 43 ? 9.117 13.867 -7.766 1 86.75 43 TRP B N 1
ATOM 2515 C CA . TRP B 1 43 ? 9.039 13.258 -9.086 1 86.75 43 TRP B CA 1
ATOM 2516 C C . TRP B 1 43 ? 7.668 13.484 -9.719 1 86.75 43 TRP B C 1
ATOM 2518 O O . TRP B 1 43 ? 7.547 13.57 -10.938 1 86.75 43 TRP B O 1
ATOM 2528 N N . SER B 1 44 ? 6.652 13.578 -8.875 1 85.25 44 SER B N 1
ATOM 2529 C CA . SER B 1 44 ? 5.305 13.82 -9.383 1 85.25 44 SER B CA 1
ATOM 2530 C C . SER B 1 44 ? 5.152 15.242 -9.906 1 85.25 44 SER B C 1
ATOM 2532 O O . SER B 1 44 ? 4.199 15.547 -10.625 1 85.25 44 SER B O 1
ATOM 2534 N N . LEU B 1 45 ? 6.137 16.078 -9.57 1 88.88 45 LEU B N 1
ATOM 2535 C CA . LEU B 1 45 ? 6.141 17.469 -10.031 1 88.88 45 LEU B CA 1
ATOM 2536 C C . LEU B 1 45 ? 7.176 17.672 -11.133 1 88.88 45 LEU B C 1
ATOM 2538 O O . LEU B 1 45 ? 7.48 18.812 -11.5 1 88.88 45 LEU B O 1
ATOM 2542 N N . GLY B 1 46 ? 7.816 16.594 -11.57 1 86.19 46 GLY B N 1
ATOM 2543 C CA . GLY B 1 46 ? 8.812 16.656 -12.625 1 86.19 46 GLY B CA 1
ATOM 2544 C C . GLY B 1 46 ? 10.156 17.172 -12.148 1 86.19 46 GLY B C 1
ATOM 2545 O O . GLY B 1 46 ? 10.977 17.625 -12.953 1 86.19 46 GLY B O 1
ATOM 2546 N N . ILE B 1 47 ? 10.344 17.188 -10.914 1 91.31 47 ILE B N 1
ATOM 2547 C CA . ILE B 1 47 ? 11.586 17.703 -10.352 1 91.31 47 ILE B CA 1
ATOM 2548 C C . ILE B 1 47 ? 12.539 16.547 -10.047 1 91.31 47 ILE B C 1
ATOM 2550 O O . ILE B 1 47 ? 12.234 15.695 -9.203 1 91.31 47 ILE B O 1
ATOM 2554 N N . ALA B 1 48 ? 13.641 16.469 -10.719 1 91.88 48 ALA B N 1
ATOM 2555 C CA . ALA B 1 48 ? 14.711 15.508 -10.422 1 91.88 48 ALA B CA 1
ATOM 2556 C C . ALA B 1 48 ? 15.641 16.047 -9.336 1 91.88 48 ALA B C 1
ATOM 2558 O O . ALA B 1 48 ? 16.375 17.016 -9.555 1 91.88 48 ALA B O 1
ATOM 2559 N N . VAL B 1 49 ? 15.664 15.43 -8.258 1 97.38 49 VAL B N 1
ATOM 2560 C CA . VAL B 1 49 ? 16.469 15.898 -7.137 1 97.38 49 VAL B CA 1
ATOM 2561 C C . VAL B 1 49 ? 17.906 15.406 -7.285 1 97.38 49 VAL B C 1
ATOM 2563 O O . VAL B 1 49 ? 18.172 14.203 -7.199 1 97.38 49 VAL B O 1
ATOM 2566 N N . LYS B 1 50 ? 18.859 16.281 -7.531 1 96.44 50 LYS B N 1
ATOM 2567 C CA . LYS B 1 50 ? 20.266 15.953 -7.656 1 96.44 50 LYS B CA 1
ATOM 2568 C C . LYS B 1 50 ? 21.062 16.453 -6.441 1 96.44 50 LYS B C 1
ATOM 2570 O O . LYS B 1 50 ? 22.156 15.961 -6.164 1 96.44 50 LYS B O 1
ATOM 2575 N N . LYS B 1 51 ? 20.469 17.406 -5.824 1 97.44 51 LYS B N 1
ATOM 2576 C CA . LYS B 1 51 ? 20.969 18 -4.586 1 97.44 51 LYS B CA 1
ATOM 2577 C C . LYS B 1 51 ? 19.828 18.453 -3.688 1 97.44 51 LYS B C 1
ATOM 2579 O O . LYS B 1 51 ? 18.719 18.688 -4.164 1 97.44 51 LYS B O 1
ATOM 2584 N N . PRO B 1 52 ? 20.016 18.609 -2.369 1 98.19 52 PRO B N 1
ATOM 2585 C CA . PRO B 1 52 ? 18.953 18.938 -1.423 1 98.19 52 PRO B CA 1
ATOM 2586 C C . PRO B 1 52 ? 18.172 20.188 -1.81 1 98.19 52 PRO B C 1
ATOM 2588 O O . PRO B 1 52 ? 16.953 20.25 -1.652 1 98.19 52 PRO B O 1
ATOM 2591 N N . GLU B 1 53 ? 18.859 21.219 -2.363 1 98.38 53 GLU B N 1
ATOM 2592 C CA . GLU B 1 53 ? 18.266 22.516 -2.668 1 98.38 53 GLU B CA 1
ATOM 2593 C C . GLU B 1 53 ? 17.188 22.375 -3.738 1 98.38 53 GLU B C 1
ATOM 2595 O O . GLU B 1 53 ? 16.359 23.266 -3.906 1 98.38 53 GLU B O 1
ATOM 2600 N N . ASP B 1 54 ? 17.203 21.266 -4.453 1 98.25 54 ASP B N 1
ATOM 2601 C CA . ASP B 1 54 ? 16.188 21.031 -5.48 1 98.25 54 ASP B CA 1
ATOM 2602 C C . ASP B 1 54 ? 14.797 20.875 -4.855 1 98.25 54 ASP B C 1
ATOM 2604 O O . ASP B 1 54 ? 13.781 21.094 -5.52 1 98.25 54 ASP B O 1
ATOM 2608 N N . TYR B 1 55 ? 14.695 20.547 -3.547 1 98.44 55 TYR B N 1
ATOM 2609 C CA . TYR B 1 55 ? 13.422 20.406 -2.852 1 98.44 55 TYR B CA 1
ATOM 2610 C C . TYR B 1 55 ? 12.75 21.766 -2.652 1 98.44 55 TYR B C 1
ATOM 2612 O O . TYR B 1 55 ? 11.539 21.844 -2.434 1 98.44 55 TYR B O 1
ATOM 2620 N N . LEU B 1 56 ? 13.539 22.844 -2.689 1 98.5 56 LEU B N 1
ATOM 2621 C CA . LEU B 1 56 ? 13 24.172 -2.445 1 98.5 56 LEU B CA 1
ATOM 2622 C C . LEU B 1 56 ? 11.891 24.5 -3.445 1 98.5 56 LEU B C 1
ATOM 2624 O O . LEU B 1 56 ? 10.914 25.172 -3.1 1 98.5 56 LEU B O 1
ATOM 2628 N N . ALA B 1 57 ? 12.055 24.016 -4.648 1 97.75 57 ALA B N 1
ATOM 2629 C CA . ALA B 1 57 ? 11.031 24.266 -5.66 1 97.75 57 ALA B CA 1
ATOM 2630 C C . ALA B 1 57 ? 9.703 23.625 -5.266 1 97.75 57 ALA B C 1
ATOM 2632 O O . ALA B 1 57 ? 8.633 24.203 -5.512 1 97.75 57 ALA B O 1
ATOM 2633 N N . VAL B 1 58 ? 9.758 22.469 -4.676 1 97.5 58 VAL B N 1
ATOM 2634 C CA . VAL B 1 58 ? 8.57 21.75 -4.215 1 97.5 58 VAL B CA 1
ATOM 2635 C C . VAL B 1 58 ? 7.926 22.5 -3.059 1 97.5 58 VAL B C 1
ATOM 2637 O O . VAL B 1 58 ? 6.707 22.688 -3.035 1 97.5 58 VAL B O 1
ATOM 2640 N N . PHE B 1 59 ? 8.758 22.953 -2.129 1 98.69 59 PHE B N 1
ATOM 2641 C CA . PHE B 1 59 ? 8.281 23.641 -0.935 1 98.69 59 PHE B CA 1
ATOM 2642 C C . PHE B 1 59 ? 7.664 24.984 -1.294 1 98.69 59 PHE B C 1
ATOM 2644 O O . PHE B 1 59 ? 6.57 25.312 -0.832 1 98.69 59 PHE B O 1
ATOM 2651 N N . ASP B 1 60 ? 8.336 25.719 -2.178 1 98.38 60 ASP B N 1
ATOM 2652 C CA . ASP B 1 60 ? 7.848 27.031 -2.6 1 98.38 60 ASP B CA 1
ATOM 2653 C C . ASP B 1 60 ? 6.492 26.922 -3.293 1 98.38 60 ASP B C 1
ATOM 2655 O O . ASP B 1 60 ? 5.594 27.719 -3.051 1 98.38 60 ASP B O 1
ATOM 2659 N N . GLU B 1 61 ? 6.398 25.922 -4.078 1 97.56 61 GLU B N 1
ATOM 2660 C CA . GLU B 1 61 ? 5.137 25.719 -4.781 1 97.56 61 GLU B CA 1
ATOM 2661 C C . GLU B 1 61 ? 4.004 25.422 -3.807 1 97.56 61 GLU B C 1
ATOM 2663 O O . GLU B 1 61 ? 2.889 25.922 -3.961 1 97.56 61 GLU B O 1
ATOM 2668 N N . THR B 1 62 ? 4.234 24.594 -2.805 1 98.38 62 THR B N 1
ATOM 2669 C CA . THR B 1 62 ? 3.225 24.25 -1.814 1 98.38 62 THR B CA 1
ATOM 2670 C C . THR B 1 62 ? 2.789 25.469 -1.018 1 98.38 62 THR B C 1
ATOM 2672 O O . THR B 1 62 ? 1.596 25.672 -0.783 1 98.38 62 THR B O 1
ATOM 2675 N N . VAL B 1 63 ? 3.738 26.281 -0.637 1 98.69 63 VAL B N 1
ATOM 2676 C CA . VAL B 1 63 ? 3.447 27.5 0.12 1 98.69 63 VAL B CA 1
ATOM 2677 C C . VAL B 1 63 ? 2.627 28.453 -0.738 1 98.69 63 VAL B C 1
ATOM 2679 O O . VAL B 1 63 ? 1.682 29.078 -0.251 1 98.69 63 VAL B O 1
ATOM 2682 N N . GLU B 1 64 ? 2.988 28.547 -2.004 1 98.38 64 GLU B N 1
ATOM 2683 C CA . GLU B 1 64 ? 2.254 29.422 -2.916 1 98.38 64 GLU B CA 1
ATOM 2684 C C . GLU B 1 64 ? 0.809 28.969 -3.074 1 98.38 64 GLU B C 1
ATOM 2686 O O . GLU B 1 64 ? -0.115 29.781 -3.053 1 98.38 64 GLU B O 1
ATOM 2691 N N . ILE B 1 65 ? 0.617 27.688 -3.262 1 98.06 65 ILE B N 1
ATOM 2692 C CA . ILE B 1 65 ? -0.72 27.109 -3.414 1 98.06 65 ILE B CA 1
ATOM 2693 C C . ILE B 1 65 ? -1.532 27.359 -2.145 1 98.06 65 ILE B C 1
ATOM 2695 O O . ILE B 1 65 ? -2.727 27.672 -2.213 1 98.06 65 ILE B O 1
ATOM 2699 N N . ALA B 1 66 ? -0.898 27.219 -0.992 1 98.69 66 ALA B N 1
ATOM 2700 C CA . ALA B 1 66 ? -1.571 27.469 0.279 1 98.69 66 ALA B CA 1
ATOM 2701 C C . ALA B 1 66 ? -2.078 28.906 0.351 1 98.69 66 ALA B C 1
ATOM 2703 O O . ALA B 1 66 ? -3.197 29.156 0.806 1 98.69 66 ALA B O 1
ATOM 2704 N N . SER B 1 67 ? -1.249 29.812 -0.109 1 98.5 67 SER B N 1
ATOM 2705 C CA . SER B 1 67 ? -1.644 31.219 -0.129 1 98.5 67 SER B CA 1
ATOM 2706 C C . SER B 1 67 ? -2.869 31.438 -1.011 1 98.5 67 SER B C 1
ATOM 2708 O O . SER B 1 67 ? -3.801 32.156 -0.624 1 98.5 67 SER B O 1
ATOM 2710 N N . LYS B 1 68 ? -2.902 30.812 -2.17 1 98.5 68 LYS B N 1
ATOM 2711 C CA . LYS B 1 68 ? -4.027 30.938 -3.094 1 98.5 68 LYS B CA 1
ATOM 2712 C C . LYS B 1 68 ? -5.297 30.344 -2.498 1 98.5 68 LYS B C 1
ATOM 2714 O O . LYS B 1 68 ? -6.395 30.859 -2.707 1 98.5 68 LYS B O 1
ATOM 2719 N N . ILE B 1 69 ? -5.109 29.25 -1.796 1 98.75 69 ILE B N 1
ATOM 2720 C CA . ILE B 1 69 ? -6.242 28.594 -1.143 1 98.75 69 ILE B CA 1
ATOM 2721 C C . ILE B 1 69 ? -6.828 29.531 -0.087 1 98.75 69 ILE B C 1
ATOM 2723 O O . ILE B 1 69 ? -8.047 29.703 -0 1 98.75 69 ILE B O 1
ATOM 2727 N N . ARG B 1 70 ? -6.008 30.188 0.686 1 98.25 70 ARG B N 1
ATOM 2728 C CA . ARG B 1 70 ? -6.465 31.109 1.712 1 98.25 70 ARG B CA 1
ATOM 2729 C C . ARG B 1 70 ? -7.207 32.281 1.091 1 98.25 70 ARG B C 1
ATOM 2731 O O . ARG B 1 70 ? -8.172 32.812 1.67 1 98.25 70 ARG B O 1
ATOM 2738 N N . GLU B 1 71 ? -6.812 32.719 -0.059 1 98.19 71 GLU B N 1
ATOM 2739 C CA . GLU B 1 71 ? -7.426 33.844 -0.746 1 98.19 71 GLU B CA 1
ATOM 2740 C C . GLU B 1 71 ? -8.883 33.562 -1.09 1 98.19 71 GLU B C 1
ATOM 2742 O O . GLU B 1 71 ? -9.703 34.469 -1.168 1 98.19 71 GLU B O 1
ATOM 2747 N N . ILE B 1 72 ? -9.188 32.281 -1.247 1 97.19 72 ILE B N 1
ATOM 2748 C CA . ILE B 1 72 ? -10.562 31.984 -1.639 1 97.19 72 ILE B CA 1
ATOM 2749 C C . ILE B 1 72 ? -11.367 31.578 -0.41 1 97.19 72 ILE B C 1
ATOM 2751 O O . ILE B 1 72 ? -12.484 31.062 -0.535 1 97.19 72 ILE B O 1
ATOM 2755 N N . GLY B 1 73 ? -10.812 31.672 0.801 1 97 73 GLY B N 1
ATOM 2756 C CA . GLY B 1 73 ? -11.594 31.578 2.021 1 97 73 GLY B CA 1
ATOM 2757 C C . GLY B 1 73 ? -11.445 30.25 2.729 1 97 73 GLY B C 1
ATOM 2758 O O . GLY B 1 73 ? -12.219 29.922 3.635 1 97 73 GLY B O 1
ATOM 2759 N N . VAL B 1 74 ? -10.516 29.422 2.338 1 98.44 74 VAL B N 1
ATOM 2760 C CA . VAL B 1 74 ? -10.25 28.141 2.996 1 98.44 74 VAL B CA 1
ATOM 2761 C C . VAL B 1 74 ? -8.906 28.219 3.727 1 98.44 74 VAL B C 1
ATOM 2763 O O . VAL B 1 74 ? -7.906 28.656 3.156 1 98.44 74 VAL B O 1
ATOM 2766 N N . GLY B 1 75 ? -8.922 27.906 5.039 1 98.56 75 GLY B N 1
ATOM 2767 C CA . GLY B 1 75 ? -7.652 27.828 5.734 1 98.56 75 GLY B CA 1
ATOM 2768 C C . GLY B 1 75 ? -6.73 26.766 5.16 1 98.56 75 GLY B C 1
ATOM 2769 O O . GLY B 1 75 ? -7.176 25.656 4.828 1 98.56 75 GLY B O 1
ATOM 2770 N N . ALA B 1 76 ? -5.492 27.094 4.973 1 98.75 76 ALA B N 1
ATOM 2771 C CA . ALA B 1 76 ? -4.516 26.156 4.422 1 98.75 76 ALA B CA 1
ATOM 2772 C C . ALA B 1 76 ? -3.199 26.219 5.188 1 98.75 76 ALA B C 1
ATOM 2774 O O . ALA B 1 76 ? -2.602 27.297 5.309 1 98.75 76 ALA B O 1
ATOM 2775 N N . PHE B 1 77 ? -2.756 25.156 5.656 1 98.94 77 PHE B N 1
ATOM 2776 C CA . PHE B 1 77 ? -1.557 25.062 6.48 1 98.94 77 PHE B CA 1
ATOM 2777 C C . PHE B 1 77 ? -0.573 24.062 5.887 1 98.94 77 PHE B C 1
ATOM 2779 O O . PHE B 1 77 ? -0.812 22.859 5.914 1 98.94 77 PHE B O 1
ATOM 2786 N N . PRO B 1 78 ? 0.563 24.5 5.367 1 98.94 78 PRO B N 1
ATOM 2787 C CA . PRO B 1 78 ? 1.502 23.625 4.66 1 98.94 78 PRO B CA 1
ATOM 2788 C C . PRO B 1 78 ? 2.252 22.688 5.598 1 98.94 78 PRO B C 1
ATOM 2790 O O . PRO B 1 78 ? 2.68 23.094 6.68 1 98.94 78 PRO B O 1
ATOM 2793 N N . VAL B 1 79 ? 2.34 21.438 5.289 1 98.94 79 VAL B N 1
ATOM 2794 C CA . VAL B 1 79 ? 3.283 20.438 5.797 1 98.94 79 VAL B CA 1
ATOM 2795 C C . VAL B 1 79 ? 4.266 20.047 4.695 1 98.94 79 VAL B C 1
ATOM 2797 O O . VAL B 1 79 ? 3.863 19.531 3.654 1 98.94 79 VAL B O 1
ATOM 2800 N N . LEU B 1 80 ? 5.547 20.391 4.938 1 98.88 80 LEU B N 1
ATOM 2801 C CA . LEU B 1 80 ? 6.578 20.219 3.92 1 98.88 80 LEU B CA 1
ATOM 2802 C C . LEU B 1 80 ? 7.559 19.125 4.312 1 98.88 80 LEU B C 1
ATOM 2804 O O . LEU B 1 80 ? 7.801 18.906 5.5 1 98.88 80 LEU B O 1
ATOM 2808 N N . GLY B 1 81 ? 8.07 18.406 3.336 1 97.94 81 GLY B N 1
ATOM 2809 C CA . GLY B 1 81 ? 9.055 17.375 3.648 1 97.94 81 GLY B CA 1
ATOM 2810 C C . GLY B 1 81 ? 9.359 16.469 2.473 1 97.94 81 GLY B C 1
ATOM 2811 O O . GLY B 1 81 ? 9.281 16.891 1.317 1 97.94 81 GLY B O 1
ATOM 2812 N N . VAL B 1 82 ? 9.898 15.359 2.846 1 97.69 82 VAL B N 1
ATOM 2813 C CA . VAL B 1 82 ? 10.391 14.422 1.844 1 97.69 82 VAL B CA 1
ATOM 2814 C C . VAL B 1 82 ? 9.656 13.086 1.979 1 97.69 82 VAL B C 1
ATOM 2816 O O . VAL B 1 82 ? 9.727 12.438 3.027 1 97.69 82 VAL B O 1
ATOM 2819 N N . HIS B 1 83 ? 8.93 12.75 0.917 1 95.75 83 HIS B N 1
ATOM 2820 C CA . HIS B 1 83 ? 8.203 11.484 0.901 1 95.75 83 HIS B CA 1
ATOM 2821 C C . HIS B 1 83 ? 9.164 10.297 0.976 1 95.75 83 HIS B C 1
ATOM 2823 O O . HIS B 1 83 ? 10.219 10.305 0.331 1 95.75 83 HIS B O 1
ATOM 2829 N N . PRO B 1 84 ? 8.828 9.305 1.737 1 94.81 84 PRO B N 1
ATOM 2830 C CA . PRO B 1 84 ? 9.773 8.203 1.915 1 94.81 84 PRO B CA 1
ATOM 2831 C C . PRO B 1 84 ? 10.078 7.477 0.608 1 94.81 84 PRO B C 1
ATOM 2833 O O . PRO B 1 84 ? 11.188 6.949 0.436 1 94.81 84 PRO B O 1
ATOM 2836 N N . ALA B 1 85 ? 9.227 7.473 -0.334 1 90.31 85 ALA B N 1
ATOM 2837 C CA . ALA B 1 85 ? 9.43 6.77 -1.597 1 90.31 85 ALA B CA 1
ATOM 2838 C C . ALA B 1 85 ? 10.523 7.438 -2.426 1 90.31 85 ALA B C 1
ATOM 2840 O O . ALA B 1 85 ? 11.008 6.859 -3.402 1 90.31 85 ALA B O 1
ATOM 2841 N N . GLU B 1 86 ? 10.945 8.602 -2.047 1 94.56 86 GLU B N 1
ATOM 2842 C CA . GLU B 1 86 ? 12.016 9.305 -2.752 1 94.56 86 GLU B CA 1
ATOM 2843 C C . GLU B 1 86 ? 13.312 8.5 -2.719 1 94.56 86 GLU B C 1
ATOM 2845 O O . GLU B 1 86 ? 14.133 8.602 -3.633 1 94.56 86 GLU B O 1
ATOM 2850 N N . ILE B 1 87 ? 13.477 7.691 -1.729 1 94.5 87 ILE B N 1
ATOM 2851 C CA . ILE B 1 87 ? 14.719 6.934 -1.594 1 94.5 87 ILE B CA 1
ATOM 2852 C C . ILE B 1 87 ? 14.867 5.973 -2.773 1 94.5 87 ILE B C 1
ATOM 2854 O O . ILE B 1 87 ? 15.969 5.801 -3.305 1 94.5 87 ILE B O 1
ATOM 2858 N N . SER B 1 88 ? 13.789 5.398 -3.176 1 86.94 88 SER B N 1
ATOM 2859 C CA . SER B 1 88 ? 13.82 4.48 -4.312 1 86.94 88 SER B CA 1
ATOM 2860 C C . SER B 1 88 ? 14.094 5.223 -5.613 1 86.94 88 SER B C 1
ATOM 2862 O O . SER B 1 88 ? 14.797 4.715 -6.488 1 86.94 88 SER B O 1
ATOM 2864 N N . LYS B 1 89 ? 13.555 6.41 -5.777 1 88.56 89 LYS B N 1
ATOM 2865 C CA . LYS B 1 89 ? 13.766 7.219 -6.977 1 88.56 89 LYS B CA 1
ATOM 2866 C C . LYS B 1 89 ? 15.203 7.715 -7.062 1 88.56 89 LYS B C 1
ATOM 2868 O O . LYS B 1 89 ? 15.836 7.629 -8.117 1 88.56 89 LYS B O 1
ATOM 2873 N N . LEU B 1 90 ? 15.688 8.148 -5.895 1 95.25 90 LEU B N 1
ATOM 2874 C CA . LEU B 1 90 ? 17.031 8.711 -5.871 1 95.25 90 LEU B CA 1
ATOM 2875 C C . LEU B 1 90 ? 18.078 7.629 -6.125 1 95.25 90 LEU B C 1
ATOM 2877 O O . LEU B 1 90 ? 19.078 7.871 -6.805 1 95.25 90 LEU B O 1
ATOM 2881 N N . THR B 1 91 ? 17.859 6.453 -5.699 1 91.44 91 THR B N 1
ATOM 2882 C CA . THR B 1 91 ? 18.844 5.387 -5.809 1 91.44 91 THR B CA 1
ATOM 2883 C C . THR B 1 91 ? 18.906 4.848 -7.238 1 91.44 91 THR B C 1
ATOM 2885 O O . THR B 1 91 ? 19.734 3.994 -7.551 1 91.44 91 THR B O 1
ATOM 2888 N N . GLU B 1 92 ? 18.047 5.344 -8.055 1 81.88 92 GLU B N 1
ATOM 2889 C CA . GLU B 1 92 ? 18.156 5.039 -9.484 1 81.88 92 GLU B CA 1
ATOM 2890 C C . GLU B 1 92 ? 19.375 5.719 -10.102 1 81.88 92 GLU B C 1
ATOM 2892 O O . GLU B 1 92 ? 19.875 5.266 -11.133 1 81.88 92 GLU B O 1
ATOM 2897 N N . TYR B 1 93 ? 19.797 6.824 -9.508 1 90.25 93 TYR B N 1
ATOM 2898 C CA . TYR B 1 93 ? 20.875 7.551 -10.156 1 90.25 93 TYR B CA 1
ATOM 2899 C C . TYR B 1 93 ? 21.891 8.07 -9.133 1 90.25 93 TYR B C 1
ATOM 2901 O O . TYR B 1 93 ? 22.797 8.828 -9.477 1 90.25 93 TYR B O 1
ATOM 2909 N N . MET B 1 94 ? 21.703 7.758 -7.875 1 94.38 94 MET B N 1
ATOM 2910 C CA . MET B 1 94 ? 22.688 8.078 -6.852 1 94.38 94 MET B CA 1
ATOM 2911 C C . MET B 1 94 ? 22.844 6.926 -5.863 1 94.38 94 MET B C 1
ATOM 2913 O O . MET B 1 94 ? 21.938 6.117 -5.699 1 94.38 94 MET B O 1
ATOM 2917 N N . GLU B 1 95 ? 23.984 6.82 -5.172 1 95.06 95 GLU B N 1
ATOM 2918 C CA . GLU B 1 95 ? 24.234 5.781 -4.176 1 95.06 95 GLU B CA 1
ATOM 2919 C C . GLU B 1 95 ? 23.375 5.996 -2.93 1 95.06 95 GLU B C 1
ATOM 2921 O O . GLU B 1 95 ? 23.031 7.133 -2.6 1 95.06 95 GLU B O 1
ATOM 2926 N N . LEU B 1 96 ? 23.094 4.965 -2.18 1 95.81 96 LEU B N 1
ATOM 2927 C CA . LEU B 1 96 ? 22.172 4.973 -1.041 1 95.81 96 LEU B CA 1
ATOM 2928 C C . LEU B 1 96 ? 22.641 5.969 0.018 1 95.81 96 LEU B C 1
ATOM 2930 O O . LEU B 1 96 ? 21.844 6.754 0.531 1 95.81 96 LEU B O 1
ATOM 2934 N N . PRO B 1 97 ? 23.938 6.047 0.359 1 97.81 97 PRO B N 1
ATOM 2935 C CA . PRO B 1 97 ? 24.359 7.031 1.356 1 97.81 97 PRO B CA 1
ATOM 2936 C C . PRO B 1 97 ? 24.125 8.469 0.902 1 97.81 97 PRO B C 1
ATOM 2938 O O . PRO B 1 97 ? 23.719 9.312 1.705 1 97.81 97 PRO B O 1
ATOM 2941 N N . GLU B 1 98 ? 24.344 8.688 -0.364 1 98.25 98 GLU B N 1
ATOM 2942 C CA . GLU B 1 98 ? 24.109 10.023 -0.908 1 98.25 98 GLU B CA 1
ATOM 2943 C C . GLU B 1 98 ? 22.625 10.367 -0.902 1 98.25 98 GLU B C 1
ATOM 2945 O O . GLU B 1 98 ? 22.25 11.484 -0.557 1 98.25 98 GLU B O 1
ATOM 2950 N N . ALA B 1 99 ? 21.797 9.438 -1.276 1 98 99 ALA B N 1
ATOM 2951 C CA . ALA B 1 99 ? 20.344 9.617 -1.248 1 98 99 ALA B CA 1
ATOM 2952 C C . ALA B 1 99 ? 19.859 9.922 0.167 1 98 99 ALA B C 1
ATOM 2954 O O . ALA B 1 99 ? 19.031 10.82 0.369 1 98 99 ALA B O 1
ATOM 2955 N N . THR B 1 100 ? 20.391 9.188 1.122 1 98.56 100 THR B N 1
ATOM 2956 C CA . THR B 1 100 ? 20.016 9.359 2.525 1 98.56 100 THR B CA 1
ATOM 2957 C C . THR B 1 100 ? 20.344 10.773 3 1 98.56 100 THR B C 1
ATOM 2959 O O . THR B 1 100 ? 19.5 11.445 3.586 1 98.56 100 THR B O 1
ATOM 2962 N N . GLU B 1 101 ? 21.531 11.211 2.662 1 98.69 101 GLU B N 1
ATOM 2963 C CA . GLU B 1 101 ? 21.953 12.547 3.074 1 98.69 101 GLU B CA 1
ATOM 2964 C C . GLU B 1 101 ? 21.141 13.625 2.367 1 98.69 101 GLU B C 1
ATOM 2966 O O . GLU B 1 101 ? 20.781 14.641 2.969 1 98.69 101 GLU B O 1
ATOM 2971 N N . THR B 1 102 ? 20.875 13.406 1.133 1 98.75 102 THR B N 1
ATOM 2972 C CA . THR B 1 102 ? 20.078 14.352 0.362 1 98.75 102 THR B CA 1
ATOM 2973 C C . THR B 1 102 ? 18.688 14.5 0.972 1 98.75 102 THR B C 1
ATOM 2975 O O . THR B 1 102 ? 18.188 15.617 1.126 1 98.75 102 THR B O 1
ATOM 2978 N N . MET B 1 103 ? 18.109 13.453 1.377 1 98.75 103 MET B N 1
ATOM 2979 C CA . MET B 1 103 ? 16.766 13.469 1.954 1 98.75 103 MET B CA 1
ATOM 2980 C C . MET B 1 103 ? 16.781 14.125 3.334 1 98.75 103 MET B C 1
ATOM 2982 O O . MET B 1 103 ? 15.883 14.898 3.664 1 98.75 103 MET B O 1
ATOM 2986 N N . LYS B 1 104 ? 17.797 13.836 4.125 1 98.88 104 LYS B N 1
ATOM 2987 C CA . LYS B 1 104 ? 17.906 14.461 5.438 1 98.88 104 LYS B CA 1
ATOM 2988 C C . LYS B 1 104 ? 18.047 15.977 5.309 1 98.88 104 LYS B C 1
ATOM 2990 O O . LYS B 1 104 ? 17.406 16.734 6.035 1 98.88 104 LYS B O 1
ATOM 2995 N N . LYS B 1 105 ? 18.875 16.359 4.379 1 98.88 105 LYS B N 1
ATOM 2996 C CA . LYS B 1 105 ? 19.062 17.797 4.16 1 98.88 105 LYS B CA 1
ATOM 2997 C C . LYS B 1 105 ? 17.797 18.438 3.629 1 98.88 105 LYS B C 1
ATOM 2999 O O . LYS B 1 105 ? 17.5 19.594 3.943 1 98.88 105 LYS B O 1
ATOM 3004 N N . GLY B 1 106 ? 17.094 17.734 2.775 1 98.81 106 GLY B N 1
ATOM 3005 C CA . GLY B 1 106 ? 15.773 18.203 2.363 1 98.81 106 GLY B CA 1
ATOM 3006 C C . GLY B 1 106 ? 14.844 18.469 3.529 1 98.81 106 GLY B C 1
ATOM 3007 O O . GLY B 1 106 ? 14.125 19.469 3.543 1 98.81 106 GLY B O 1
ATOM 3008 N N . LEU B 1 107 ? 14.867 17.594 4.504 1 98.88 107 LEU B N 1
ATOM 3009 C CA . LEU B 1 107 ? 14.055 17.75 5.703 1 98.88 107 LEU B CA 1
ATOM 3010 C C . LEU B 1 107 ? 14.492 18.969 6.5 1 98.88 107 LEU B C 1
ATOM 3012 O O . LEU B 1 107 ? 13.664 19.688 7.074 1 98.88 107 LEU B O 1
ATOM 3016 N N . GLU B 1 108 ? 15.766 19.188 6.551 1 98.94 108 GLU B N 1
ATOM 3017 C CA . GLU B 1 108 ? 16.266 20.391 7.219 1 98.94 108 GLU B CA 1
ATOM 3018 C C . GLU B 1 108 ? 15.766 21.656 6.543 1 98.94 108 GLU B C 1
ATOM 3020 O O . GLU B 1 108 ? 15.422 22.625 7.219 1 98.94 108 GLU B O 1
ATOM 3025 N N . LEU B 1 109 ? 15.797 21.625 5.254 1 98.94 109 LEU B N 1
ATOM 3026 C CA . LEU B 1 109 ? 15.273 22.766 4.52 1 98.94 109 LEU B CA 1
ATOM 3027 C C . LEU B 1 109 ? 13.789 22.969 4.805 1 98.94 109 LEU B C 1
ATOM 3029 O O . LEU B 1 109 ? 13.336 24.109 4.98 1 98.94 109 LEU B O 1
ATOM 3033 N N . ALA B 1 110 ? 13.023 21.906 4.871 1 98.88 110 ALA B N 1
ATOM 3034 C CA . ALA B 1 110 ? 11.609 21.984 5.238 1 98.88 110 ALA B CA 1
ATOM 3035 C C . ALA B 1 110 ? 11.445 22.578 6.633 1 98.88 110 ALA B C 1
ATOM 3037 O O . ALA B 1 110 ? 10.578 23.438 6.852 1 98.88 110 ALA B O 1
ATOM 3038 N N . ALA B 1 111 ? 12.258 22.141 7.543 1 98.88 111 ALA B N 1
ATOM 3039 C CA . ALA B 1 111 ? 12.234 22.672 8.906 1 98.88 111 ALA B CA 1
ATOM 3040 C C . ALA B 1 111 ? 12.492 24.172 8.914 1 98.88 111 ALA B C 1
ATOM 3042 O O . ALA B 1 111 ? 11.945 24.891 9.742 1 98.88 111 ALA B O 1
ATOM 3043 N N . GLY B 1 112 ? 13.336 24.562 7.988 1 98.81 112 GLY B N 1
ATOM 3044 C CA . GLY B 1 112 ? 13.57 25.984 7.844 1 98.81 112 GLY B CA 1
ATOM 3045 C C . GLY B 1 112 ? 12.32 26.781 7.52 1 98.81 112 GLY B C 1
ATOM 3046 O O . GLY B 1 112 ? 12.141 27.891 8 1 98.81 112 GLY B O 1
ATOM 3047 N N . TYR B 1 113 ? 11.461 26.25 6.75 1 98.88 113 TYR B N 1
ATOM 3048 C CA . TYR B 1 113 ? 10.195 26.906 6.441 1 98.88 113 TYR B CA 1
ATOM 3049 C C . TYR B 1 113 ? 9.312 27 7.684 1 98.88 113 TYR B C 1
ATOM 3051 O O . TYR B 1 113 ? 8.586 27.984 7.867 1 98.88 113 TYR B O 1
ATOM 3059 N N . VAL B 1 114 ? 9.344 25.969 8.508 1 98.88 114 VAL B N 1
ATOM 3060 C CA . VAL B 1 114 ? 8.602 26 9.758 1 98.88 114 VAL B CA 1
ATOM 3061 C C . VAL B 1 114 ? 9.125 27.125 10.641 1 98.88 114 VAL B C 1
ATOM 3063 O O . VAL B 1 114 ? 8.344 27.906 11.203 1 98.88 114 VAL B O 1
ATOM 3066 N N . GLU B 1 115 ? 10.383 27.203 10.703 1 98.5 115 GLU B N 1
ATOM 3067 C CA . GLU B 1 115 ? 11.031 28.25 11.5 1 98.5 115 GLU B CA 1
ATOM 3068 C C . GLU B 1 115 ? 10.594 29.641 11.055 1 98.5 115 GLU B C 1
ATOM 3070 O O . GLU B 1 115 ? 10.422 30.531 11.875 1 98.5 115 GLU B O 1
ATOM 3075 N N . ARG B 1 116 ? 10.367 29.812 9.75 1 98.38 116 ARG B N 1
ATOM 3076 C CA . ARG B 1 116 ? 10.016 31.109 9.18 1 98.38 116 ARG B CA 1
ATOM 3077 C C . ARG B 1 116 ? 8.508 31.328 9.211 1 98.38 116 ARG B C 1
ATOM 3079 O O . ARG B 1 116 ? 8.016 32.375 8.75 1 98.38 116 ARG B O 1
ATOM 3086 N N . GLY B 1 117 ? 7.781 30.359 9.672 1 98.12 117 GLY B N 1
ATOM 3087 C CA . GLY B 1 117 ? 6.34 30.5 9.797 1 98.12 117 GLY B CA 1
ATOM 3088 C C . GLY B 1 117 ? 5.594 30.203 8.508 1 98.12 117 GLY B C 1
ATOM 3089 O O . GLY B 1 117 ? 4.426 30.562 8.367 1 98.12 117 GLY B O 1
ATOM 3090 N N . LEU B 1 118 ? 6.234 29.516 7.574 1 98.56 118 LEU B N 1
ATOM 3091 C CA . LEU B 1 118 ? 5.656 29.266 6.262 1 98.56 118 LEU B CA 1
ATOM 3092 C C . LEU B 1 118 ? 5.062 27.859 6.184 1 98.56 118 LEU B C 1
ATOM 3094 O O . LEU B 1 118 ? 4.344 27.547 5.234 1 98.56 118 LEU B O 1
ATOM 3098 N N . ALA B 1 119 ? 5.316 27.031 7.191 1 98.88 119 ALA B N 1
ATOM 3099 C CA . ALA B 1 119 ? 4.781 25.672 7.312 1 98.88 119 ALA B CA 1
ATOM 3100 C C . ALA B 1 119 ? 4.488 25.328 8.773 1 98.88 119 ALA B C 1
ATOM 3102 O O . ALA B 1 119 ? 4.992 26 9.688 1 98.88 119 ALA B O 1
ATOM 3103 N N . VAL B 1 120 ? 3.668 24.312 8.977 1 98.88 120 VAL B N 1
ATOM 3104 C CA . VAL B 1 120 ? 3.254 24 10.344 1 98.88 120 VAL B CA 1
ATOM 3105 C C . VAL B 1 120 ? 3.771 22.625 10.75 1 98.88 120 VAL B C 1
ATOM 3107 O O . VAL B 1 120 ? 3.539 22.172 11.867 1 98.88 120 VAL B O 1
ATOM 3110 N N . GLY B 1 121 ? 4.449 21.906 9.852 1 98.88 121 GLY B N 1
ATOM 3111 C CA . GLY B 1 121 ? 4.984 20.594 10.133 1 98.88 121 GLY B CA 1
ATOM 3112 C C . GLY B 1 121 ? 5.863 20.047 9.023 1 98.88 121 GLY B C 1
ATOM 3113 O O . GLY B 1 121 ? 6.035 20.703 7.988 1 98.88 121 GLY B O 1
ATOM 3114 N N . ILE B 1 122 ? 6.395 18.812 9.305 1 98.75 122 ILE B N 1
ATOM 3115 C CA . ILE B 1 122 ? 7.305 18.141 8.383 1 98.75 122 ILE B CA 1
ATOM 3116 C C . ILE B 1 122 ? 6.75 16.766 8.023 1 98.75 122 ILE B C 1
ATOM 3118 O O . ILE B 1 122 ? 6.16 16.094 8.867 1 98.75 122 ILE B O 1
ATOM 3122 N N . LYS B 1 123 ? 6.965 16.422 6.715 1 98.62 123 LYS B N 1
ATOM 3123 C CA . LYS B 1 123 ? 6.52 15.109 6.234 1 98.62 123 LYS B CA 1
ATOM 3124 C C . LYS B 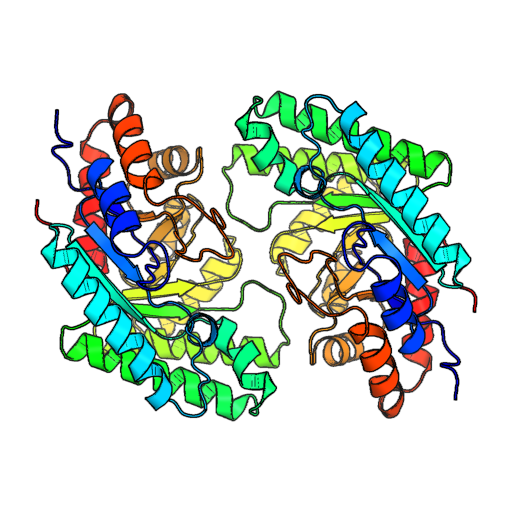1 123 ? 7.699 14.156 6.059 1 98.62 123 LYS B C 1
ATOM 3126 O O . LYS B 1 123 ? 8.711 14.516 5.453 1 98.62 123 LYS B O 1
ATOM 3131 N N . SER B 1 124 ? 7.656 12.977 6.562 1 98.12 124 SER B N 1
ATOM 3132 C CA . SER B 1 124 ? 8.617 11.891 6.402 1 98.12 124 SER B CA 1
ATOM 3133 C C . SER B 1 124 ? 7.949 10.531 6.566 1 98.12 124 SER B C 1
ATOM 3135 O O . SER B 1 124 ? 6.73 10.406 6.406 1 98.12 124 SER B O 1
ATOM 3137 N N . GLY B 1 125 ? 8.719 9.508 6.77 1 95.75 125 GLY B N 1
ATOM 3138 C CA . GLY B 1 125 ? 8.148 8.195 7.016 1 95.75 125 GLY B CA 1
ATOM 3139 C C . GLY B 1 125 ? 9.008 7.062 6.492 1 95.75 125 GLY B C 1
ATOM 3140 O O . GLY B 1 125 ? 10.234 7.172 6.461 1 95.75 125 GLY B O 1
ATOM 3141 N N . ARG B 1 126 ? 8.234 5.922 6.133 1 91.62 126 ARG B N 1
ATOM 3142 C CA . ARG B 1 126 ? 8.836 4.684 5.648 1 91.62 126 ARG B CA 1
ATOM 3143 C C . ARG B 1 126 ? 8.102 4.168 4.414 1 91.62 126 ARG B C 1
ATOM 3145 O O . ARG B 1 126 ? 6.918 4.453 4.227 1 91.62 126 ARG B O 1
ATOM 3152 N N . PRO B 1 127 ? 8.93 3.443 3.639 1 86.25 127 PRO B N 1
ATOM 3153 C CA . PRO B 1 127 ? 8.234 2.822 2.512 1 86.25 127 PRO B CA 1
ATOM 3154 C C . PRO B 1 127 ? 7.117 1.883 2.955 1 86.25 127 PRO B C 1
ATOM 3156 O O . PRO B 1 127 ? 7.27 1.157 3.941 1 86.25 127 PRO B O 1
ATOM 3159 N N . HIS B 1 128 ? 6.012 1.885 2.215 1 80.62 128 HIS B N 1
ATOM 3160 C CA . HIS B 1 128 ? 4.918 0.965 2.51 1 80.62 128 HIS B CA 1
ATOM 3161 C C . HIS B 1 128 ? 4.953 -0.248 1.586 1 80.62 128 HIS B C 1
ATOM 3163 O O . HIS B 1 128 ? 3.943 -0.935 1.419 1 80.62 128 HIS B O 1
ATOM 3169 N N . TYR B 1 129 ? 6.062 -0.442 0.892 1 78.56 129 TYR B N 1
ATOM 3170 C CA . TYR B 1 129 ? 6.336 -1.563 0 1 78.56 129 TYR B CA 1
ATOM 3171 C C . TYR B 1 129 ? 7.652 -2.238 0.361 1 78.56 129 TYR B C 1
ATOM 3173 O O . TYR B 1 129 ? 8.477 -1.66 1.071 1 78.56 129 TYR B O 1
ATOM 3181 N N . PRO B 1 130 ? 7.844 -3.398 -0.034 1 78.44 130 PRO B N 1
ATOM 3182 C CA . PRO B 1 130 ? 9.078 -4.102 0.327 1 78.44 130 PRO B CA 1
ATOM 3183 C C . PRO B 1 130 ? 10.328 -3.422 -0.228 1 78.44 130 PRO B C 1
ATOM 3185 O O . PRO B 1 130 ? 10.344 -3.004 -1.39 1 78.44 130 PRO B O 1
ATOM 3188 N N . VAL B 1 131 ? 11.273 -3.328 0.63 1 83.69 131 VAL B N 1
ATOM 3189 C CA . VAL B 1 131 ? 12.57 -2.768 0.26 1 83.69 131 VAL B CA 1
ATOM 3190 C C . VAL B 1 131 ? 13.688 -3.604 0.875 1 83.69 131 VAL B C 1
ATOM 3192 O O . VAL B 1 131 ? 13.438 -4.43 1.756 1 83.69 131 VAL B O 1
ATOM 3195 N N . SER B 1 132 ? 14.914 -3.424 0.433 1 82.94 132 SER B N 1
ATOM 3196 C CA . SER B 1 132 ? 16.062 -4.113 1.019 1 82.94 132 SER B CA 1
ATOM 3197 C C . SER B 1 132 ? 16.312 -3.658 2.453 1 82.94 132 SER B C 1
ATOM 3199 O O . SER B 1 132 ? 15.805 -2.611 2.871 1 82.94 132 SER B O 1
ATOM 3201 N N . SER B 1 133 ? 17.031 -4.43 3.244 1 84.19 133 SER B N 1
ATOM 3202 C CA . SER B 1 133 ? 17.359 -4.09 4.625 1 84.19 133 SER B CA 1
ATOM 3203 C C . SER B 1 133 ? 18.125 -2.777 4.703 1 84.19 133 SER B C 1
ATOM 3205 O O . SER B 1 133 ? 17.969 -2.008 5.648 1 84.19 133 SER B O 1
ATOM 3207 N N . GLU B 1 134 ? 18.969 -2.598 3.666 1 89.88 134 GLU B N 1
ATOM 3208 C CA . GLU B 1 134 ? 19.75 -1.365 3.654 1 89.88 134 GLU B CA 1
ATOM 3209 C C . GLU B 1 134 ? 18.859 -0.145 3.451 1 89.88 134 GLU B C 1
ATOM 3211 O O . GLU B 1 134 ? 19.031 0.875 4.121 1 89.88 134 GLU B O 1
ATOM 3216 N N . VAL B 1 135 ? 17.953 -0.27 2.568 1 90.56 135 VAL B N 1
ATOM 3217 C CA . VAL B 1 135 ? 17.031 0.819 2.305 1 90.56 135 VAL B CA 1
ATOM 3218 C C . VAL B 1 135 ? 16.109 1.024 3.514 1 90.56 135 VAL B C 1
ATOM 3220 O O . VAL B 1 135 ? 15.789 2.16 3.865 1 90.56 135 VAL B O 1
ATOM 3223 N N . TRP B 1 136 ? 15.742 -0.023 4.152 1 89.44 136 TRP B N 1
ATOM 3224 C CA . TRP B 1 136 ? 14.922 0.056 5.355 1 89.44 136 TRP B CA 1
ATOM 3225 C C . TRP B 1 136 ? 15.648 0.806 6.465 1 89.44 136 TRP B C 1
ATOM 3227 O O . TRP B 1 136 ? 15.078 1.694 7.102 1 89.44 136 TRP B O 1
ATOM 3237 N N . ALA B 1 137 ? 16.875 0.439 6.66 1 93.5 137 ALA B N 1
ATOM 3238 C CA . ALA B 1 137 ? 17.688 1.104 7.68 1 93.5 137 ALA B CA 1
ATOM 3239 C C . ALA B 1 137 ? 17.859 2.588 7.367 1 93.5 137 ALA B C 1
ATOM 3241 O O . ALA B 1 137 ? 17.734 3.432 8.258 1 93.5 137 ALA B O 1
ATOM 3242 N N . ALA B 1 138 ? 18.109 2.855 6.086 1 96.69 138 ALA B N 1
ATOM 3243 C CA . ALA B 1 138 ? 18.25 4.246 5.656 1 96.69 138 ALA B CA 1
ATOM 3244 C C . ALA B 1 138 ? 16.938 5.008 5.867 1 96.69 138 ALA B C 1
ATOM 3246 O O . ALA B 1 138 ? 16.953 6.16 6.305 1 96.69 138 ALA B O 1
ATOM 3247 N N . SER B 1 139 ? 15.852 4.391 5.574 1 96.06 139 SER B N 1
ATOM 3248 C CA . SER B 1 139 ? 14.539 5.004 5.75 1 96.06 139 SER B CA 1
ATOM 3249 C C . SER B 1 139 ? 14.273 5.328 7.219 1 96.06 139 SER B C 1
ATOM 3251 O O . SER B 1 139 ? 13.711 6.379 7.535 1 96.06 139 SER B O 1
ATOM 3253 N N . ASN B 1 140 ? 14.672 4.457 8.109 1 95.88 140 ASN B N 1
ATOM 3254 C CA . ASN B 1 140 ? 14.539 4.703 9.539 1 95.88 140 ASN B CA 1
ATOM 3255 C C . ASN B 1 140 ? 15.398 5.883 9.992 1 95.88 140 ASN B C 1
ATOM 3257 O O . ASN B 1 140 ? 14.953 6.707 10.789 1 95.88 140 ASN B O 1
ATOM 3261 N N . GLU B 1 141 ? 16.562 5.875 9.461 1 98.19 141 GLU B N 1
ATOM 3262 C CA . GLU B 1 141 ? 17.453 6.98 9.789 1 98.19 141 GLU B CA 1
ATOM 3263 C C . GLU B 1 141 ? 16.859 8.32 9.367 1 98.19 141 GLU B C 1
ATOM 3265 O O . GLU B 1 141 ? 16.906 9.289 10.133 1 98.19 141 GLU B O 1
ATOM 3270 N N . ILE B 1 142 ? 16.312 8.375 8.219 1 98.69 142 ILE B N 1
ATOM 3271 C CA . ILE B 1 142 ? 15.711 9.594 7.68 1 98.69 142 ILE B CA 1
ATOM 3272 C C . ILE B 1 142 ? 14.5 9.984 8.523 1 98.69 142 ILE B C 1
ATOM 3274 O O . ILE B 1 142 ? 14.344 11.148 8.891 1 98.69 142 ILE B O 1
ATOM 3278 N N . MET B 1 143 ? 13.656 9.07 8.852 1 98.31 143 MET B N 1
ATOM 3279 C CA . MET B 1 143 ? 12.477 9.312 9.68 1 98.31 143 MET B CA 1
ATOM 3280 C C . MET B 1 143 ? 12.875 9.828 11.055 1 98.31 143 MET B C 1
ATOM 3282 O O . MET B 1 143 ? 12.266 10.773 11.57 1 98.31 143 MET B O 1
ATOM 3286 N N . GLU B 1 144 ? 13.875 9.242 11.648 1 98.69 144 GLU B N 1
ATOM 3287 C CA . GLU B 1 144 ? 14.352 9.68 12.961 1 98.69 144 GLU B CA 1
ATOM 3288 C C . GLU B 1 144 ? 14.898 11.102 12.898 1 98.69 144 GLU B C 1
ATOM 3290 O O . GLU B 1 144 ? 14.734 11.875 13.844 1 98.69 144 GLU B O 1
ATOM 3295 N N . HIS B 1 145 ? 15.578 11.406 11.805 1 98.81 145 HIS B N 1
ATOM 3296 C CA . HIS B 1 145 ? 16.031 12.781 11.617 1 98.81 145 HIS B CA 1
ATOM 3297 C C . HIS B 1 145 ? 14.852 13.75 11.586 1 98.81 145 HIS B C 1
ATOM 3299 O O . HIS B 1 145 ? 14.938 14.852 12.141 1 98.81 145 HIS B O 1
ATOM 3305 N N . ALA B 1 146 ? 13.789 13.352 10.984 1 98.88 146 ALA B N 1
ATOM 3306 C CA . ALA B 1 146 ? 12.586 14.18 10.977 1 98.88 146 ALA B CA 1
ATOM 3307 C C . ALA B 1 146 ? 12.055 14.383 12.391 1 98.88 146 ALA B C 1
ATOM 3309 O O . ALA B 1 146 ? 11.625 15.492 12.742 1 98.88 146 ALA B O 1
ATOM 3310 N N . PHE B 1 147 ? 12.047 13.312 13.188 1 98.88 147 PHE B N 1
ATOM 3311 C CA . PHE B 1 147 ? 11.609 13.445 14.57 1 98.88 147 PHE B CA 1
ATOM 3312 C C . PHE B 1 147 ? 12.484 14.445 15.32 1 98.88 147 PHE B C 1
ATOM 3314 O O . PHE B 1 147 ? 11.977 15.266 16.094 1 98.88 147 PHE B O 1
ATOM 3321 N N . PHE B 1 148 ? 13.734 14.336 15.109 1 98.81 148 PHE B N 1
ATOM 3322 C CA . PHE B 1 148 ? 14.664 15.258 15.75 1 98.81 148 PHE B CA 1
ATOM 3323 C C . PHE B 1 148 ? 14.359 16.703 15.359 1 98.81 148 PHE B C 1
ATOM 3325 O O . PHE B 1 148 ? 14.328 17.578 16.219 1 98.81 148 PHE B O 1
ATOM 3332 N N . LEU B 1 149 ? 14.148 16.938 14.086 1 98.88 149 LEU B N 1
ATOM 3333 C CA . LEU B 1 149 ? 13.812 18.281 13.602 1 98.88 149 LEU B CA 1
ATOM 3334 C C . LEU B 1 149 ? 12.492 18.75 14.188 1 98.88 149 LEU B C 1
ATOM 3336 O O . LEU B 1 149 ? 12.336 19.922 14.523 1 98.88 149 LEU B O 1
ATOM 3340 N N . GLY B 1 150 ? 11.5 17.797 14.273 1 98.81 150 GLY B N 1
ATOM 3341 C CA . GLY B 1 150 ? 10.242 18.125 14.914 1 98.81 150 GLY B CA 1
ATOM 3342 C C . GLY B 1 150 ? 10.398 18.578 16.344 1 98.81 150 GLY B C 1
ATOM 3343 O O . GLY B 1 150 ? 9.742 19.531 16.781 1 98.81 150 GLY B O 1
ATOM 3344 N N . LYS B 1 151 ? 11.242 17.906 17.062 1 98.81 151 LYS B N 1
ATOM 3345 C CA . LYS B 1 151 ? 11.562 18.297 18.422 1 98.81 151 LYS B CA 1
ATOM 3346 C C . LYS B 1 151 ? 12.18 19.703 18.453 1 98.81 151 LYS B C 1
ATOM 3348 O O . LYS B 1 151 ? 11.727 20.562 19.203 1 98.81 151 LYS B O 1
ATOM 3353 N N . GLU B 1 152 ? 13.109 19.922 17.594 1 98.62 152 GLU B N 1
ATOM 3354 C CA . GLU B 1 152 ? 13.859 21.172 17.578 1 98.62 152 GLU B CA 1
ATOM 3355 C C . GLU B 1 152 ? 12.961 22.359 17.219 1 98.62 152 GLU B C 1
ATOM 3357 O O . GLU B 1 152 ? 13.078 23.438 17.781 1 98.62 152 GLU B O 1
ATOM 3362 N N . GLN B 1 153 ? 12.078 22.156 16.297 1 98.62 153 GLN B N 1
ATOM 3363 C CA . GLN B 1 153 ? 11.219 23.219 15.812 1 98.62 153 GLN B CA 1
ATOM 3364 C C . GLN B 1 153 ? 9.883 23.234 16.562 1 98.62 153 GLN B C 1
ATOM 3366 O O . GLN B 1 153 ? 9.047 24.109 16.344 1 98.62 153 GLN B O 1
ATOM 3371 N N . ASP B 1 154 ? 9.719 22.234 17.406 1 98.62 154 ASP B N 1
ATOM 3372 C CA . ASP B 1 154 ? 8.461 22.062 18.125 1 98.62 154 ASP B CA 1
ATOM 3373 C C . ASP B 1 154 ? 7.277 22.062 17.156 1 98.62 154 ASP B C 1
ATOM 3375 O O . ASP B 1 154 ? 6.336 22.844 17.312 1 98.62 154 ASP B O 1
ATOM 3379 N N . CYS B 1 155 ? 7.363 21.219 16.156 1 98.88 155 CYS B N 1
ATOM 3380 C CA . CYS B 1 155 ? 6.324 21.156 15.133 1 98.88 155 CYS B CA 1
ATOM 3381 C C . CYS B 1 155 ? 5.914 19.703 14.875 1 98.88 155 CYS B C 1
ATOM 3383 O O . CYS B 1 155 ? 6.559 18.781 15.359 1 98.88 155 CYS B O 1
ATOM 3385 N N . ALA B 1 156 ? 4.832 19.531 14.172 1 98.94 156 ALA B N 1
ATOM 3386 C CA . ALA B 1 156 ? 4.297 18.203 13.852 1 98.94 156 ALA B CA 1
ATOM 3387 C C . ALA B 1 156 ? 5.164 17.5 12.812 1 98.94 156 ALA B C 1
ATOM 3389 O O . ALA B 1 156 ? 5.754 18.141 11.945 1 98.94 156 ALA B O 1
ATOM 3390 N N . VAL B 1 157 ? 5.262 16.203 12.945 1 98.88 157 VAL B N 1
ATOM 3391 C CA . VAL B 1 157 ? 5.805 15.328 11.914 1 98.88 157 VAL B CA 1
ATOM 3392 C C . VAL B 1 157 ? 4.719 14.375 11.43 1 98.88 157 VAL B C 1
ATOM 3394 O O . VAL B 1 157 ? 4.238 13.531 12.188 1 98.88 157 VAL B O 1
ATOM 3397 N N . GLN B 1 158 ? 4.289 14.57 10.195 1 98.62 158 GLN B N 1
ATOM 3398 C CA . GLN B 1 158 ? 3.311 13.672 9.594 1 98.62 158 GLN B CA 1
ATOM 3399 C C . GLN B 1 158 ? 4 12.508 8.883 1 98.62 158 GLN B C 1
ATOM 3401 O O . GLN B 1 158 ? 4.891 12.719 8.055 1 98.62 158 GLN B O 1
ATOM 3406 N N . LEU B 1 159 ? 3.559 11.297 9.188 1 96.88 159 LEU B N 1
ATOM 3407 C CA . LEU B 1 159 ? 4.277 10.109 8.742 1 96.88 159 LEU B CA 1
ATOM 3408 C C . LEU B 1 159 ? 3.498 9.383 7.656 1 96.88 159 LEU B C 1
ATOM 3410 O O . LEU B 1 159 ? 2.32 9.062 7.836 1 96.88 159 LEU B O 1
ATOM 3414 N N . HIS B 1 160 ? 4.145 9.203 6.52 1 92.5 160 HIS B N 1
ATOM 3415 C CA . HIS B 1 160 ? 3.779 8.148 5.582 1 92.5 160 HIS B CA 1
ATOM 3416 C C . HIS B 1 160 ? 4.48 6.836 5.922 1 92.5 160 HIS B C 1
ATOM 3418 O O . HIS B 1 160 ? 5.707 6.742 5.832 1 92.5 160 HIS B O 1
ATOM 3424 N N . THR B 1 161 ? 3.668 5.855 6.34 1 85.81 161 THR B N 1
ATOM 3425 C CA . THR B 1 161 ? 4.293 4.633 6.828 1 85.81 161 THR B CA 1
ATOM 3426 C C . THR B 1 161 ? 3.631 3.404 6.207 1 85.81 161 THR B C 1
ATOM 3428 O O . THR B 1 161 ? 2.592 3.516 5.555 1 85.81 161 THR B O 1
ATOM 3431 N N . GLU B 1 162 ? 4.312 2.271 6.371 1 67.06 162 GLU B N 1
ATOM 3432 C CA . GLU B 1 162 ? 3.771 0.975 5.977 1 67.06 162 GLU B CA 1
ATOM 3433 C C . GLU B 1 162 ? 2.4 0.735 6.602 1 67.06 162 GLU B C 1
ATOM 3435 O O . GLU B 1 162 ? 1.97 1.493 7.473 1 67.06 162 GLU B O 1
ATOM 3440 N N . SER B 1 163 ? 1.659 -0.175 5.84 1 63.22 163 SER B N 1
ATOM 3441 C CA . SER B 1 163 ? 0.419 -0.54 6.516 1 63.22 163 SER B CA 1
ATOM 3442 C C . SER B 1 163 ? 0.676 -0.951 7.961 1 63.22 163 SER B C 1
ATOM 3444 O O . SER B 1 163 ? 1.579 -1.744 8.234 1 63.22 163 SER B O 1
ATOM 3446 N N . VAL B 1 164 ? 0.199 -0.254 8.82 1 58.28 164 VAL B N 1
ATOM 3447 C CA . VAL B 1 164 ? 0.66 -0.373 10.195 1 58.28 164 VAL B CA 1
ATOM 3448 C C . VAL B 1 164 ? -0.416 -1.046 11.047 1 58.28 164 VAL B C 1
ATOM 3450 O O . VAL B 1 164 ? -1.583 -0.648 11.008 1 58.28 164 VAL B O 1
ATOM 3453 N N . GLU B 1 165 ? 0.012 -2.164 11.359 1 62.78 165 GLU B N 1
ATOM 3454 C CA . GLU B 1 165 ? -0.679 -2.713 12.523 1 62.78 165 GLU B CA 1
ATOM 3455 C C . GLU B 1 165 ? 0.043 -2.35 13.82 1 62.78 165 GLU B C 1
ATOM 3457 O O . GLU B 1 165 ? 0.999 -1.572 13.805 1 62.78 165 GLU B O 1
ATOM 3462 N N . GLU B 1 166 ? -0.407 -2.789 14.875 1 66.5 166 GLU B N 1
ATOM 3463 C CA . GLU B 1 166 ? 0.046 -2.439 16.219 1 66.5 166 GLU B CA 1
ATOM 3464 C C . GLU B 1 166 ? 1.558 -2.602 16.344 1 66.5 166 GLU B C 1
ATOM 3466 O O . GLU B 1 166 ? 2.236 -1.729 16.891 1 66.5 166 GLU B O 1
ATOM 3471 N N . PRO B 1 167 ? 2.205 -3.576 15.688 1 70.62 167 PRO B N 1
ATOM 3472 C CA . PRO B 1 167 ? 3.65 -3.721 15.875 1 70.62 167 PRO B CA 1
ATOM 3473 C C . PRO B 1 167 ? 4.449 -2.629 15.172 1 70.62 167 PRO B C 1
ATOM 3475 O O . PRO B 1 167 ? 5.457 -2.152 15.711 1 70.62 167 PRO B O 1
ATOM 3478 N N . GLU B 1 168 ? 4.023 -2.297 13.992 1 76.94 168 GLU B N 1
ATOM 3479 C CA . GLU B 1 168 ? 4.711 -1.236 13.266 1 76.94 168 GLU B CA 1
ATOM 3480 C C . GLU B 1 168 ? 4.547 0.111 13.961 1 76.94 168 GLU B C 1
ATOM 3482 O O . GLU B 1 168 ? 5.48 0.914 14 1 76.94 168 GLU B O 1
ATOM 3487 N N . LEU B 1 169 ? 3.391 0.292 14.531 1 83.88 169 LEU B N 1
ATOM 3488 C CA . LEU B 1 169 ? 3.137 1.527 15.258 1 83.88 169 LEU B CA 1
ATOM 3489 C C . LEU B 1 169 ? 4.016 1.612 16.5 1 83.88 169 LEU B C 1
ATOM 3491 O O . LEU B 1 169 ? 4.496 2.693 16.859 1 83.88 169 LEU B O 1
ATOM 3495 N N . GLN B 1 170 ? 4.184 0.481 17.109 1 88.38 170 GLN B N 1
ATOM 3496 C CA . GLN B 1 170 ? 5.023 0.446 18.297 1 88.38 170 GLN B CA 1
ATOM 3497 C C . GLN B 1 170 ? 6.469 0.797 17.953 1 88.38 170 GLN B C 1
ATOM 3499 O O . GLN B 1 170 ? 7.121 1.539 18.703 1 88.38 170 GLN B O 1
ATOM 3504 N N . ASP B 1 171 ? 6.965 0.223 16.938 1 89.75 171 ASP B N 1
ATOM 3505 C CA . ASP B 1 171 ? 8.336 0.506 16.516 1 89.75 171 ASP B CA 1
ATOM 3506 C C . ASP B 1 171 ? 8.516 1.99 16.203 1 89.75 171 ASP B C 1
ATOM 3508 O O . ASP B 1 171 ? 9.508 2.6 16.625 1 89.75 171 ASP B O 1
ATOM 3512 N N . ILE B 1 172 ? 7.605 2.555 15.516 1 92.69 172 ILE B N 1
ATOM 3513 C CA . ILE B 1 172 ? 7.645 3.967 15.156 1 92.69 172 ILE B CA 1
ATOM 3514 C C . ILE B 1 172 ? 7.602 4.824 16.422 1 92.69 172 ILE B C 1
ATOM 3516 O O . ILE B 1 172 ? 8.383 5.766 16.562 1 92.69 172 ILE B O 1
ATOM 3520 N N . ALA B 1 173 ? 6.699 4.484 17.328 1 95.88 173 ALA B N 1
ATOM 3521 C CA . ALA B 1 173 ? 6.547 5.242 18.562 1 95.88 173 ALA B CA 1
ATOM 3522 C C . ALA B 1 173 ? 7.832 5.219 19.391 1 95.88 173 ALA B C 1
ATOM 3524 O O . ALA B 1 173 ? 8.242 6.242 19.938 1 95.88 173 ALA B O 1
ATOM 3525 N N . GLU B 1 174 ? 8.445 4.082 19.438 1 96.56 174 GLU B N 1
ATOM 3526 C CA . GLU B 1 174 ? 9.672 3.955 20.219 1 96.56 174 GLU B CA 1
ATOM 3527 C C . GLU B 1 174 ? 10.789 4.812 19.625 1 96.56 174 GLU B C 1
ATOM 3529 O O . GLU B 1 174 ? 11.531 5.469 20.359 1 96.56 174 GLU B O 1
ATOM 3534 N N . ARG B 1 175 ? 10.898 4.773 18.359 1 96.56 175 ARG B N 1
ATOM 3535 C CA . ARG B 1 175 ? 11.914 5.578 17.688 1 96.56 175 ARG B CA 1
ATOM 3536 C C . ARG B 1 175 ? 11.664 7.07 17.891 1 96.56 175 ARG B C 1
ATOM 3538 O O . ARG B 1 175 ? 12.602 7.84 18.094 1 96.56 175 ARG B O 1
ATOM 3545 N N . ALA B 1 176 ? 10.438 7.477 17.781 1 98.44 176 ALA B N 1
ATOM 3546 C CA . ALA B 1 176 ? 10.078 8.875 18.016 1 98.44 176 ALA B CA 1
ATOM 3547 C C . ALA B 1 176 ? 10.398 9.289 19.453 1 98.44 176 ALA B C 1
ATOM 3549 O O . ALA B 1 176 ? 11.016 10.344 19.672 1 98.44 176 ALA B O 1
ATOM 3550 N N . LYS B 1 177 ? 10.016 8.469 20.406 1 98.06 177 LYS B N 1
ATOM 3551 C CA . LYS B 1 177 ? 10.242 8.766 21.828 1 98.06 177 LYS B CA 1
ATOM 3552 C C . LYS B 1 177 ? 11.719 9.008 22.109 1 98.06 177 LYS B C 1
ATOM 3554 O O . LYS B 1 177 ? 12.07 9.875 22.906 1 98.06 177 LYS B O 1
ATOM 3559 N N . LYS B 1 178 ? 12.523 8.258 21.469 1 97.81 178 LYS B N 1
ATOM 3560 C CA . LYS B 1 178 ? 13.961 8.344 21.688 1 97.81 178 LYS B CA 1
ATOM 3561 C C . LYS B 1 178 ? 14.5 9.719 21.297 1 97.81 178 LYS B C 1
ATOM 3563 O O . LYS B 1 178 ? 15.508 10.18 21.844 1 97.81 178 LYS B O 1
ATOM 3568 N N . THR B 1 179 ? 13.906 10.406 20.391 1 97.94 179 THR B N 1
ATOM 3569 C CA . THR B 1 179 ? 14.375 11.703 19.922 1 97.94 179 THR B CA 1
ATOM 3570 C C . THR B 1 179 ? 13.922 12.812 20.859 1 97.94 179 THR B C 1
ATOM 3572 O O . THR B 1 179 ? 14.469 13.922 20.828 1 97.94 179 THR B O 1
ATOM 3575 N N . GLY B 1 180 ? 12.797 12.57 21.625 1 97.94 180 GLY B N 1
ATOM 3576 C CA . GLY B 1 180 ? 12.281 13.57 22.531 1 97.94 180 GLY B CA 1
ATOM 3577 C C . GLY B 1 180 ? 11.18 14.422 21.938 1 97.94 180 GLY B C 1
ATOM 3578 O O . GLY B 1 180 ? 10.703 15.367 22.578 1 97.94 180 GLY B O 1
ATOM 3579 N N . ILE B 1 181 ? 10.781 14.141 20.75 1 98.75 181 ILE B N 1
ATOM 3580 C CA . ILE B 1 181 ? 9.664 14.875 20.172 1 98.75 181 ILE B CA 1
ATOM 3581 C C . ILE B 1 181 ? 8.414 14.672 21.016 1 98.75 181 ILE B C 1
ATOM 3583 O O . ILE B 1 181 ? 8.227 13.617 21.625 1 98.75 181 ILE B O 1
ATOM 3587 N N . LYS B 1 182 ? 7.629 15.734 21.156 1 98.81 182 LYS B N 1
ATOM 3588 C CA . LYS B 1 182 ? 6.324 15.562 21.781 1 98.81 182 LYS B CA 1
ATOM 3589 C C . LYS B 1 182 ? 5.465 14.57 21 1 98.81 182 LYS B C 1
ATOM 3591 O O . LYS B 1 182 ? 5.137 14.812 19.844 1 98.81 182 LYS B O 1
ATOM 3596 N N . MET B 1 183 ? 5.02 13.539 21.609 1 98.69 183 MET B N 1
ATOM 3597 C CA . MET B 1 183 ? 4.43 12.398 20.906 1 98.69 183 MET B CA 1
ATOM 3598 C C . MET B 1 183 ? 3.121 12.797 20.234 1 98.69 183 MET B C 1
ATOM 3600 O O . MET B 1 183 ? 2.779 12.273 19.172 1 98.69 183 MET B O 1
ATOM 3604 N N . TYR B 1 184 ? 2.385 13.75 20.812 1 98.62 184 TYR B N 1
ATOM 3605 C CA . TYR B 1 184 ? 1.124 14.148 20.203 1 98.62 184 TYR B CA 1
ATOM 3606 C C . TYR B 1 184 ? 1.365 14.891 18.891 1 98.62 184 TYR B C 1
ATOM 3608 O O . TYR B 1 184 ? 0.429 15.125 18.125 1 98.62 184 TYR B O 1
ATOM 3616 N N . ARG B 1 185 ? 2.623 15.203 18.547 1 98.75 185 ARG B N 1
ATOM 3617 C CA . ARG B 1 185 ? 2.967 15.875 17.297 1 98.75 185 ARG B CA 1
ATOM 3618 C C . ARG B 1 185 ? 3.412 14.867 16.234 1 98.75 185 ARG B C 1
ATOM 3620 O O . ARG B 1 185 ? 3.703 15.242 15.102 1 98.75 185 ARG B O 1
ATOM 3627 N N . VAL B 1 186 ? 3.51 13.617 16.641 1 98.62 186 VAL B N 1
ATOM 3628 C CA . VAL B 1 186 ? 3.76 12.531 15.703 1 98.62 186 VAL B CA 1
ATOM 3629 C C . VAL B 1 186 ? 2.438 12.023 15.133 1 98.62 186 VAL B C 1
ATOM 3631 O O . VAL B 1 186 ? 1.68 11.344 15.828 1 98.62 186 VAL B O 1
ATOM 3634 N N . VAL B 1 187 ? 2.203 12.352 13.859 1 98.12 187 VAL B N 1
ATOM 3635 C CA . VAL B 1 187 ? 0.911 12.086 13.242 1 98.12 187 VAL B CA 1
ATOM 3636 C C . VAL B 1 187 ? 1.029 10.891 12.289 1 98.12 187 VAL B C 1
ATOM 3638 O O . VAL B 1 187 ? 1.87 10.891 11.391 1 98.12 187 VAL B O 1
ATOM 3641 N N . LYS B 1 188 ? 0.281 9.875 12.508 1 95.31 188 LYS B N 1
ATOM 3642 C CA . LYS B 1 188 ? 0.177 8.789 11.539 1 95.31 188 LYS B CA 1
ATOM 3643 C C . LYS B 1 188 ? -0.862 9.102 10.469 1 95.31 188 LYS B C 1
ATOM 3645 O O . LYS B 1 188 ? -2.059 8.883 10.672 1 95.31 188 LYS B O 1
ATOM 3650 N N . HIS B 1 189 ? -0.38 9.516 9.297 1 93.94 189 HIS B N 1
ATOM 3651 C CA . HIS B 1 189 ? -1.258 9.727 8.156 1 93.94 189 HIS B CA 1
ATOM 3652 C C . HIS B 1 189 ? -1.782 8.398 7.609 1 93.94 189 HIS B C 1
ATOM 3654 O O . HIS B 1 189 ? -1.126 7.367 7.746 1 93.94 189 HIS B O 1
ATOM 3660 N N . TYR B 1 190 ? -3.039 8.477 7.043 1 92.38 190 TYR B N 1
ATOM 3661 C CA . TYR B 1 190 ? -3.646 7.289 6.453 1 92.38 190 TYR B CA 1
ATOM 3662 C C . TYR B 1 190 ? -3.855 6.207 7.504 1 92.38 190 TYR B C 1
ATOM 3664 O O . TYR B 1 190 ? -3.574 5.031 7.262 1 92.38 190 TYR B O 1
ATOM 3672 N N . SER B 1 191 ? -4.293 6.566 8.68 1 91.44 191 SER B N 1
ATOM 3673 C CA . SER B 1 191 ? -4.418 5.664 9.82 1 91.44 191 SER B CA 1
ATOM 3674 C C . SER B 1 191 ? -5.734 4.895 9.773 1 91.44 191 SER B C 1
ATOM 3676 O O . SER B 1 191 ? -6.773 5.453 9.43 1 91.44 191 SER B O 1
ATOM 3678 N N . PRO B 1 192 ? -5.684 3.613 10.188 1 87.75 192 PRO B N 1
ATOM 3679 C CA . PRO B 1 192 ? -6.938 2.955 10.562 1 87.75 192 PRO B CA 1
ATOM 3680 C C . PRO B 1 192 ? -7.566 3.551 11.82 1 87.75 192 PRO B C 1
ATOM 3682 O O . PRO B 1 192 ? -6.965 4.414 12.461 1 87.75 192 PRO B O 1
ATOM 3685 N N . PRO B 1 193 ? -8.797 3.195 12.141 1 91.19 193 PRO B N 1
ATOM 3686 C CA . PRO B 1 193 ? -9.477 3.771 13.305 1 91.19 193 PRO B CA 1
ATOM 3687 C C . PRO B 1 193 ? -9 3.174 14.625 1 91.19 193 PRO B C 1
ATOM 3689 O O . PRO B 1 193 ? -9.812 2.793 15.461 1 91.19 193 PRO B O 1
ATOM 3692 N N . LEU B 1 194 ? -7.723 3.203 14.828 1 87.44 194 LEU B N 1
ATOM 3693 C CA . LEU B 1 194 ? -7.098 2.668 16.031 1 87.44 194 LEU B CA 1
ATOM 3694 C C . LEU B 1 194 ? -6.766 3.785 17.016 1 87.44 194 LEU B C 1
ATOM 3696 O O . LEU B 1 194 ? -5.602 3.973 17.375 1 87.44 194 LEU B O 1
ATOM 3700 N N . VAL B 1 195 ? -7.793 4.426 17.5 1 95.06 195 VAL B N 1
ATOM 3701 C CA . VAL B 1 195 ? -7.656 5.641 18.297 1 95.06 195 VAL B CA 1
ATOM 3702 C C . VAL B 1 195 ? -7.043 5.312 19.656 1 95.06 195 VAL B C 1
ATOM 3704 O O . VAL B 1 195 ? -6.07 5.945 20.078 1 95.06 195 VAL B O 1
ATOM 3707 N N . LYS B 1 196 ? -7.504 4.262 20.281 1 95.19 196 LYS B N 1
ATOM 3708 C CA . LYS B 1 196 ? -7.016 3.891 21.609 1 95.19 196 LYS B CA 1
ATOM 3709 C C . LYS B 1 196 ? -5.566 3.416 21.547 1 95.19 196 LYS B C 1
ATOM 3711 O O . LYS B 1 196 ? -4.754 3.779 22.406 1 95.19 196 LYS B O 1
ATOM 3716 N N . THR B 1 197 ? -5.297 2.646 20.578 1 91.88 197 THR B N 1
ATOM 3717 C CA . THR B 1 197 ? -3.932 2.164 20.406 1 91.88 197 THR B CA 1
ATOM 3718 C C . THR B 1 197 ? -2.967 3.33 20.203 1 91.88 197 THR B C 1
ATOM 3720 O O . THR B 1 197 ? -1.898 3.369 20.812 1 91.88 197 THR B O 1
ATOM 3723 N N . CYS B 1 198 ? -3.344 4.25 19.359 1 94.75 198 CYS B N 1
ATOM 3724 C CA . CYS B 1 198 ? -2.504 5.418 19.109 1 94.75 198 CYS B CA 1
ATOM 3725 C C . CYS B 1 198 ? -2.355 6.27 20.359 1 94.75 198 CYS B C 1
ATOM 3727 O O . CYS B 1 198 ? -1.28 6.812 20.625 1 94.75 198 CYS B O 1
ATOM 3729 N N . GLU B 1 199 ? -3.414 6.363 21.109 1 97.06 199 GLU B N 1
ATOM 3730 C CA . GLU B 1 199 ? -3.365 7.125 22.344 1 97.06 199 GLU B CA 1
ATOM 3731 C C . GLU B 1 199 ? -2.373 6.512 23.328 1 97.06 199 GLU B C 1
ATOM 3733 O O . GLU B 1 199 ? -1.595 7.23 23.969 1 97.06 199 GLU B O 1
ATOM 3738 N N . GLU B 1 200 ? -2.389 5.199 23.422 1 96.5 200 GLU B N 1
ATOM 3739 C CA . GLU B 1 200 ? -1.481 4.488 24.312 1 96.5 200 GLU B CA 1
ATOM 3740 C C . GLU B 1 200 ? -0.027 4.688 23.891 1 96.5 200 GLU B C 1
ATOM 3742 O O . GLU B 1 200 ? 0.864 4.746 24.75 1 96.5 200 GLU B O 1
ATOM 3747 N N . LEU B 1 201 ? 0.184 4.84 22.656 1 96.06 201 LEU B N 1
ATOM 3748 C CA . LEU B 1 201 ? 1.535 4.988 22.125 1 96.06 201 LEU B CA 1
ATOM 3749 C C . LEU B 1 201 ? 1.935 6.461 22.078 1 96.06 201 LEU B C 1
ATOM 3751 O O . LEU B 1 201 ? 3.1 6.781 21.828 1 96.06 201 LEU B O 1
ATOM 3755 N N . GLY B 1 202 ? 0.958 7.367 22.219 1 97.31 202 GLY B N 1
ATOM 3756 C CA . GLY B 1 202 ? 1.199 8.805 22.203 1 97.31 202 GLY B CA 1
ATOM 3757 C C . GLY B 1 202 ? 1.135 9.398 20.812 1 97.31 202 GLY B C 1
ATOM 3758 O O . GLY B 1 202 ? 1.254 10.609 20.641 1 97.31 202 GLY B O 1
ATOM 3759 N N . ILE B 1 203 ? 0.945 8.578 19.781 1 96.62 203 ILE B N 1
ATOM 3760 C CA . ILE B 1 203 ? 0.889 9.008 18.391 1 96.62 203 ILE B CA 1
ATOM 3761 C C . ILE B 1 203 ? -0.517 9.508 18.062 1 96.62 203 ILE B C 1
ATOM 3763 O O . ILE B 1 203 ? -1.485 9.141 18.719 1 96.62 203 ILE B O 1
ATOM 3767 N N . PHE B 1 204 ? -0.633 10.391 17.125 1 98.06 204 PHE B N 1
ATOM 3768 C CA . PHE B 1 204 ? -1.92 10.984 16.781 1 98.06 204 PHE B CA 1
ATOM 3769 C C . PHE B 1 204 ? -2.404 10.477 15.43 1 98.06 204 PHE B C 1
ATOM 3771 O O . PHE B 1 204 ? -1.789 10.758 14.398 1 98.06 204 PHE B O 1
ATOM 3778 N N . PRO B 1 205 ? -3.506 9.789 15.391 1 96.5 205 PRO B N 1
ATOM 3779 C CA . PRO B 1 205 ? -3.963 9.203 14.125 1 96.5 205 PRO B CA 1
ATOM 3780 C C . PRO B 1 205 ? -4.746 10.195 13.266 1 96.5 205 PRO B C 1
ATOM 3782 O O . PRO B 1 205 ? -5.629 10.891 13.773 1 96.5 205 PRO B O 1
ATOM 3785 N N . GLY B 1 206 ? -4.367 10.391 11.992 1 97.19 206 GLY B N 1
ATOM 3786 C CA . GLY B 1 206 ? -5.23 10.898 10.938 1 97.19 206 GLY B CA 1
ATOM 3787 C C . GLY B 1 206 ? -6.027 9.82 10.242 1 97.19 206 GLY B C 1
ATOM 3788 O O . GLY B 1 206 ? -5.547 9.203 9.289 1 97.19 206 GLY B O 1
ATOM 3789 N N . VAL B 1 207 ? -7.23 9.656 10.688 1 96.12 207 VAL B N 1
ATOM 3790 C CA . VAL B 1 207 ? -8.023 8.508 10.266 1 96.12 207 VAL B CA 1
ATOM 3791 C C . VAL B 1 207 ? -8.562 8.742 8.852 1 96.12 207 VAL B C 1
ATOM 3793 O O . VAL B 1 207 ? -9.234 9.75 8.594 1 96.12 207 VAL B O 1
ATOM 3796 N N . ILE B 1 208 ? -8.164 7.871 7.973 1 94.31 208 ILE B N 1
ATOM 3797 C CA . ILE B 1 208 ? -8.68 7.934 6.609 1 94.31 208 ILE B CA 1
ATOM 3798 C C . ILE B 1 208 ? -10.195 7.758 6.613 1 94.31 208 ILE B C 1
ATOM 3800 O O . ILE B 1 208 ? -10.719 6.867 7.289 1 94.31 208 ILE B O 1
ATOM 3804 N N . SER B 1 209 ? -10.922 8.523 5.867 1 95.69 209 SER B N 1
ATOM 3805 C CA . SER B 1 209 ? -12.367 8.625 6.004 1 95.69 209 SER B CA 1
ATOM 3806 C C . SER B 1 209 ? -13.078 7.672 5.051 1 95.69 209 SER B C 1
ATOM 3808 O O . SER B 1 209 ? -14.031 8.062 4.367 1 95.69 209 SER B O 1
ATOM 3810 N N . VAL B 1 210 ? -12.602 6.48 5.059 1 88.06 210 VAL B N 1
ATOM 3811 C CA . VAL B 1 210 ? -13.32 5.453 4.312 1 88.06 210 VAL B CA 1
ATOM 3812 C C . VAL B 1 210 ? -14.586 5.055 5.066 1 88.06 210 VAL B C 1
ATOM 3814 O O . VAL B 1 210 ? -14.727 5.344 6.258 1 88.06 210 VAL B O 1
ATOM 3817 N N . LYS B 1 211 ? -15.523 4.48 4.406 1 83.69 211 LYS B N 1
ATOM 3818 C CA . LYS B 1 211 ? -16.812 4.105 4.977 1 83.69 211 LYS B CA 1
ATOM 3819 C C . LYS B 1 211 ? -16.641 3.287 6.254 1 83.69 211 LYS B C 1
ATOM 3821 O O . LYS B 1 211 ? -15.867 2.324 6.273 1 83.69 211 LYS B O 1
ATOM 3826 N N . GLY B 1 212 ? -17.219 3.666 7.285 1 88.81 212 GLY B N 1
ATOM 3827 C CA . GLY B 1 212 ? -17.25 2.926 8.539 1 88.81 212 GLY B CA 1
ATOM 3828 C C . GLY B 1 212 ? -16.078 3.246 9.445 1 88.81 212 GLY B C 1
ATOM 3829 O O . GLY B 1 212 ? -16.125 2.967 10.648 1 88.81 212 GLY B O 1
ATOM 3830 N N . ALA B 1 213 ? -15.055 3.783 8.953 1 92.06 213 ALA B N 1
ATOM 3831 C CA . ALA B 1 213 ? -13.844 4.008 9.734 1 92.06 213 ALA B CA 1
ATOM 3832 C C . ALA B 1 213 ? -14.062 5.07 10.805 1 92.06 213 ALA B C 1
ATOM 3834 O O . ALA B 1 213 ? -13.609 4.918 11.938 1 92.06 213 ALA B O 1
ATOM 3835 N N . ILE B 1 214 ? -14.742 6.133 10.398 1 96.88 214 ILE B N 1
ATOM 3836 C CA . ILE B 1 214 ? -14.93 7.234 11.336 1 96.88 214 ILE B CA 1
ATOM 3837 C C . ILE B 1 214 ? -15.891 6.812 12.445 1 96.88 214 ILE B C 1
ATOM 3839 O O . ILE B 1 214 ? -15.695 7.156 13.609 1 96.88 214 ILE B O 1
ATOM 3843 N N . GLU B 1 215 ? -16.891 6.035 12.062 1 95.44 215 GLU B N 1
ATOM 3844 C CA . GLU B 1 215 ? -17.781 5.484 13.07 1 95.44 215 GLU B CA 1
ATOM 3845 C C . GLU B 1 215 ? -17.016 4.645 14.094 1 95.44 215 GLU B C 1
ATOM 3847 O O . GLU B 1 215 ? -17.219 4.781 15.297 1 95.44 215 GLU B O 1
ATOM 3852 N N . GLN B 1 216 ? -16.172 3.889 13.594 1 94.5 216 GLN B N 1
ATOM 3853 C CA . GLN B 1 216 ? -15.359 3.043 14.469 1 94.5 216 GLN B CA 1
ATOM 3854 C C . GLN B 1 216 ? -14.43 3.881 15.336 1 94.5 216 GLN B C 1
ATOM 3856 O O . GLN B 1 216 ? -14.234 3.588 16.516 1 94.5 216 GLN B O 1
ATOM 3861 N N . ALA B 1 217 ? -13.805 4.836 14.758 1 96.88 217 ALA B N 1
ATOM 3862 C CA . ALA B 1 217 ? -12.93 5.73 15.516 1 96.88 217 ALA B CA 1
ATOM 3863 C C . ALA B 1 217 ? -13.688 6.391 16.672 1 96.88 217 ALA B C 1
ATOM 3865 O O . ALA B 1 217 ? -13.188 6.453 17.797 1 96.88 217 ALA B O 1
ATOM 3866 N N . LEU B 1 218 ? -14.93 6.84 16.391 1 97.69 218 LEU B N 1
ATOM 3867 C CA . LEU B 1 218 ? -15.75 7.531 17.375 1 97.69 218 LEU B CA 1
ATOM 3868 C C . LEU B 1 218 ? -16.125 6.602 18.516 1 97.69 218 LEU B C 1
ATOM 3870 O O . LEU B 1 218 ? -16.328 7.051 19.656 1 97.69 218 LEU B O 1
ATOM 3874 N N . GLU B 1 219 ? -16.156 5.285 18.188 1 96.5 219 GLU B N 1
ATOM 3875 C CA . GLU B 1 219 ? -16.406 4.32 19.25 1 96.5 219 GLU B CA 1
ATOM 3876 C C . GLU B 1 219 ? -15.25 4.266 20.25 1 96.5 219 GLU B C 1
ATOM 3878 O O . GLU B 1 219 ? -15.445 3.918 21.406 1 96.5 219 GLU B O 1
ATOM 3883 N N . GLU B 1 220 ? -14.109 4.648 19.781 1 96.69 220 GLU B N 1
ATOM 3884 C CA . GLU B 1 220 ? -12.922 4.559 20.625 1 96.69 220 GLU B CA 1
ATOM 3885 C C . GLU B 1 220 ? -12.609 5.902 21.266 1 96.69 220 GLU B C 1
ATOM 3887 O O . GLU B 1 220 ? -11.844 5.969 22.234 1 96.69 220 GLU B O 1
ATOM 3892 N N . GLY B 1 221 ? -13.117 6.988 20.75 1 97.62 221 GLY B N 1
ATOM 3893 C CA . GLY B 1 221 ? -12.891 8.32 21.281 1 97.62 221 GLY B CA 1
ATOM 3894 C C . GLY B 1 221 ? -12.82 9.391 20.219 1 97.62 221 GLY B C 1
ATOM 3895 O O . GLY B 1 221 ? -13.172 9.156 19.062 1 97.62 221 GLY B O 1
ATOM 3896 N N . THR B 1 222 ? -12.375 10.602 20.641 1 98.62 222 THR B N 1
ATOM 3897 C CA . THR B 1 222 ? -12.367 11.734 19.719 1 98.62 222 THR B CA 1
ATOM 3898 C C . THR B 1 222 ? -10.938 12.188 19.438 1 98.62 222 THR B C 1
ATOM 3900 O O . THR B 1 222 ? -10.719 13.203 18.766 1 98.62 222 THR B O 1
ATOM 3903 N N . ARG B 1 223 ? -9.938 11.375 19.938 1 98.69 223 ARG B N 1
ATOM 3904 C CA . ARG B 1 223 ? -8.547 11.781 19.781 1 98.69 223 ARG B CA 1
ATOM 3905 C C . ARG B 1 223 ? -8.008 11.352 18.422 1 98.69 223 ARG B C 1
ATOM 3907 O O . ARG B 1 223 ? -7.09 10.539 18.344 1 98.69 223 ARG B O 1
ATOM 3914 N N . PHE B 1 224 ? -8.555 11.891 17.391 1 98.69 224 PHE B N 1
ATOM 3915 C CA . PHE B 1 224 ? -8.102 11.664 16.031 1 98.69 224 PHE B CA 1
ATOM 3916 C C . PHE B 1 224 ? -8.469 12.836 15.133 1 98.69 224 PHE B C 1
ATOM 3918 O O . PHE B 1 224 ? -9.211 13.734 15.547 1 98.69 224 PHE B O 1
ATOM 3925 N N . MET B 1 225 ? -7.906 12.898 13.984 1 98.88 225 MET B N 1
ATOM 3926 C CA . MET B 1 225 ? -8.281 13.805 12.898 1 98.88 225 MET B CA 1
ATOM 3927 C C . MET B 1 225 ? -8.789 13.023 11.695 1 98.88 225 MET B C 1
ATOM 3929 O O . MET B 1 225 ? -8.625 11.805 11.617 1 98.88 225 MET B O 1
ATOM 3933 N N . MET B 1 226 ? -9.5 13.711 10.828 1 98.75 226 MET B N 1
ATOM 3934 C CA . MET B 1 226 ? -10.031 13.07 9.633 1 98.75 226 MET B CA 1
ATOM 3935 C C . MET B 1 226 ? -9.25 13.5 8.391 1 98.75 226 MET B C 1
ATOM 3937 O O . MET B 1 226 ? -8.805 14.641 8.297 1 98.75 226 MET B O 1
ATOM 3941 N N . GLU B 1 227 ? -9.133 12.562 7.484 1 98.5 227 GLU B N 1
ATOM 3942 C CA . GLU B 1 227 ? -8.438 12.945 6.262 1 98.5 227 GLU B CA 1
ATOM 3943 C C . GLU B 1 227 ? -8.961 12.164 5.059 1 98.5 227 GLU B C 1
ATOM 3945 O O . GLU B 1 227 ? -9.586 11.109 5.223 1 98.5 227 GLU B O 1
ATOM 3950 N N . THR B 1 228 ? -8.711 12.773 3.871 1 97.12 228 THR B N 1
ATOM 3951 C CA . THR B 1 228 ? -9.062 12.109 2.621 1 97.12 228 THR B CA 1
ATOM 3952 C C . THR B 1 228 ? -7.832 11.477 1.979 1 97.12 228 THR B C 1
ATOM 3954 O O . THR B 1 228 ? -7.938 10.469 1.28 1 97.12 228 THR B O 1
ATOM 3957 N N . ASP B 1 229 ? -6.676 12.094 2.199 1 96.19 229 ASP B N 1
ATOM 3958 C CA . ASP B 1 229 ? -5.496 11.828 1.385 1 96.19 229 ASP B CA 1
ATOM 3959 C C . ASP B 1 229 ? -5.789 12.055 -0.097 1 96.19 229 ASP B C 1
ATOM 3961 O O . ASP B 1 229 ? -5.297 11.312 -0.952 1 96.19 229 ASP B O 1
ATOM 3965 N N . TYR B 1 230 ? -6.586 13.039 -0.429 1 96.31 230 TYR B N 1
ATOM 3966 C CA . TYR B 1 230 ? -6.871 13.406 -1.812 1 96.31 230 TYR B CA 1
ATOM 3967 C C . TYR B 1 230 ? -5.586 13.758 -2.557 1 96.31 230 TYR B C 1
ATOM 3969 O O . TYR B 1 230 ? -4.781 14.555 -2.078 1 96.31 230 TYR B O 1
ATOM 3977 N N . ILE B 1 231 ? -5.418 13.078 -3.629 1 91.81 231 ILE B N 1
ATOM 3978 C CA . ILE B 1 231 ? -4.285 13.359 -4.504 1 91.81 231 ILE B CA 1
ATOM 3979 C C . ILE B 1 231 ? -4.777 14.008 -5.793 1 91.81 231 ILE B C 1
ATOM 3981 O O . ILE B 1 231 ? -5.438 13.352 -6.609 1 91.81 231 ILE B O 1
ATOM 3985 N N . ASP B 1 232 ? -4.434 15.258 -6.012 1 92.19 232 ASP B N 1
ATOM 3986 C CA . ASP B 1 232 ? -4.844 16 -7.195 1 92.19 232 ASP B CA 1
ATOM 3987 C C . ASP B 1 232 ? -3.969 15.656 -8.398 1 92.19 232 ASP B C 1
ATOM 3989 O O . ASP B 1 232 ? -3.068 16.406 -8.766 1 92.19 232 ASP B O 1
ATOM 3993 N N . ASP B 1 233 ? -4.18 14.484 -8.875 1 82.5 233 ASP B N 1
ATOM 3994 C CA . ASP B 1 233 ? -3.439 13.922 -10 1 82.5 233 ASP B CA 1
ATOM 3995 C C . ASP B 1 233 ? -4.391 13.398 -11.07 1 82.5 233 ASP B C 1
ATOM 3997 O O . ASP B 1 233 ? -5.102 12.414 -10.852 1 82.5 233 ASP B O 1
ATOM 4001 N N . PRO B 1 234 ? -4.371 14.07 -12.195 1 73.25 234 PRO B N 1
ATOM 4002 C CA . PRO B 1 234 ? -5.297 13.672 -13.25 1 73.25 234 PRO B CA 1
ATOM 4003 C C . PRO B 1 234 ? -5.039 12.25 -13.75 1 73.25 234 PRO B C 1
ATOM 4005 O O . PRO B 1 234 ? -5.945 11.609 -14.297 1 73.25 234 PRO B O 1
ATOM 4008 N N . ASP B 1 235 ? -3.789 11.781 -13.531 1 67.56 235 ASP B N 1
ATOM 4009 C CA . ASP B 1 235 ? -3.447 10.453 -14.031 1 67.56 235 ASP B CA 1
ATOM 4010 C C . ASP B 1 235 ? -3.918 9.359 -13.07 1 67.56 235 ASP B C 1
ATOM 4012 O O . ASP B 1 235 ? -3.943 8.18 -13.422 1 67.56 235 ASP B O 1
ATOM 4016 N N . ARG B 1 236 ? -4.422 9.727 -11.844 1 71.75 236 ARG B N 1
ATOM 4017 C CA . ARG B 1 236 ? -4.875 8.773 -10.828 1 71.75 236 ARG B CA 1
ATOM 4018 C C . ARG B 1 236 ? -6.156 9.266 -10.164 1 71.75 236 ARG B C 1
ATOM 4020 O O . ARG B 1 236 ? -6.223 9.375 -8.938 1 71.75 236 ARG B O 1
ATOM 4027 N N . PRO B 1 237 ? -7.137 9.609 -11.109 1 59.5 237 PRO B N 1
ATOM 4028 C CA . PRO B 1 237 ? -8.367 10.102 -10.492 1 59.5 237 PRO B CA 1
ATOM 4029 C C . PRO B 1 237 ? -8.961 9.117 -9.492 1 59.5 237 PRO B C 1
ATOM 4031 O O . PRO B 1 237 ? -9.047 7.922 -9.773 1 59.5 237 PRO B O 1
ATOM 4034 N N . GLY B 1 238 ? -9.266 9.648 -8.227 1 63.97 238 GLY B N 1
ATOM 4035 C CA . GLY B 1 238 ? -9.906 8.805 -7.234 1 63.97 238 GLY B CA 1
ATOM 4036 C C . GLY B 1 238 ? -8.961 7.816 -6.59 1 63.97 238 GLY B C 1
ATOM 4037 O O . GLY B 1 238 ? -9.398 6.832 -5.988 1 63.97 238 GLY B O 1
ATOM 4038 N N . ALA B 1 239 ? -7.625 7.977 -6.789 1 68.69 239 ALA B N 1
ATOM 4039 C CA . ALA B 1 239 ? -6.641 7.074 -6.207 1 68.69 239 ALA B CA 1
ATOM 4040 C C . ALA B 1 239 ? -6.934 6.816 -4.73 1 68.69 239 ALA B C 1
ATOM 4042 O O . ALA B 1 239 ? -6.734 5.703 -4.234 1 68.69 239 ALA B O 1
ATOM 4043 N N . VAL B 1 240 ? -7.434 7.828 -4.102 1 81.44 240 VAL B N 1
ATOM 4044 C CA . VAL B 1 240 ? -7.867 7.68 -2.715 1 81.44 240 VAL B CA 1
ATOM 4045 C C . VAL B 1 240 ? -9.281 8.219 -2.557 1 81.44 240 VAL B C 1
ATOM 4047 O O . VAL B 1 240 ? -10.211 7.742 -3.209 1 81.44 240 VAL B O 1
ATOM 4050 N N . LEU B 1 241 ? -9.508 9.234 -1.681 1 90.88 241 LEU B N 1
ATOM 4051 C CA . LEU B 1 241 ? -10.852 9.781 -1.486 1 90.88 241 LEU B CA 1
ATOM 4052 C C . LEU B 1 241 ? -10.969 11.156 -2.135 1 90.88 241 LEU B C 1
ATOM 4054 O O . LEU B 1 241 ? -9.977 11.875 -2.275 1 90.88 241 LEU B O 1
ATOM 4058 N N . GLY B 1 242 ? -12.133 11.445 -2.576 1 93.44 242 GLY B N 1
ATOM 4059 C CA . GLY B 1 242 ? -12.383 12.766 -3.139 1 93.44 242 GLY B CA 1
ATOM 4060 C C . GLY B 1 242 ? -12.398 13.867 -2.098 1 93.44 242 GLY B C 1
ATOM 4061 O O . GLY B 1 242 ? -12.578 13.602 -0.907 1 93.44 242 GLY B O 1
ATOM 4062 N N . PRO B 1 243 ? -12.227 15.109 -2.627 1 96.94 243 PRO B N 1
ATOM 4063 C CA . PRO B 1 243 ? -12.086 16.234 -1.702 1 96.94 243 PRO B CA 1
ATOM 4064 C C . PRO B 1 243 ? -13.359 16.516 -0.908 1 96.94 243 PRO B C 1
ATOM 4066 O O . PRO B 1 243 ? -13.32 17.203 0.115 1 96.94 243 PRO B O 1
ATOM 4069 N N . LYS B 1 244 ? -14.531 15.992 -1.305 1 97.44 244 LYS B N 1
ATOM 4070 C CA . LYS B 1 244 ? -15.805 16.266 -0.645 1 97.44 244 LYS B CA 1
ATOM 4071 C C . LYS B 1 244 ? -16.062 15.289 0.498 1 97.44 244 LYS B C 1
ATOM 4073 O O . LYS B 1 244 ? -16.969 15.484 1.301 1 97.44 244 LYS B O 1
ATOM 4078 N N . THR B 1 245 ? -15.242 14.273 0.635 1 97.06 245 THR B N 1
ATOM 4079 C CA . THR B 1 245 ? -15.555 13.117 1.463 1 97.06 245 THR B CA 1
ATOM 4080 C C . THR B 1 245 ? -15.602 13.5 2.939 1 97.06 245 THR B C 1
ATOM 4082 O O . THR B 1 245 ? -16.562 13.188 3.639 1 97.06 245 THR B O 1
ATOM 4085 N N . VAL B 1 246 ? -14.602 14.211 3.432 1 98.5 246 VAL B N 1
ATOM 4086 C CA . VAL B 1 246 ? -14.523 14.523 4.855 1 98.5 246 VAL B CA 1
ATOM 4087 C C . VAL B 1 246 ? -15.68 15.43 5.254 1 98.5 246 VAL B C 1
ATOM 4089 O O . VAL B 1 246 ? -16.406 15.141 6.207 1 98.5 246 VAL B O 1
ATOM 4092 N N . PRO B 1 247 ? -15.977 16.484 4.477 1 98.44 247 PRO B N 1
ATOM 4093 C CA . PRO B 1 247 ? -17.125 17.312 4.855 1 98.44 247 PRO B CA 1
ATOM 4094 C C . PRO B 1 247 ? -18.453 16.547 4.82 1 98.44 247 PRO B C 1
ATOM 4096 O O . PRO B 1 247 ? -19.234 16.625 5.766 1 98.44 247 PRO B O 1
ATOM 4099 N N . LYS B 1 248 ? -18.641 15.766 3.822 1 97.5 248 LYS B N 1
ATOM 4100 C CA . LYS B 1 248 ? -19.906 15.039 3.689 1 97.5 248 LYS B CA 1
ATOM 4101 C C . LYS B 1 248 ? -20.062 14.016 4.809 1 97.5 248 LYS B C 1
ATOM 4103 O O . LYS B 1 248 ? -21.141 13.883 5.391 1 97.5 248 LYS B O 1
ATOM 4108 N N . ARG B 1 249 ? -19.031 13.328 5.074 1 97.38 249 ARG B N 1
ATOM 4109 C CA . ARG B 1 249 ? -19.078 12.32 6.129 1 97.38 249 ARG B CA 1
ATOM 4110 C C . ARG B 1 249 ? -19.297 12.969 7.496 1 97.38 249 ARG B C 1
ATOM 4112 O O . ARG B 1 249 ? -20.062 12.453 8.32 1 97.38 249 ARG B O 1
ATOM 4119 N N . THR B 1 250 ? -18.609 14.039 7.734 1 98.19 250 THR B N 1
ATOM 4120 C CA . THR B 1 250 ? -18.766 14.766 8.992 1 98.19 250 THR B CA 1
ATOM 4121 C C . THR B 1 250 ? -20.219 15.211 9.18 1 98.19 250 THR B C 1
ATOM 4123 O O . THR B 1 250 ? -20.812 14.961 10.227 1 98.19 250 THR B O 1
ATOM 4126 N N . MET B 1 251 ? -20.797 15.781 8.148 1 97.25 251 MET B N 1
ATOM 4127 C CA . MET B 1 251 ? -22.172 16.281 8.234 1 97.25 251 MET B CA 1
ATOM 4128 C C . MET B 1 251 ? -23.156 15.148 8.469 1 97.25 251 MET B C 1
ATOM 4130 O O . MET B 1 251 ? -24.094 15.297 9.258 1 97.25 251 MET B O 1
ATOM 4134 N N . LYS B 1 252 ? -22.906 14.062 7.844 1 96.62 252 LYS B N 1
ATOM 4135 C CA . LYS B 1 252 ? -23.781 12.906 8.031 1 96.62 252 LYS B CA 1
ATOM 4136 C C . LYS B 1 252 ? -23.688 12.375 9.461 1 96.62 252 LYS B C 1
ATOM 4138 O O . LYS B 1 252 ? -24.703 12.062 10.078 1 96.62 252 LYS B O 1
ATOM 4143 N N . LEU B 1 253 ? -22.531 12.289 9.977 1 97.31 253 LEU B N 1
ATOM 4144 C CA . LEU B 1 253 ? -22.297 11.688 11.281 1 97.31 253 LEU B CA 1
ATOM 4145 C C . LEU B 1 253 ? -22.766 12.617 12.398 1 97.31 253 LEU B C 1
ATOM 4147 O O . LEU B 1 253 ? -23.078 12.164 13.5 1 97.31 253 LEU B O 1
ATOM 4151 N N . ILE B 1 254 ? -22.781 13.906 12.133 1 96.88 254 ILE B N 1
ATOM 4152 C CA . ILE B 1 254 ? -23.297 14.875 13.102 1 96.88 254 ILE B CA 1
ATOM 4153 C C . ILE B 1 254 ? -24.75 14.562 13.414 1 96.88 254 ILE B C 1
ATOM 4155 O O . ILE B 1 254 ? -25.203 14.734 14.547 1 96.88 254 ILE B O 1
ATOM 4159 N N . GLU B 1 255 ? -25.469 14.047 12.445 1 96.38 255 GLU B N 1
ATOM 4160 C CA . GLU B 1 255 ? -26.875 13.711 12.625 1 96.38 255 GLU B CA 1
ATOM 4161 C C . GLU B 1 255 ? -27.062 12.641 13.695 1 96.38 255 GLU B C 1
ATOM 4163 O O . GLU B 1 255 ? -28.062 12.641 14.422 1 96.38 255 GLU B O 1
ATOM 4168 N N . THR B 1 256 ? -26.109 11.797 13.805 1 95.44 256 THR B N 1
ATOM 4169 C CA . THR B 1 256 ? -26.266 10.672 14.711 1 95.44 256 THR B CA 1
ATOM 4170 C C . THR B 1 256 ? -25.406 10.852 15.961 1 95.44 256 THR B C 1
ATOM 4172 O O . THR B 1 256 ? -25.75 10.367 17.031 1 95.44 256 THR B O 1
ATOM 4175 N N . HIS B 1 257 ? -24.297 11.586 15.891 1 96.12 257 HIS B N 1
ATOM 4176 C CA . HIS B 1 257 ? -23.359 11.664 17 1 96.12 257 HIS B CA 1
ATOM 4177 C C . HIS B 1 257 ? -23.344 13.055 17.625 1 96.12 257 HIS B C 1
ATOM 4179 O O . HIS B 1 257 ? -22.688 13.281 18.641 1 96.12 257 HIS B O 1
ATOM 4185 N N . GLY B 1 258 ? -24.078 13.969 17 1 95.75 258 GLY B N 1
ATOM 4186 C CA . GLY B 1 258 ? -24.016 15.344 17.453 1 95.75 258 GLY B CA 1
ATOM 4187 C C . GLY B 1 258 ? -22.766 16.078 16.984 1 95.75 258 GLY B C 1
ATOM 4188 O O . GLY B 1 258 ? -21.844 15.469 16.438 1 95.75 258 GLY B O 1
ATOM 4189 N N . GLU B 1 259 ? -22.688 17.406 17.266 1 96.06 259 GLU B N 1
ATOM 4190 C CA . GLU B 1 259 ? -21.625 18.266 16.766 1 96.06 259 GLU B CA 1
ATOM 4191 C C . GLU B 1 259 ? -20.406 18.219 17.688 1 96.06 259 GLU B C 1
ATOM 4193 O O . GLU B 1 259 ? -19.281 18.438 17.25 1 96.06 259 GLU B O 1
ATOM 4198 N N . GLU B 1 260 ? -20.609 17.938 18.906 1 96.88 260 GLU B N 1
ATOM 4199 C CA . GLU B 1 260 ? -19.594 18.109 19.938 1 96.88 260 GLU B CA 1
ATOM 4200 C C . GLU B 1 260 ? -18.328 17.312 19.609 1 96.88 260 GLU B C 1
ATOM 4202 O O . GLU B 1 260 ? -17.219 17.859 19.656 1 96.88 260 GLU B O 1
ATOM 4207 N N . PRO B 1 261 ? -18.469 16.016 19.203 1 98.12 261 PRO B N 1
ATOM 4208 C CA . PRO B 1 261 ? -17.25 15.266 18.891 1 98.12 261 PRO B CA 1
ATOM 4209 C C . PRO B 1 261 ? -16.453 15.875 17.734 1 98.12 261 PRO B C 1
ATOM 4211 O O . PRO B 1 261 ? -15.227 15.781 17.703 1 98.12 261 PRO B O 1
ATOM 4214 N N . PHE B 1 262 ? -17.141 16.547 16.922 1 98.19 262 PHE B N 1
ATOM 4215 C CA . PHE B 1 262 ? -16.5 17.016 15.695 1 98.19 262 PHE B CA 1
ATOM 4216 C C . PHE B 1 262 ? -15.828 18.359 15.922 1 98.19 262 PHE B C 1
ATOM 4218 O O . PHE B 1 262 ? -14.945 18.766 15.156 1 98.19 262 PHE B O 1
ATOM 4225 N N . TRP B 1 263 ? -16.172 19.125 17.016 1 98 263 TRP B N 1
ATOM 4226 C CA . TRP B 1 263 ? -15.383 20.281 17.438 1 98 263 TRP B CA 1
ATOM 4227 C C . TRP B 1 263 ? -13.992 19.844 17.875 1 98 263 TRP B C 1
ATOM 4229 O O . TRP B 1 263 ? -13.008 20.547 17.641 1 98 263 TRP B O 1
ATOM 4239 N N . VAL B 1 264 ? -13.977 18.688 18.453 1 98.62 264 VAL B N 1
ATOM 4240 C CA . VAL B 1 264 ? -12.695 18.156 18.922 1 98.62 264 VAL B CA 1
ATOM 4241 C C . VAL B 1 264 ? -11.883 17.656 17.734 1 98.62 264 VAL B C 1
ATOM 4243 O O . VAL B 1 264 ? -10.727 18.047 17.547 1 98.62 264 VAL B O 1
ATOM 4246 N N . VAL B 1 265 ? -12.445 16.906 16.797 1 98.81 265 VAL B N 1
ATOM 4247 C CA . VAL B 1 265 ? -11.781 16.203 15.711 1 98.81 265 VAL B CA 1
ATOM 4248 C C . VAL B 1 265 ? -11.281 17.219 14.68 1 98.81 265 VAL B C 1
ATOM 4250 O O . VAL B 1 265 ? -10.195 17.062 14.117 1 98.81 265 VAL B O 1
ATOM 4253 N N . HIS B 1 266 ? -12.07 18.312 14.5 1 98.75 266 HIS B N 1
ATOM 4254 C CA . HIS B 1 266 ? -11.781 19.203 13.383 1 98.75 266 HIS B CA 1
ATOM 4255 C C . HIS B 1 266 ? -11.141 20.5 13.859 1 98.75 266 HIS B C 1
ATOM 4257 O O . HIS B 1 266 ? -10.602 21.266 13.055 1 98.75 266 HIS B O 1
ATOM 4263 N N . LYS B 1 267 ? -11.148 20.781 15.18 1 98.56 267 LYS B N 1
ATOM 4264 C CA . LYS B 1 267 ? -10.609 22.047 15.664 1 98.56 267 LYS B CA 1
ATOM 4265 C C . LYS B 1 267 ? -9.594 21.828 16.781 1 98.56 267 LYS B C 1
ATOM 4267 O O . LYS B 1 267 ? -8.406 22.109 16.625 1 98.56 267 LYS B O 1
ATOM 4272 N N . GLU B 1 268 ? -10.047 21.266 17.844 1 98.62 268 GLU B N 1
ATOM 4273 C CA . GLU B 1 268 ? -9.172 21.172 19.016 1 98.62 268 GLU B CA 1
ATOM 4274 C C . GLU B 1 268 ? -7.938 20.328 18.703 1 98.62 268 GLU B C 1
ATOM 4276 O O . GLU B 1 268 ? -6.816 20.719 19.047 1 98.62 268 GLU B O 1
ATOM 4281 N N . ASN B 1 269 ? -8.133 19.141 18.078 1 98.88 269 ASN B N 1
ATOM 4282 C CA . ASN B 1 269 ? -7.02 18.25 17.781 1 98.88 269 ASN B CA 1
ATOM 4283 C C . ASN B 1 269 ? -6.043 18.859 16.797 1 98.88 269 ASN B C 1
ATOM 4285 O O . ASN B 1 269 ? -4.844 18.938 17.062 1 98.88 269 ASN B O 1
ATOM 4289 N N . PRO B 1 270 ? -6.543 19.391 15.672 1 98.88 270 PRO B N 1
ATOM 4290 C CA . PRO B 1 270 ? -5.59 20.016 14.758 1 98.88 270 PRO B CA 1
ATOM 4291 C C . PRO B 1 270 ? -4.871 21.203 15.383 1 98.88 270 PRO B C 1
ATOM 4293 O O . PRO B 1 270 ? -3.676 21.406 15.141 1 98.88 270 PRO B O 1
ATOM 4296 N N . GLU B 1 271 ? -5.555 22.047 16.188 1 98.88 271 GLU B N 1
ATOM 4297 C CA . GLU B 1 271 ? -4.922 23.188 16.844 1 98.88 271 GLU B CA 1
ATOM 4298 C C . GLU B 1 271 ? -3.799 22.734 17.781 1 98.88 271 GLU B C 1
ATOM 4300 O O . GLU B 1 271 ? -2.713 23.312 17.781 1 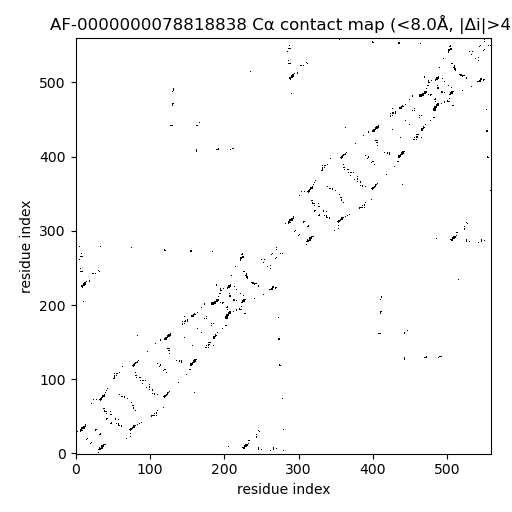98.88 271 GLU B O 1
ATOM 4305 N N . LYS B 1 272 ? -4.043 21.688 18.453 1 98.75 272 LYS B N 1
ATOM 4306 C CA . LYS B 1 272 ? -3.062 21.172 19.406 1 98.75 272 LYS B CA 1
ATOM 4307 C C . LYS B 1 272 ? -1.858 20.578 18.672 1 98.75 272 LYS B C 1
ATOM 4309 O O . LYS B 1 272 ? -0.712 20.906 19 1 98.75 272 LYS B O 1
ATOM 4314 N N . VAL B 1 273 ? -2.062 19.766 17.688 1 98.88 273 VAL B N 1
ATOM 4315 C CA . VAL B 1 273 ? -1.029 18.984 17.016 1 98.88 273 VAL B CA 1
ATOM 4316 C C . VAL B 1 273 ? -0.125 19.906 16.203 1 98.88 273 VAL B C 1
ATOM 4318 O O . VAL B 1 273 ? 1.1 19.766 16.219 1 98.88 273 VAL B O 1
ATOM 4321 N N . TYR B 1 274 ? -0.762 20.922 15.539 1 98.88 274 TYR B N 1
ATOM 4322 C CA . TYR B 1 274 ? -0.013 21.719 14.57 1 98.88 274 TYR B CA 1
ATOM 4323 C C . TYR B 1 274 ? 0.281 23.109 15.109 1 98.88 274 TYR B C 1
ATOM 4325 O O . TYR B 1 274 ? 0.997 23.891 14.477 1 98.88 274 TYR B O 1
ATOM 4333 N N . ASP B 1 275 ? -0.234 23.469 16.281 1 98.5 275 ASP B N 1
ATOM 4334 C CA . ASP B 1 275 ? -0.099 24.797 16.859 1 98.5 275 ASP B CA 1
ATOM 4335 C C . ASP B 1 275 ? -0.62 25.875 15.898 1 98.5 275 ASP B C 1
ATOM 4337 O O . ASP B 1 275 ? 0.101 26.812 15.555 1 98.5 275 ASP B O 1
ATOM 4341 N N . ILE B 1 276 ? -1.887 25.625 15.508 1 98.44 276 ILE B N 1
ATOM 4342 C CA . ILE B 1 276 ? -2.555 26.547 14.602 1 98.44 276 ILE B CA 1
ATOM 4343 C C . ILE B 1 276 ? -3.883 27 15.203 1 98.44 276 ILE B C 1
ATOM 4345 O O . ILE B 1 276 ? -4.32 26.469 16.219 1 98.44 276 ILE B O 1
ATOM 4349 N N . GLU B 1 277 ? -4.422 28.047 14.578 1 97.19 277 GLU B N 1
ATOM 4350 C CA . GLU B 1 277 ? -5.75 28.516 14.953 1 97.19 277 GLU B CA 1
ATOM 4351 C C . GLU B 1 277 ? -6.773 28.219 13.867 1 97.19 277 GLU B C 1
ATOM 4353 O O . GLU B 1 277 ? -6.598 28.609 12.711 1 97.19 277 GLU B O 1
ATOM 4358 N N . ILE B 1 278 ? -7.746 27.391 14.25 1 97.06 278 ILE B N 1
ATOM 4359 C CA . ILE B 1 278 ? -8.859 27.094 13.359 1 97.06 278 ILE B CA 1
ATOM 4360 C C . ILE B 1 278 ? -10.031 28.016 13.656 1 97.06 278 ILE B C 1
ATOM 4362 O O . ILE B 1 278 ? -10.664 27.922 14.711 1 97.06 278 ILE B O 1
ATOM 4366 N N . GLU B 1 279 ? -10.281 28.984 12.805 1 90.19 279 GLU B N 1
ATOM 4367 C CA . GLU B 1 279 ? -11.352 29.953 12.977 1 90.19 279 GLU B CA 1
ATOM 4368 C C . GLU B 1 279 ? -12.305 29.953 11.781 1 90.19 279 GLU B C 1
ATOM 4370 O O . GLU B 1 279 ? -11.875 29.734 10.648 1 90.19 279 GLU B O 1
ATOM 4375 N N . LEU B 1 280 ? -13.562 30.031 12.078 1 86.5 280 LEU B N 1
ATOM 4376 C CA . LEU B 1 280 ? -14.562 30.141 11.023 1 86.5 280 LEU B CA 1
ATOM 4377 C C . LEU B 1 280 ? -14.711 31.578 10.562 1 86.5 280 LEU B C 1
ATOM 4379 O O . LEU B 1 280 ? -14.578 32.5 11.367 1 86.5 280 LEU B O 1
#

pLDDT: mean 93.89, std 9.18, range [34.31, 98.94]

Sequence (560 aa):
MSAKIPITDNHMHIDPRARGLEAVKDFQKSGGTHIILVTKPSWSLGIAVKKPEDYLAVFDETVEIASKIREIGVGAFPVLGVHPAEISKLTEYMELPEATETMKKGLELAAGYVERGLAVGIKSGRPHYPVSSEVWAASNEIMEHAFFLGKEQDCAVQLHTESVEEPELQDIAERAKKTGIKMYRVVKHYSPPLVKTCEELGIFPGVISVKGAIEQALEEGTRFMMETDYIDDPDRPGAVLGPKTVPKRTMKLIETHGEEPFWVVHKENPEKVYDIEIELMSAKIPITDNHMHIDPRARGLEAVKDFQKSGGTHIILVTKPSWSLGIAVKKPEDYLAVFDETVEIASKIREIGVGAFPVLGVHPAEISKLTEYMELPEATETMKKGLELAAGYVERGLAVGIKSGRPHYPVSSEVWAASNEIMEHAFFLGKEQDCAVQLHTESVEEPELQDIAERAKKTGIKMYRVVKHYSPPLVKTCEELGIFPGVISVKGAIEQALEEGTRFMMETDYIDDPDRPGAVLGPKTVPKRTMKLIETHGEEPFWVVHKENPEKVYDIEIEL

Organism: Methanosarcina acetivorans (strain ATCC 35395 / DSM 2834 / JCM 12185 / C2A) (NCBI:txid188937)